Protein 7Y4R (pdb70)

Nearest PDB structures (foldseek):
  7y4r-assembly1_F  TM=9.845E-01  e=1.111E-12  Pseudomonas aeruginosa PAO1
  2cwq-assembly1_C-2  TM=9.074E-01  e=4.835E-03  Thermus thermophilus HB8
  1p8c-assembly1_A  TM=7.062E-01  e=5.555E-02  Thermotoga maritima
  7y4r-assembly1_F  TM=1.009E+00  e=3.640E-15  Pseudomonas aeruginosa PAO1
  5dik-assembly1_A  TM=7.634E-01  e=4.857E-05  Legionella pneumophila

B-factor: mean 31.86, std 11.27, range [5.89, 95.09]

Foldseek 3Di:
DCLVVVQVVVVVVLVVCCVVPVVVNVVVVVVVVVLPPDPDQQLNSLLVQCLVCVVVVPPNSNSNSVVSNVVSPADPVNNVVSNVVSVVVSVVVVVVVVVVVVVCVVVVD/DCLVPVQVVLVVVLVVCCVVPVVVSVVVVVVVVVLPPDDDAQLRSLLVQCLVCVVVVPPNSNSNSVVSNVVRVDDPVNSVVSNVVSVVVVVVVVVVVVVVVVVVVVVD/DPLVVLQVVLVVVLVVCCVVPVVVSVVVVVVVVVLPPDDDAQLVSLLVQCLVCVVVVPPNSNSNSVVSNVVSPQDPVNNVVSNVVSVVVVVVVVVVVVVVVVVVVPVVD/DVLVVLQVVLVVVLVVCCVVPVVVSVVVVVVVVVLPPDDQQQLNSLLVQCLVCVVVVPSNSNSNSVVSNVVSPADPVNNVVSNVVSVVVSVVVVVVVVVVVVVVVVVD/DDPPVLVVVVVVLVVCCVVPVVVSVVVVVVVVVLPPDDDAQLVSLLVQCLVCVVVVPPNSNVNSVVSNVVSPDDPVSNVVSNVVSVVVSVVVVVVVVVVVVVVVVVVD/DDDPPVLVVVVVVLVVCCVVPVVVSVVVVVVVVVLPPDDDQQLVSLLVQCLVCVVVVPVNSVVVSVVSNVVSPADPVSNVVSNVVSVVVVVVVVVVVVVVVVVVCVVPPD

Organism: Pseudomonas aeruginosa (strain ATCC 15692 / DSM 22644 / CIP 104116 / JCM 14847 / LMG 12228 / 1C / PRS 101 / PAO1) (NCBI:txid208964)

Structure (mmCIF, N/CA/C/O backbone):
data_7Y4R
#
_entry.id   7Y4R
#
_cell.length_a   78.170
_cell.length_b   92.710
_cell.length_c   96.800
_cell.angle_alpha   90.000
_cell.angle_beta   90.000
_cell.angle_gamma   90.000
#
_symmetry.space_group_name_H-M   'P 21 21 21'
#
loop_
_entity.id
_entity.type
_entity.pdbx_description
1 polymer 'CMD domain-containing protein'
2 non-polymer 'HYDROGEN PEROXIDE'
3 non-polymer LYSINE
4 water water
#
loop_
_atom_site.group_PDB
_atom_site.id
_atom_site.type_symbol
_atom_site.label_atom_id
_atom_site.label_alt_id
_atom_site.label_comp_id
_atom_site.label_asym_id
_atom_site.label_entity_id
_atom_site.label_seq_id
_atom_site.pdbx_PDB_ins_code
_atom_site.Cartn_x
_atom_site.Cartn_y
_atom_site.Cartn_z
_atom_site.occupancy
_atom_site.B_iso_or_equiv
_atom_site.auth_seq_id
_atom_site.auth_comp_id
_atom_site.auth_asym_id
_atom_site.auth_atom_id
_atom_site.pdbx_PDB_model_num
ATOM 1 N N . ASN A 1 3 ? 61.161 61.913 1.630 1.00 51.13 3 ASN A N 1
ATOM 2 C CA . ASN A 1 3 ? 61.568 61.946 0.229 1.00 60.92 3 ASN A CA 1
ATOM 3 C C . ASN A 1 3 ? 61.174 60.661 -0.489 1.00 65.50 3 ASN A C 1
ATOM 4 O O . ASN A 1 3 ? 60.305 60.668 -1.361 1.00 66.89 3 ASN A O 1
ATOM 9 N N . ASN A 1 4 ? 61.818 59.558 -0.119 1.00 51.72 4 ASN A N 1
ATOM 10 C CA . ASN A 1 4 ? 61.583 58.253 -0.732 1.00 37.60 4 ASN A CA 1
ATOM 11 C C . ASN A 1 4 ? 61.202 57.266 0.369 1.00 33.46 4 ASN A C 1
ATOM 12 O O . ASN A 1 4 ? 62.054 56.552 0.904 1.00 40.53 4 ASN A O 1
ATOM 17 N N . TRP A 1 5 ? 59.910 57.233 0.707 1.00 39.06 5 TRP A N 1
ATOM 18 C CA . TRP A 1 5 ? 59.428 56.251 1.672 1.00 27.09 5 TRP A CA 1
ATOM 19 C C . TRP A 1 5 ? 59.437 54.845 1.088 1.00 30.96 5 TRP A C 1
ATOM 20 O O . TRP A 1 5 ? 59.538 53.865 1.835 1.00 20.99 5 TRP A O 1
ATOM 31 N N . THR A 1 6 ? 59.336 54.726 -0.239 1.00 30.61 6 THR A N 1
ATOM 32 C CA . THR A 1 6 ? 59.350 53.418 -0.882 1.00 37.50 6 THR A CA 1
ATOM 33 C C . THR A 1 6 ? 60.710 52.739 -0.787 1.00 39.46 6 THR A C 1
ATOM 34 O O . THR A 1 6 ? 60.803 51.531 -1.023 1.00 38.99 6 THR A O 1
ATOM 38 N N . GLU A 1 7 ? 61.764 53.488 -0.464 1.00 35.40 7 GLU A N 1
ATOM 39 C CA . GLU A 1 7 ? 63.075 52.921 -0.184 1.00 36.78 7 GLU A CA 1
ATOM 40 C C . GLU A 1 7 ? 63.426 52.929 1.294 1.00 40.38 7 GLU A C 1
ATOM 41 O O . GLU A 1 7 ? 64.208 52.085 1.737 1.00 40.00 7 GLU A O 1
ATOM 47 N N . PHE A 1 8 ? 62.863 53.863 2.062 1.00 30.99 8 PHE A N 1
ATOM 48 C CA . PHE A 1 8 ? 63.145 53.930 3.492 1.00 36.60 8 PHE A CA 1
ATOM 49 C C . PHE A 1 8 ? 62.508 52.761 4.232 1.00 34.07 8 PHE A C 1
ATOM 50 O O . PHE A 1 8 ? 63.148 52.125 5.078 1.00 32.57 8 PHE A O 1
ATOM 58 N N . VAL A 1 9 ? 61.246 52.459 3.922 1.00 27.30 9 VAL A N 1
ATOM 59 C CA . VAL A 1 9 ? 60.536 51.395 4.635 1.00 23.58 9 VAL A CA 1
ATOM 60 C C . VAL A 1 9 ? 61.166 50.024 4.396 1.00 34.49 9 VAL A C 1
ATOM 61 O O . VAL A 1 9 ? 61.376 49.288 5.374 1.00 31.75 9 VAL A O 1
ATOM 65 N N . PRO A 1 10 ? 61.481 49.614 3.160 1.00 36.25 10 PRO A N 1
ATOM 66 C CA . PRO A 1 10 ? 62.170 48.323 2.993 1.00 29.53 10 PRO A CA 1
ATOM 67 C C . PRO A 1 10 ? 63.532 48.277 3.660 1.00 33.80 10 PRO A C 1
ATOM 68 O O . PRO A 1 10 ? 63.964 47.200 4.091 1.00 35.08 10 PRO A O 1
ATOM 72 N N . ALA A 1 11 ? 64.226 49.413 3.757 1.00 32.29 11 ALA A N 1
ATOM 73 C CA . ALA A 1 11 ? 65.504 49.436 4.460 1.00 31.19 11 ALA A CA 1
ATOM 74 C C . ALA A 1 11 ? 65.311 49.227 5.956 1.00 28.68 11 ALA A C 1
ATOM 75 O O . ALA A 1 11 ? 66.117 48.547 6.603 1.00 31.61 11 ALA A O 1
ATOM 77 N N . VAL A 1 12 ? 64.250 49.805 6.523 1.00 25.24 12 VAL A N 1
ATOM 78 C CA . VAL A 1 12 ? 63.958 49.600 7.938 1.00 26.06 12 VAL A CA 1
ATOM 79 C C . VAL A 1 12 ? 63.571 48.150 8.197 1.00 28.28 12 VAL A C 1
ATOM 80 O O . VAL A 1 12 ? 63.968 47.557 9.208 1.00 25.78 12 VAL A O 1
ATOM 84 N N . LYS A 1 13 ? 62.798 47.552 7.286 1.00 30.69 13 LYS A N 1
ATOM 85 C CA . LYS A 1 13 ? 62.405 46.155 7.449 1.00 21.53 13 LYS A CA 1
ATOM 86 C C . LYS A 1 13 ? 63.613 45.230 7.379 1.00 22.63 13 LYS A C 1
ATOM 87 O O . LYS A 1 13 ? 63.680 44.227 8.100 1.00 32.30 13 LYS A O 1
ATOM 93 N N . LYS A 1 14 ? 64.580 45.550 6.515 1.00 28.23 14 LYS A N 1
ATOM 94 C CA . LYS A 1 14 ? 65.784 44.731 6.418 1.00 30.71 14 LYS A CA 1
ATOM 95 C C . LYS A 1 14 ? 66.613 44.815 7.693 1.00 26.29 14 LYS A C 1
ATOM 96 O O . LYS A 1 14 ? 67.219 43.822 8.113 1.00 29.22 14 LYS A O 1
ATOM 102 N N . ALA A 1 15 ? 66.654 45.992 8.322 1.00 22.86 15 ALA A N 1
ATOM 103 C CA . ALA A 1 15 ? 67.396 46.139 9.569 1.00 25.01 15 ALA A CA 1
ATOM 104 C C . ALA A 1 15 ? 66.765 45.316 10.686 1.00 32.97 15 ALA A C 1
ATOM 105 O O . ALA A 1 15 ? 67.476 44.754 11.528 1.00 30.57 15 ALA A O 1
ATOM 107 N N . PHE A 1 16 ? 65.433 45.237 10.710 1.00 34.11 16 PHE A N 1
ATOM 108 C CA . PHE A 1 16 ? 64.761 44.407 11.705 1.00 35.99 16 PHE A CA 1
ATOM 109 C C . PHE A 1 16 ? 65.056 42.930 11.478 1.00 26.30 16 PHE A C 1
ATOM 110 O O . PHE A 1 16 ? 65.251 42.175 12.438 1.00 31.79 16 PHE A O 1
ATOM 118 N N . GLY A 1 17 ? 65.090 42.499 10.215 1.00 27.46 17 GLY A N 1
ATOM 119 C CA . GLY A 1 17 ? 65.409 41.111 9.927 1.00 26.70 17 GLY A CA 1
ATOM 120 C C . GLY A 1 17 ? 66.834 40.752 10.301 1.00 30.13 17 GLY A C 1
ATOM 121 O O . GLY A 1 17 ? 67.097 39.654 10.801 1.00 42.01 17 GLY A O 1
ATOM 122 N N . ALA A 1 18 ? 67.775 41.669 10.063 1.00 25.64 18 ALA A N 1
ATOM 123 C CA . ALA A 1 18 ? 69.152 41.437 10.482 1.00 31.77 18 ALA A CA 1
ATOM 124 C C . ALA A 1 18 ? 69.278 41.420 11.999 1.00 36.91 18 ALA A C 1
ATOM 125 O O . ALA A 1 18 ? 70.184 40.774 12.538 1.00 26.57 18 ALA A O 1
ATOM 127 N N . LEU A 1 19 ? 68.383 42.119 12.701 1.00 30.39 19 LEU A N 1
ATOM 128 C CA . LEU A 1 19 ? 68.414 42.114 14.159 1.00 28.51 19 LEU A CA 1
ATOM 129 C C . LEU A 1 19 ? 68.084 40.734 14.712 1.00 31.44 19 LEU A C 1
ATOM 130 O O . LEU A 1 19 ? 68.722 40.273 15.666 1.00 33.86 19 LEU A O 1
ATOM 135 N N . GLY A 1 20 ? 67.094 40.058 14.125 1.00 28.20 20 GLY A N 1
ATOM 136 C CA . GLY A 1 20 ? 66.733 38.726 14.575 1.00 29.34 20 GLY A CA 1
ATOM 137 C C . GLY A 1 20 ? 67.790 37.676 14.308 1.00 26.46 20 GLY A C 1
ATOM 138 O O . GLY A 1 20 ? 67.820 36.653 15.000 1.00 26.33 20 GLY A O 1
ATOM 139 N N . LYS A 1 21 ? 68.655 37.901 13.318 1.00 39.61 21 LYS A N 1
ATOM 140 C CA . LYS A 1 21 ? 69.736 36.961 13.050 1.00 38.83 21 LYS A CA 1
ATOM 141 C C . LYS A 1 21 ? 70.901 37.146 14.013 1.00 27.06 21 LYS A C 1
ATOM 142 O O . LYS A 1 21 ? 71.560 36.166 14.378 1.00 29.73 21 LYS A O 1
ATOM 148 N N . GLN A 1 22 ? 71.165 38.382 14.434 1.00 34.95 22 GLN A N 1
ATOM 149 C CA . GLN A 1 22 ? 72.235 38.656 15.383 1.00 33.24 22 GLN A CA 1
ATOM 150 C C . GLN A 1 22 ? 71.756 38.637 16.828 1.00 35.71 22 GLN A C 1
ATOM 151 O O . GLN A 1 22 ? 72.543 38.326 17.730 1.00 35.59 22 GLN A O 1
ATOM 157 N N . HIS A 1 23 ? 70.486 38.962 17.066 1.00 26.41 23 HIS A N 1
ATOM 158 C CA . HIS A 1 23 ? 69.925 38.976 18.417 1.00 33.05 23 HIS A CA 1
ATOM 159 C C . HIS A 1 23 ? 68.474 38.531 18.328 1.00 34.41 23 HIS A C 1
ATOM 160 O O . HIS A 1 23 ? 67.556 39.357 18.233 1.00 36.15 23 HIS A O 1
ATOM 167 N N . PRO A 1 24 ? 68.226 37.218 18.359 1.00 33.31 24 PRO A N 1
ATOM 168 C CA . PRO A 1 24 ? 66.861 36.732 18.098 1.00 22.28 24 PRO A CA 1
ATOM 169 C C . PRO A 1 24 ? 65.864 37.099 19.181 1.00 20.25 24 PRO A C 1
ATOM 170 O O . PRO A 1 24 ? 64.695 37.359 18.872 1.00 22.43 24 PRO A O 1
ATOM 174 N N . LYS A 1 25 ? 66.289 37.125 20.447 1.00 28.01 25 LYS A N 1
ATOM 175 C CA . LYS A 1 25 ? 65.353 37.402 21.531 1.00 26.70 25 LYS A CA 1
ATOM 176 C C . LYS A 1 25 ? 64.799 38.818 21.455 1.00 30.29 25 LYS A C 1
ATOM 177 O O . LYS A 1 25 ? 63.691 39.074 21.940 1.00 30.55 25 LYS A O 1
ATOM 183 N N . MET A 1 26 ? 65.545 39.747 20.854 1.00 26.37 26 MET A N 1
ATOM 184 C CA . MET A 1 26 ? 65.037 41.104 20.681 1.00 23.88 26 MET A CA 1
ATOM 185 C C . MET A 1 26 ? 63.912 41.138 19.652 1.00 26.08 26 MET A C 1
ATOM 186 O O . MET A 1 26 ? 62.865 41.755 19.882 1.00 20.70 26 MET A O 1
ATOM 191 N N . LEU A 1 27 ? 64.109 40.476 18.509 1.00 21.14 27 LEU A N 1
ATOM 192 C CA . LEU A 1 27 ? 63.049 40.405 17.509 1.00 19.33 27 LEU A CA 1
ATOM 193 C C . LEU A 1 27 ? 61.884 39.551 17.989 1.00 23.46 27 LEU A C 1
ATOM 194 O O . LEU A 1 27 ? 60.741 39.771 17.570 1.00 23.32 27 LEU A O 1
ATOM 199 N N . ALA A 1 28 ? 62.149 38.576 18.862 1.00 23.57 28 ALA A N 1
ATOM 200 C CA . ALA A 1 28 ? 61.069 37.763 19.411 1.00 21.78 28 ALA A CA 1
ATOM 201 C C . ALA A 1 28 ? 60.177 38.585 20.332 1.00 25.28 28 ALA A C 1
ATOM 202 O O . ALA A 1 28 ? 58.947 38.464 20.284 1.00 22.75 28 ALA A O 1
ATOM 204 N N . ALA A 1 29 ? 60.779 39.424 21.179 1.00 26.14 29 ALA A N 1
ATOM 205 C CA . ALA A 1 29 ? 59.990 40.296 22.043 1.00 29.42 29 ALA A CA 1
ATOM 206 C C . ALA A 1 29 ? 59.161 41.282 21.232 1.00 24.10 29 ALA A C 1
ATOM 207 O O . ALA A 1 29 ? 58.046 41.633 21.634 1.00 26.01 29 ALA A O 1
ATOM 209 N N . TYR A 1 30 ? 59.687 41.739 20.094 1.00 19.61 30 TYR A N 1
ATOM 210 C CA . TYR A 1 30 ? 58.896 42.588 19.210 1.00 23.50 30 TYR A CA 1
ATOM 211 C C . TYR A 1 30 ? 57.709 41.823 18.641 1.00 19.63 30 TYR A C 1
ATOM 212 O O . TYR A 1 30 ? 56.587 42.341 18.604 1.00 28.95 30 TYR A O 1
ATOM 221 N N . GLY A 1 31 ? 57.937 40.584 18.196 1.00 26.10 31 GLY A N 1
ATOM 222 C CA . GLY A 1 31 ? 56.839 39.769 17.705 1.00 24.66 31 GLY A CA 1
ATOM 223 C C . GLY A 1 31 ? 55.812 39.452 18.772 1.00 24.07 31 GLY A C 1
ATOM 224 O O . GLY A 1 31 ? 54.621 39.325 18.475 1.00 28.23 31 GLY A O 1
ATOM 225 N N . ALA A 1 32 ? 56.252 39.317 20.026 1.00 27.74 32 ALA A N 1
ATOM 226 C CA . ALA A 1 32 ? 55.309 39.119 21.120 1.00 17.46 32 ALA A CA 1
ATOM 227 C C . ALA A 1 32 ? 54.446 40.354 21.342 1.00 28.72 32 ALA A C 1
ATOM 228 O O . ALA A 1 32 ? 53.273 40.232 21.712 1.00 25.95 32 ALA A O 1
ATOM 230 N N . LEU A 1 33 ? 55.005 41.547 21.124 1.00 23.71 33 LEU A N 1
ATOM 231 C CA . LEU A 1 33 ? 54.206 42.764 21.218 1.00 21.66 33 LEU A CA 1
ATOM 232 C C . LEU A 1 33 ? 53.211 42.854 20.069 1.00 28.99 33 LEU A C 1
ATOM 233 O O . LEU A 1 33 ? 52.085 43.333 20.250 1.00 29.64 33 LEU A O 1
ATOM 238 N N . GLU A 1 34 ? 53.607 42.399 18.877 1.00 24.17 34 GLU A N 1
ATOM 239 C CA . GLU A 1 34 ? 52.676 42.366 17.755 1.00 34.35 34 GLU A CA 1
ATOM 240 C C . GLU A 1 34 ? 51.594 41.315 17.959 1.00 25.68 34 GLU A C 1
ATOM 241 O O . GLU A 1 34 ? 50.458 41.502 17.508 1.00 33.78 34 GLU A O 1
ATOM 247 N N . GLU A 1 35 ? 51.923 40.208 18.630 1.00 25.85 35 GLU A N 1
ATOM 248 C CA . GLU A 1 35 ? 50.934 39.163 18.875 1.00 26.37 35 GLU A CA 1
ATOM 249 C C . GLU A 1 35 ? 49.846 39.649 19.823 1.00 28.22 35 GLU A C 1
ATOM 250 O O . GLU A 1 35 ? 48.653 39.428 19.582 1.00 41.06 35 GLU A O 1
ATOM 256 N N . ALA A 1 36 ? 50.238 40.314 20.913 1.00 23.89 36 ALA A N 1
ATOM 257 C CA . ALA A 1 36 ? 49.251 40.863 21.835 1.00 23.67 36 ALA A CA 1
ATOM 258 C C . ALA A 1 36 ? 48.463 42.000 21.198 1.00 27.51 36 ALA A C 1
ATOM 259 O O . ALA A 1 36 ? 47.313 42.245 21.579 1.00 38.58 36 ALA A O 1
ATOM 261 N N . SER A 1 37 ? 49.060 42.700 20.231 1.00 30.69 37 SER A N 1
ATOM 262 C CA . SER A 1 37 ? 48.353 43.788 19.564 1.00 24.46 37 SER A CA 1
ATOM 263 C C . SER A 1 37 ? 47.279 43.255 18.625 1.00 26.08 37 SER A C 1
ATOM 264 O O . SER A 1 37 ? 46.195 43.839 18.520 1.00 32.05 37 SER A O 1
ATOM 267 N N . ALA A 1 38 ? 47.556 42.143 17.940 1.00 28.50 38 ALA A N 1
ATOM 268 C CA . ALA A 1 38 ? 46.631 41.566 16.971 1.00 40.95 38 ALA A CA 1
ATOM 269 C C . ALA A 1 38 ? 45.645 40.590 17.601 1.00 34.11 38 ALA A C 1
ATOM 270 O O . ALA A 1 38 ? 45.188 39.656 16.928 1.00 47.37 38 ALA A O 1
ATOM 272 N N . GLU A 1 39 ? 45.293 40.784 18.871 1.00 28.81 39 GLU A N 1
ATOM 273 C CA . GLU A 1 39 ? 44.411 39.872 19.594 1.00 36.65 39 GLU A CA 1
ATOM 274 C C . GLU A 1 39 ? 43.294 40.670 20.253 1.00 41.36 39 GLU A C 1
ATOM 275 O O . GLU A 1 39 ? 43.537 41.397 21.222 1.00 37.75 39 GLU A O 1
ATOM 281 N N . GLY A 1 40 ? 42.073 40.527 19.740 1.00 37.02 40 GLY A N 1
ATOM 282 C CA . GLY A 1 40 ? 40.923 41.152 20.367 1.00 46.53 40 GLY A CA 1
ATOM 283 C C . GLY A 1 40 ? 39.859 41.667 19.418 1.00 44.96 40 GLY A C 1
ATOM 284 O O . GLY A 1 40 ? 39.087 42.560 19.781 1.00 66.24 40 GLY A O 1
ATOM 285 N N . ALA A 1 41 ? 39.817 41.126 18.198 1.00 24.03 41 ALA A N 1
ATOM 286 C CA . ALA A 1 41 ? 38.779 41.402 17.205 1.00 47.82 41 ALA A CA 1
ATOM 287 C C . ALA A 1 41 ? 38.779 42.842 16.706 1.00 43.43 41 ALA A C 1
ATOM 288 O O . ALA A 1 41 ? 37.750 43.327 16.223 1.00 35.17 41 ALA A O 1
ATOM 290 N N . LEU A 1 42 ? 39.902 43.548 16.803 1.00 38.38 42 LEU A N 1
ATOM 291 C CA . LEU A 1 42 ? 40.059 44.842 16.151 1.00 24.43 42 LEU A CA 1
ATOM 292 C C . LEU A 1 42 ? 40.753 44.614 14.814 1.00 32.43 42 LEU A C 1
ATOM 293 O O . LEU A 1 42 ? 41.874 44.096 14.776 1.00 40.77 42 LEU A O 1
ATOM 298 N N . ASP A 1 43 ? 40.086 44.997 13.727 1.00 23.97 43 ASP A N 1
ATOM 299 C CA . ASP A 1 43 ? 40.609 44.732 12.397 1.00 38.29 43 ASP A CA 1
ATOM 300 C C . ASP A 1 43 ? 41.947 45.438 12.189 1.00 33.66 43 ASP A C 1
ATOM 301 O O . ASP A 1 43 ? 42.293 46.399 12.883 1.00 34.02 43 ASP A O 1
ATOM 306 N N . ALA A 1 44 ? 42.710 44.933 11.215 1.00 30.72 44 ALA A N 1
ATOM 307 C CA . ALA A 1 44 ? 44.044 45.467 10.961 1.00 37.09 44 ALA A CA 1
ATOM 308 C C . ALA A 1 44 ? 43.998 46.934 10.559 1.00 26.06 44 ALA A C 1
ATOM 309 O O . ALA A 1 44 ? 44.918 47.693 10.884 1.00 36.85 44 ALA A O 1
ATOM 311 N N . LYS A 1 45 ? 42.942 47.353 9.858 1.00 27.62 45 LYS A N 1
ATOM 312 C CA . LYS A 1 45 ? 42.818 48.754 9.468 1.00 24.31 45 LYS A CA 1
ATOM 313 C C . LYS A 1 45 ? 42.741 49.657 10.694 1.00 25.19 45 LYS A C 1
ATOM 314 O O . LYS A 1 45 ? 43.436 50.676 10.774 1.00 36.87 45 LYS A O 1
ATOM 320 N N . THR A 1 46 ? 41.899 49.293 11.664 1.00 28.38 46 THR A N 1
ATOM 321 C CA . THR A 1 46 ? 41.789 50.085 12.886 1.00 36.03 46 THR A CA 1
ATOM 322 C C . THR A 1 46 ? 43.095 50.077 13.672 1.00 35.16 46 THR A C 1
ATOM 323 O O . THR A 1 46 ? 43.484 51.095 14.256 1.00 25.82 46 THR A O 1
ATOM 327 N N . ARG A 1 47 ? 43.787 48.936 13.697 1.00 24.92 47 ARG A N 1
ATOM 328 C CA . ARG A 1 47 ? 45.031 48.846 14.454 1.00 28.52 47 ARG A CA 1
ATOM 329 C C . ARG A 1 47 ? 46.147 49.635 13.784 1.00 20.91 47 ARG A C 1
ATOM 330 O O . ARG A 1 47 ? 46.969 50.259 14.466 1.00 20.28 47 ARG A O 1
ATOM 338 N N . GLU A 1 48 ? 46.198 49.619 12.450 1.00 23.50 48 GLU A N 1
ATOM 339 C CA . GLU A 1 48 ? 47.223 50.388 11.753 1.00 26.07 48 GLU A CA 1
ATOM 340 C C . GLU A 1 48 ? 46.948 51.883 11.847 1.00 18.79 48 GLU A C 1
ATOM 341 O O . GLU A 1 48 ? 47.884 52.684 11.939 1.00 27.39 48 GLU A O 1
ATOM 347 N N . LEU A 1 49 ? 45.672 52.278 11.823 1.00 19.05 49 LEU A N 1
ATOM 348 C CA . LEU A 1 49 ? 45.336 53.681 12.043 1.00 24.88 49 LEU A CA 1
ATOM 349 C C . LEU A 1 49 ? 45.762 54.131 13.434 1.00 26.58 49 LEU A C 1
ATOM 350 O O . LEU A 1 49 ? 46.331 55.217 13.598 1.00 27.04 49 LEU A O 1
ATOM 355 N N . ILE A 1 50 ? 45.502 53.304 14.449 1.00 25.98 50 ILE A N 1
ATOM 356 C CA . ILE A 1 50 ? 46.001 53.590 15.791 1.00 25.88 50 ILE A CA 1
ATOM 357 C C . ILE A 1 50 ? 47.524 53.629 15.789 1.00 19.45 50 ILE A C 1
ATOM 358 O O . ILE A 1 50 ? 48.143 54.454 16.473 1.00 19.08 50 ILE A O 1
ATOM 363 N N . SER A 1 51 ? 48.151 52.752 15.000 1.00 14.34 51 SER A N 1
ATOM 364 C CA . SER A 1 51 ? 49.608 52.721 14.930 1.00 24.28 51 SER A CA 1
ATOM 365 C C . SER A 1 51 ? 50.167 54.024 14.370 1.00 23.37 51 SER A C 1
ATOM 366 O O . SER A 1 51 ? 51.199 54.517 14.840 1.00 20.25 51 SER A O 1
ATOM 369 N N . ILE A 1 52 ? 49.502 54.595 13.363 1.00 12.85 52 ILE A N 1
ATOM 370 C CA . ILE A 1 52 ? 49.962 55.861 12.798 1.00 21.80 52 ILE A CA 1
ATOM 371 C C . ILE A 1 52 ? 49.789 56.991 13.805 1.00 22.76 52 ILE A C 1
ATOM 372 O O . ILE A 1 52 ? 50.652 57.870 13.926 1.00 20.32 52 ILE A O 1
ATOM 377 N N . ALA A 1 53 ? 48.677 56.987 14.545 1.00 22.07 53 ALA A N 1
ATOM 378 C CA . ALA A 1 53 ? 48.432 58.040 15.526 1.00 22.97 53 ALA A CA 1
ATOM 379 C C . ALA A 1 53 ? 49.501 58.059 16.611 1.00 19.34 53 ALA A C 1
ATOM 380 O O . ALA A 1 53 ? 49.854 59.131 17.115 1.00 24.42 53 ALA A O 1
ATOM 382 N N . VAL A 1 54 ? 50.028 56.891 16.980 1.00 13.48 54 VAL A N 1
ATOM 383 C CA . VAL A 1 54 ? 51.107 56.845 17.959 1.00 16.95 54 VAL A CA 1
ATOM 384 C C . VAL A 1 54 ? 52.450 57.128 17.297 1.00 18.42 54 VAL A C 1
ATOM 385 O O . VAL A 1 54 ? 53.334 57.735 17.913 1.00 23.40 54 VAL A O 1
ATOM 389 N N . ALA A 1 55 ? 52.622 56.711 16.040 1.00 12.05 55 ALA A N 1
ATOM 390 C CA . ALA A 1 55 ? 53.898 56.909 15.360 1.00 14.44 55 ALA A CA 1
ATOM 391 C C . ALA A 1 55 ? 54.202 58.389 15.164 1.00 20.43 55 ALA A C 1
ATOM 392 O O . ALA A 1 55 ? 55.353 58.818 15.314 1.00 19.01 55 ALA A O 1
ATOM 394 N N . ILE A 1 56 ? 53.186 59.188 14.826 1.00 12.67 56 ILE A N 1
ATOM 395 C CA . ILE A 1 56 ? 53.409 60.623 14.676 1.00 23.70 56 ILE A CA 1
ATOM 396 C C . ILE A 1 56 ? 53.577 61.286 16.037 1.00 18.54 56 ILE A C 1
ATOM 397 O O . ILE A 1 56 ? 54.219 62.337 16.149 1.00 26.71 56 ILE A O 1
ATOM 402 N N . THR A 1 57 ? 53.013 60.690 17.091 1.00 18.95 57 THR A N 1
ATOM 403 C CA . THR A 1 57 ? 53.222 61.223 18.432 1.00 19.47 57 THR A CA 1
ATOM 404 C C . THR A 1 57 ? 54.649 60.973 18.901 1.00 26.16 57 THR A C 1
ATOM 405 O O . THR A 1 57 ? 55.268 61.847 19.521 1.00 20.66 57 THR A O 1
ATOM 409 N N . THR A 1 58 ? 55.187 59.788 18.614 1.00 21.75 58 THR A N 1
ATOM 410 C CA . THR A 1 58 ? 56.586 59.499 18.895 1.00 32.58 58 THR A CA 1
ATOM 411 C C . THR A 1 58 ? 57.527 60.100 17.861 1.00 26.75 58 THR A C 1
ATOM 412 O O . THR A 1 58 ? 58.742 60.113 18.089 1.00 34.78 58 THR A O 1
ATOM 416 N N . ARG A 1 59 ? 56.994 60.592 16.739 1.00 24.58 59 ARG A N 1
ATOM 417 C CA . ARG A 1 59 ? 57.790 61.216 15.682 1.00 33.70 59 ARG A CA 1
ATOM 418 C C . ARG A 1 59 ? 58.865 60.265 15.159 1.00 33.74 59 ARG A C 1
ATOM 419 O O . ARG A 1 59 ? 59.977 60.676 14.822 1.00 26.40 59 ARG A O 1
ATOM 427 N N . CYS A 1 60 ? 58.526 58.980 15.093 1.00 29.04 60 CYS A N 1
ATOM 428 C CA . CYS A 1 60 ? 59.419 57.958 14.556 1.00 33.59 60 CYS A CA 1
ATOM 429 C C . CYS A 1 60 ? 59.099 57.771 13.077 1.00 29.37 60 CYS A C 1
ATOM 430 O O . CYS A 1 60 ? 58.026 57.269 12.725 1.00 29.10 60 CYS A O 1
ATOM 433 N N . ASP A 1 61 ? 60.029 58.180 12.210 1.00 23.85 61 ASP A N 1
ATOM 434 C CA . ASP A 1 61 ? 59.793 58.090 10.773 1.00 29.00 61 ASP A CA 1
ATOM 435 C C . ASP A 1 61 ? 59.700 56.644 10.305 1.00 27.15 61 ASP A C 1
ATOM 436 O O . ASP A 1 61 ? 58.927 56.341 9.388 1.00 27.34 61 ASP A O 1
ATOM 441 N N . GLY A 1 62 ? 60.470 55.744 10.917 1.00 23.61 62 GLY A N 1
ATOM 442 C CA . GLY A 1 62 ? 60.359 54.339 10.567 1.00 23.20 62 GLY A CA 1
ATOM 443 C C . GLY A 1 62 ? 59.017 53.751 10.956 1.00 29.07 62 GLY A C 1
ATOM 444 O O . GLY A 1 62 ? 58.442 52.947 10.216 1.00 21.01 62 GLY A O 1
ATOM 445 N N . CYS A 1 63 ? 58.496 54.147 12.119 1.00 23.09 63 CYS A N 1
ATOM 446 C CA . CYS A 1 63 ? 57.191 53.657 12.550 1.00 30.00 63 CYS A CA 1
ATOM 447 C C . CYS A 1 63 ? 56.066 54.241 11.707 1.00 31.83 63 CYS A C 1
ATOM 448 O O . CYS A 1 63 ? 55.050 53.572 11.483 1.00 24.84 63 CYS A O 1
ATOM 451 N N . ILE A 1 64 ? 56.224 55.477 11.234 1.00 25.50 64 ILE A N 1
ATOM 452 C CA . ILE A 1 64 ? 55.192 56.099 10.408 1.00 22.98 64 ILE A CA 1
ATOM 453 C C . ILE A 1 64 ? 55.080 55.378 9.070 1.00 24.03 64 ILE A C 1
ATOM 454 O O . ILE A 1 64 ? 54.012 54.873 8.705 1.00 33.27 64 ILE A O 1
ATOM 459 N N . GLY A 1 65 ? 56.187 55.308 8.327 1.00 21.14 65 GLY A N 1
ATOM 460 C CA . GLY A 1 65 ? 56.145 54.729 6.995 1.00 18.41 65 GLY A CA 1
ATOM 461 C C . GLY A 1 65 ? 55.809 53.252 6.978 1.00 26.29 65 GLY A C 1
ATOM 462 O O . GLY A 1 65 ? 55.158 52.772 6.043 1.00 28.36 65 GLY A O 1
ATOM 463 N N . VAL A 1 66 ? 56.248 52.508 7.995 1.00 24.71 66 VAL A N 1
ATOM 464 C CA . VAL A 1 66 ? 55.960 51.077 8.044 1.00 23.66 66 VAL A CA 1
ATOM 465 C C . VAL A 1 66 ? 54.468 50.841 8.245 1.00 27.09 66 VAL A C 1
ATOM 466 O O . VAL A 1 66 ? 53.855 50.013 7.562 1.00 36.54 66 VAL A O 1
ATOM 470 N N . HIS A 1 67 ? 53.859 51.576 9.177 1.00 19.63 67 HIS A N 1
ATOM 471 C CA . HIS A 1 67 ? 52.449 51.376 9.479 1.00 29.14 67 HIS A CA 1
ATOM 472 C C . HIS A 1 67 ? 51.528 52.159 8.552 1.00 24.17 67 HIS A C 1
ATOM 473 O O . HIS A 1 67 ? 50.332 51.852 8.491 1.00 20.84 67 HIS A O 1
ATOM 480 N N . THR A 1 68 ? 52.047 53.157 7.831 1.00 24.20 68 THR A N 1
ATOM 481 C CA . THR A 1 68 ? 51.243 53.796 6.793 1.00 25.39 68 THR A CA 1
ATOM 482 C C . THR A 1 68 ? 51.070 52.871 5.596 1.00 29.84 68 THR A C 1
ATOM 483 O O . THR A 1 68 ? 49.982 52.797 5.012 1.00 37.52 68 THR A O 1
ATOM 487 N N . GLU A 1 69 ? 52.133 52.158 5.216 1.00 27.05 69 GLU A N 1
ATOM 488 C CA . GLU A 1 69 ? 52.008 51.149 4.171 1.00 29.63 69 GLU A CA 1
ATOM 489 C C . GLU A 1 69 ? 51.115 50.002 4.624 1.00 30.41 69 GLU A C 1
ATOM 490 O O . GLU A 1 69 ? 50.292 49.504 3.847 1.00 31.52 69 GLU A O 1
ATOM 496 N N . ALA A 1 70 ? 51.258 49.574 5.881 1.00 29.70 70 ALA A N 1
ATOM 497 C CA . ALA A 1 70 ? 50.411 48.507 6.402 1.00 33.38 70 ALA A CA 1
ATOM 498 C C . ALA A 1 70 ? 48.950 48.932 6.466 1.00 30.38 70 ALA A C 1
ATOM 499 O O . ALA A 1 70 ? 48.054 48.099 6.288 1.00 30.82 70 ALA A O 1
ATOM 501 N N . ALA A 1 71 ? 48.689 50.217 6.718 1.00 26.88 71 ALA A N 1
ATOM 502 C CA . ALA A 1 71 ? 47.313 50.702 6.715 1.00 25.44 71 ALA A CA 1
ATOM 503 C C . ALA A 1 71 ? 46.711 50.637 5.318 1.00 28.20 71 ALA A C 1
ATOM 504 O O . ALA A 1 71 ? 45.551 50.239 5.154 1.00 30.51 71 ALA A O 1
ATOM 506 N N . LEU A 1 72 ? 47.483 51.023 4.299 1.00 27.21 72 LEU A N 1
ATOM 507 C CA . LEU A 1 72 ? 47.001 50.931 2.925 1.00 30.09 72 LEU A CA 1
ATOM 508 C C . LEU A 1 72 ? 46.704 49.488 2.541 1.00 35.79 72 LEU A C 1
ATOM 509 O O . LEU A 1 72 ? 45.697 49.207 1.879 1.00 36.50 72 LEU A O 1
ATOM 514 N N . LYS A 1 73 ? 47.571 48.558 2.947 1.00 34.41 73 LYS A N 1
ATOM 515 C CA . LYS A 1 73 ? 47.338 47.148 2.654 1.00 27.24 73 LYS A CA 1
ATOM 516 C C . LYS A 1 73 ? 46.084 46.633 3.348 1.00 30.65 73 LYS A C 1
ATOM 517 O O . LYS A 1 73 ? 45.414 45.733 2.829 1.00 33.98 73 LYS A O 1
ATOM 523 N N . ALA A 1 74 ? 45.749 47.189 4.510 1.00 37.30 74 ALA A N 1
ATOM 524 C CA . ALA A 1 74 ? 44.543 46.803 5.231 1.00 18.19 74 ALA A CA 1
ATOM 525 C C . ALA A 1 74 ? 43.289 47.482 4.696 1.00 22.91 74 ALA A C 1
ATOM 526 O O . ALA A 1 74 ? 42.196 47.218 5.209 1.00 31.13 74 ALA A O 1
ATOM 528 N N . GLY A 1 75 ? 43.415 48.345 3.691 1.00 27.45 75 GLY A N 1
ATOM 529 C CA . GLY A 1 75 ? 42.261 48.990 3.102 1.00 22.15 75 GLY A CA 1
ATOM 530 C C . GLY A 1 75 ? 41.911 50.342 3.676 1.00 22.86 75 GLY A C 1
ATOM 531 O O . GLY A 1 75 ? 40.735 50.725 3.658 1.00 32.45 75 GLY A O 1
ATOM 532 N N . ALA A 1 76 ? 42.891 51.084 4.184 1.00 27.18 76 ALA A N 1
ATOM 533 C CA . ALA A 1 76 ? 42.628 52.396 4.757 1.00 25.03 76 ALA A CA 1
ATOM 534 C C . ALA A 1 76 ? 42.588 53.453 3.661 1.00 30.07 76 ALA A C 1
ATOM 535 O O . ALA A 1 76 ? 43.494 53.530 2.825 1.00 36.22 76 ALA A O 1
ATOM 537 N N . SER A 1 77 ? 41.535 54.265 3.668 1.00 28.24 77 SER A N 1
ATOM 538 C CA . SER A 1 77 ? 41.419 55.364 2.725 1.00 22.86 77 SER A CA 1
ATOM 539 C C . SER A 1 77 ? 42.266 56.549 3.186 1.00 34.52 77 SER A C 1
ATOM 540 O O . SER A 1 77 ? 42.724 56.616 4.330 1.00 31.93 77 SER A O 1
ATOM 543 N N . GLU A 1 78 ? 42.478 57.496 2.269 1.00 38.95 78 GLU A N 1
ATOM 544 C CA . GLU A 1 78 ? 43.249 58.687 2.609 1.00 37.39 78 GLU A CA 1
ATOM 545 C C . GLU A 1 78 ? 42.525 59.531 3.651 1.00 33.27 78 GLU A C 1
ATOM 546 O O . GLU A 1 78 ? 43.158 60.093 4.553 1.00 31.28 78 GLU A O 1
ATOM 552 N N . ALA A 1 79 ? 41.198 59.630 3.545 1.00 33.87 79 ALA A N 1
ATOM 553 C CA . ALA A 1 79 ? 40.432 60.363 4.546 1.00 31.47 79 ALA A CA 1
ATOM 554 C C . ALA A 1 79 ? 40.437 59.646 5.889 1.00 30.15 79 ALA A C 1
ATOM 555 O O . ALA A 1 79 ? 40.356 60.296 6.937 1.00 31.75 79 ALA A O 1
ATOM 557 N N . GLU A 1 80 ? 40.530 58.314 5.879 1.00 32.83 80 GLU A N 1
ATOM 558 C CA . GLU A 1 80 ? 40.612 57.568 7.130 1.00 34.21 80 GLU A CA 1
ATOM 559 C C . GLU A 1 80 ? 41.904 57.883 7.872 1.00 27.72 80 GLU A C 1
ATOM 560 O O . GLU A 1 80 ? 41.911 57.984 9.104 1.00 23.43 80 GLU A O 1
ATOM 566 N N . ILE A 1 81 ? 43.007 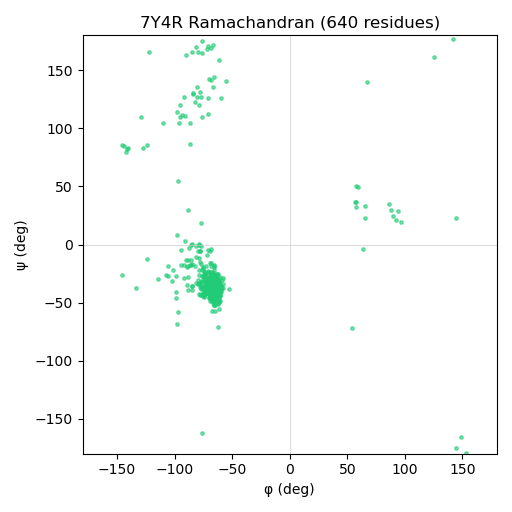58.044 7.139 1.00 30.31 81 ILE A N 1
ATOM 567 C CA . ILE A 1 81 ? 44.274 58.398 7.771 1.00 32.42 81 ILE A CA 1
ATOM 568 C C . ILE A 1 81 ? 44.276 59.865 8.177 1.00 25.40 81 ILE A C 1
ATOM 569 O O . ILE A 1 81 ? 44.735 60.220 9.269 1.00 25.71 81 ILE A O 1
ATOM 574 N N . ALA A 1 82 ? 43.759 60.741 7.309 1.00 24.14 82 ALA A N 1
ATOM 575 C CA . ALA A 1 82 ? 43.710 62.163 7.629 1.00 23.29 82 ALA A CA 1
ATOM 576 C C . ALA A 1 82 ? 42.855 62.423 8.862 1.00 20.53 82 ALA A C 1
ATOM 577 O O . ALA A 1 82 ? 43.231 63.219 9.731 1.00 27.66 82 ALA A O 1
ATOM 579 N N . GLN A 1 83 ? 41.700 61.762 8.957 1.00 21.82 83 GLN A N 1
ATOM 580 C CA . GLN A 1 83 ? 40.874 61.894 10.152 1.00 28.97 83 GLN A CA 1
ATOM 581 C C . GLN A 1 83 ? 41.558 61.290 11.371 1.00 25.20 83 GLN A C 1
ATOM 582 O O . GLN A 1 83 ? 41.398 61.798 12.486 1.00 29.66 83 GLN A O 1
ATOM 588 N N . THR A 1 84 ? 42.320 60.211 11.179 1.00 25.51 84 THR A N 1
ATOM 589 C CA . THR A 1 84 ? 43.098 59.651 12.279 1.00 21.88 84 THR A CA 1
ATOM 590 C C . THR A 1 84 ? 44.178 60.622 12.737 1.00 34.64 84 THR A C 1
ATOM 591 O O . THR A 1 84 ? 44.366 60.830 13.942 1.00 23.40 84 THR A O 1
ATOM 595 N N . LEU A 1 85 ? 44.894 61.232 11.788 1.00 19.31 85 LEU A N 1
ATOM 596 C CA . LEU A 1 85 ? 45.908 62.218 12.147 1.00 24.48 85 LEU A CA 1
ATOM 597 C C . LEU A 1 85 ? 45.278 63.444 12.795 1.00 25.90 85 LEU A C 1
ATOM 598 O O . LEU A 1 85 ? 45.848 64.025 13.726 1.00 32.27 85 LEU A O 1
ATOM 603 N N . ALA A 1 86 ? 44.101 63.855 12.315 1.00 21.68 86 ALA A N 1
ATOM 604 C CA . ALA A 1 86 ? 43.395 64.968 12.940 1.00 26.10 86 ALA A CA 1
ATOM 605 C C . ALA A 1 86 ? 43.010 64.647 14.377 1.00 30.04 86 ALA A C 1
ATOM 606 O O . ALA A 1 86 ? 42.987 65.542 15.229 1.00 34.89 86 ALA A O 1
ATOM 608 N N . THR A 1 87 ? 42.709 63.379 14.666 1.00 31.79 87 THR A N 1
ATOM 609 C CA . THR A 1 87 ? 42.434 62.979 16.041 1.00 30.37 87 THR A CA 1
ATOM 610 C C . THR A 1 87 ? 43.715 62.930 16.864 1.00 33.73 87 THR A C 1
ATOM 611 O O . THR A 1 87 ? 43.720 63.318 18.039 1.00 25.31 87 THR A O 1
ATOM 615 N N . ALA A 1 88 ? 44.812 62.464 16.263 1.00 30.73 88 ALA A N 1
ATOM 616 C CA . ALA A 1 88 ? 46.082 62.406 16.979 1.00 25.24 88 ALA A CA 1
ATOM 617 C C . ALA A 1 88 ? 46.625 63.802 17.256 1.00 32.47 88 ALA A C 1
ATOM 618 O O . ALA A 1 88 ? 47.202 64.049 18.322 1.00 25.60 88 ALA A O 1
ATOM 620 N N . ILE A 1 89 ? 46.455 64.727 16.309 1.00 26.99 89 ILE A N 1
ATOM 621 C CA . ILE A 1 89 ? 46.902 66.101 16.521 1.00 23.07 89 ILE A CA 1
ATOM 622 C C . ILE A 1 89 ? 46.111 66.748 17.650 1.00 29.23 89 ILE A C 1
ATOM 623 O O . ILE A 1 89 ? 46.668 67.470 18.487 1.00 24.92 89 ILE A O 1
ATOM 628 N N . SER A 1 90 ? 44.800 66.493 17.696 1.00 25.90 90 SER A N 1
ATOM 629 C CA . SER A 1 90 ? 43.965 67.069 18.745 1.00 26.75 90 SER A CA 1
ATOM 630 C C . SER A 1 90 ? 44.412 66.608 20.127 1.00 26.75 90 SER A C 1
ATOM 631 O O . SER A 1 90 ? 44.388 67.386 21.087 1.00 23.56 90 SER A O 1
ATOM 634 N N . LEU A 1 91 ? 44.829 65.346 20.246 1.00 25.84 91 LEU A N 1
ATOM 635 C CA . LEU A 1 91 ? 45.277 64.835 21.536 1.00 27.34 91 LEU A CA 1
ATOM 636 C C . LEU A 1 91 ? 46.672 65.328 21.893 1.00 25.91 91 LEU A C 1
ATOM 637 O O . LEU A 1 91 ? 46.978 65.498 23.079 1.00 22.34 91 LEU A O 1
ATOM 642 N N . ASN A 1 92 ? 47.527 65.555 20.892 1.00 23.57 92 ASN A N 1
ATOM 643 C CA . ASN A 1 92 ? 48.842 66.127 21.164 1.00 27.04 92 ASN A CA 1
ATOM 644 C C . ASN A 1 92 ? 48.716 67.529 21.743 1.00 28.21 92 ASN A C 1
ATOM 645 O O . ASN A 1 92 ? 49.430 67.887 22.688 1.00 28.31 92 ASN A O 1
ATOM 650 N N . ALA A 1 93 ? 47.809 68.338 21.191 1.00 21.64 93 ALA A N 1
ATOM 651 C CA . ALA A 1 93 ? 47.540 69.647 21.773 1.00 30.72 93 ALA A CA 1
ATOM 652 C C . ALA A 1 93 ? 46.790 69.526 23.093 1.00 27.66 93 ALA A C 1
ATOM 653 O O . ALA A 1 93 ? 46.949 70.377 23.974 1.00 21.88 93 ALA A O 1
ATOM 655 N N . GLY A 1 94 ? 45.977 68.477 23.247 1.00 27.70 94 GLY A N 1
ATOM 656 C CA . GLY A 1 94 ? 45.239 68.299 24.487 1.00 18.88 94 GLY A CA 1
ATOM 657 C C . GLY A 1 94 ? 46.146 68.128 25.689 1.00 21.56 94 GLY A C 1
ATOM 658 O O . GLY A 1 94 ? 45.852 68.627 26.778 1.00 21.89 94 GLY A O 1
ATOM 659 N N . ALA A 1 95 ? 47.262 67.418 25.510 1.00 21.51 95 ALA A N 1
ATOM 660 C CA . ALA A 1 95 ? 48.237 67.299 26.588 1.00 32.95 95 ALA A CA 1
ATOM 661 C C . ALA A 1 95 ? 48.873 68.647 26.902 1.00 30.92 95 ALA A C 1
ATOM 662 O O . ALA A 1 95 ? 49.154 68.953 28.067 1.00 30.01 95 ALA A O 1
ATOM 664 N N . ALA A 1 96 ? 49.102 69.468 25.875 1.00 24.52 96 ALA A N 1
ATOM 665 C CA . ALA A 1 96 ? 49.640 70.805 26.103 1.00 18.08 96 ALA A CA 1
ATOM 666 C C . ALA A 1 96 ? 48.620 71.696 26.799 1.00 25.88 96 ALA A C 1
ATOM 667 O O . ALA A 1 96 ? 48.987 72.542 27.623 1.00 26.84 96 ALA A O 1
ATOM 669 N N . TYR A 1 97 ? 47.334 71.522 26.481 1.00 23.71 97 TYR A N 1
ATOM 670 C CA . TYR A 1 97 ? 46.293 72.295 27.153 1.00 21.17 97 TYR A CA 1
ATOM 671 C C . TYR A 1 97 ? 46.201 71.931 28.629 1.00 23.63 97 TYR A C 1
ATOM 672 O O . TYR A 1 97 ? 46.058 72.814 29.483 1.00 19.09 97 TYR A O 1
ATOM 681 N N . VAL A 1 98 ? 46.278 70.636 28.945 1.00 23.90 98 VAL A N 1
ATOM 682 C CA . VAL A 1 98 ? 46.122 70.190 30.327 1.00 20.41 98 VAL A CA 1
ATOM 683 C C . VAL A 1 98 ? 47.244 70.740 31.198 1.00 24.54 98 VAL A C 1
ATOM 684 O O . VAL A 1 98 ? 47.005 71.233 32.308 1.00 32.21 98 VAL A O 1
ATOM 688 N N . TYR A 1 99 ? 48.483 70.678 30.708 1.00 23.49 99 TYR A N 1
ATOM 689 C CA . TYR A 1 99 ? 49.606 71.178 31.492 1.00 23.73 99 TYR A CA 1
ATOM 690 C C . TYR A 1 99 ? 49.664 72.700 31.500 1.00 18.53 99 TYR A C 1
ATOM 691 O O . TYR A 1 99 ? 50.185 73.288 32.454 1.00 18.03 99 TYR A O 1
ATOM 700 N N . SER A 1 100 ? 49.140 73.353 30.459 1.00 26.69 100 SER A N 1
ATOM 701 C CA . SER A 1 100 ? 48.999 74.804 30.505 1.00 25.46 100 SER A CA 1
ATOM 702 C C . SER A 1 100 ? 47.974 75.225 31.549 1.00 21.35 100 SER A C 1
ATOM 703 O O . SER A 1 100 ? 48.118 76.288 32.164 1.00 24.65 100 SER A O 1
ATOM 706 N N . LEU A 1 101 ? 46.938 74.408 31.760 1.00 16.55 101 LEU A N 1
ATOM 707 C CA . LEU A 1 101 ? 45.985 74.682 32.830 1.00 25.04 101 LEU A CA 1
ATOM 708 C C . LEU A 1 101 ? 46.651 74.602 34.196 1.00 21.44 101 LEU A C 1
ATOM 709 O O . LEU A 1 101 ? 46.289 75.352 35.110 1.00 27.35 101 LEU A O 1
ATOM 714 N N . ARG A 1 102 ? 47.621 73.698 34.356 1.00 21.22 102 ARG A N 1
ATOM 715 C CA . ARG A 1 102 ? 48.382 73.644 35.598 1.00 23.90 102 ARG A CA 1
ATOM 716 C C . ARG A 1 102 ? 49.225 74.896 35.785 1.00 23.91 102 ARG A C 1
ATOM 717 O O . ARG A 1 102 ? 49.419 75.347 36.921 1.00 22.83 102 ARG A O 1
ATOM 725 N N . ALA A 1 103 ? 49.732 75.469 34.690 1.00 25.59 103 ALA A N 1
ATOM 726 C CA . ALA A 1 103 ? 50.526 76.688 34.798 1.00 25.90 103 ALA A CA 1
ATOM 727 C C . ALA A 1 103 ? 49.659 77.880 35.184 1.00 31.71 103 ALA A C 1
ATOM 728 O O . ALA A 1 103 ? 50.111 78.769 35.914 1.00 38.09 103 ALA A O 1
ATOM 730 N N . LEU A 1 104 ? 48.413 77.922 34.698 1.00 21.73 104 LEU A N 1
ATOM 731 C CA . LEU A 1 104 ? 47.522 79.023 35.051 1.00 26.60 104 LEU A CA 1
ATOM 732 C C . LEU A 1 104 ? 47.015 78.884 36.481 1.00 29.86 104 LEU A C 1
ATOM 733 O O . LEU A 1 104 ? 46.916 79.879 37.207 1.00 38.61 104 LEU A O 1
ATOM 738 N N . GLU A 1 105 ? 46.680 77.660 36.902 1.00 35.23 105 GLU A N 1
ATOM 739 C CA . GLU A 1 105 ? 46.334 77.431 38.301 1.00 47.62 105 GLU A CA 1
ATOM 740 C C . GLU A 1 105 ? 47.507 77.758 39.216 1.00 48.39 105 GLU A C 1
ATOM 741 O O . GLU A 1 105 ? 47.307 78.193 40.356 1.00 49.25 105 GLU A O 1
ATOM 747 N N . ALA A 1 106 ? 48.735 77.566 38.731 1.00 44.41 106 ALA A N 1
ATOM 748 C CA . ALA A 1 106 ? 49.910 77.944 39.508 1.00 42.47 106 ALA A CA 1
ATOM 749 C C . ALA A 1 106 ? 50.004 79.457 39.655 1.00 42.29 106 ALA A C 1
ATOM 750 O O . ALA A 1 106 ? 50.218 79.972 40.758 1.00 30.41 106 ALA A O 1
ATOM 752 N N . TYR A 1 107 ? 49.839 80.186 38.547 1.00 46.27 107 TYR A N 1
ATOM 753 C CA . TYR A 1 107 ? 49.952 81.640 38.588 1.00 43.55 107 TYR A CA 1
ATOM 754 C C . TYR A 1 107 ? 48.898 82.264 39.492 1.00 45.32 107 TYR A C 1
ATOM 755 O O . TYR A 1 107 ? 49.157 83.294 40.127 1.00 47.94 107 TYR A O 1
ATOM 764 N N . ASP A 1 108 ? 47.709 81.662 39.565 1.00 36.90 108 ASP A N 1
ATOM 765 C CA . ASP A 1 108 ? 46.658 82.199 40.424 1.00 48.99 108 ASP A CA 1
ATOM 766 C C . ASP A 1 108 ? 47.051 82.107 41.894 1.00 39.10 108 ASP A C 1
ATOM 767 O O . ASP A 1 108 ? 46.899 83.073 42.650 1.00 47.00 108 ASP A O 1
ATOM 772 N N . GLN A 1 109 ? 47.569 80.952 42.315 1.00 35.73 109 GLN A N 1
ATOM 773 C CA . GLN A 1 109 ? 47.989 80.771 43.699 1.00 43.45 109 GLN A CA 1
ATOM 774 C C . GLN A 1 109 ? 49.224 81.589 44.055 1.00 44.87 109 GLN A C 1
ATOM 775 O O . GLN A 1 109 ? 49.634 81.577 45.221 1.00 37.33 109 GLN A O 1
ATOM 781 N N . PHE A 1 110 ? 49.839 82.266 43.080 1.00 41.78 110 PHE A N 1
ATOM 782 C CA . PHE A 1 110 ? 51.002 83.127 43.283 1.00 49.27 110 PHE A CA 1
ATOM 783 C C . PHE A 1 110 ? 52.225 82.353 43.765 1.00 56.93 110 PHE A C 1
ATOM 784 O O . PHE A 1 110 ? 53.306 82.930 43.926 1.00 73.80 110 PHE A O 1
ATOM 792 N N . LYS A 1 111 ? 52.061 81.054 44.000 1.00 52.41 111 LYS A N 1
ATOM 793 C CA . LYS A 1 111 ? 53.173 80.137 44.237 1.00 58.31 111 LYS A CA 1
ATOM 794 C C . LYS A 1 111 ? 54.027 80.517 45.444 1.00 78.92 111 LYS A C 1
ATOM 795 O O . LYS A 1 111 ? 55.031 79.864 45.738 1.00 62.22 111 LYS A O 1
ATOM 801 N N . ASN B 1 3 ? 81.645 57.301 5.944 1.00 59.23 3 ASN B N 1
ATOM 802 C CA . ASN B 1 3 ? 80.339 56.948 5.399 1.00 59.78 3 ASN B CA 1
ATOM 803 C C . ASN B 1 3 ? 79.278 57.941 5.864 1.00 43.45 3 ASN B C 1
ATOM 804 O O . ASN B 1 3 ? 79.340 59.126 5.538 1.00 51.92 3 ASN B O 1
ATOM 809 N N . ASN B 1 4 ? 78.300 57.448 6.621 1.00 46.15 4 ASN B N 1
ATOM 810 C CA . ASN B 1 4 ? 77.293 58.316 7.216 1.00 32.94 4 ASN B CA 1
ATOM 811 C C . ASN B 1 4 ? 77.660 58.618 8.661 1.00 43.16 4 ASN B C 1
ATOM 812 O O . ASN B 1 4 ? 78.008 59.755 8.994 1.00 49.84 4 ASN B O 1
ATOM 817 N N . TRP B 1 5 ? 77.602 57.598 9.522 1.00 34.62 5 TRP B N 1
ATOM 818 C CA . TRP B 1 5 ? 77.919 57.795 10.933 1.00 32.15 5 TRP B CA 1
ATOM 819 C C . TRP B 1 5 ? 79.368 58.226 11.122 1.00 36.89 5 TRP B C 1
ATOM 820 O O . TRP B 1 5 ? 79.666 59.074 11.972 1.00 33.67 5 TRP B O 1
ATOM 831 N N . THR B 1 6 ? 80.286 57.655 10.338 1.00 34.69 6 THR B N 1
ATOM 832 C CA . THR B 1 6 ? 81.691 58.033 10.440 1.00 31.44 6 THR B CA 1
ATOM 833 C C . THR B 1 6 ? 81.946 59.450 9.944 1.00 42.14 6 THR B C 1
ATOM 834 O O . THR B 1 6 ? 83.011 60.009 10.226 1.00 31.92 6 THR B O 1
ATOM 838 N N . GLU B 1 7 ? 81.001 60.035 9.210 1.00 32.52 7 GLU B N 1
ATOM 839 C CA . GLU B 1 7 ? 81.077 61.430 8.799 1.00 33.79 7 GLU B CA 1
ATOM 840 C C . GLU B 1 7 ? 80.105 62.331 9.544 1.00 36.74 7 GLU B C 1
ATOM 841 O O . GLU B 1 7 ? 80.371 63.526 9.679 1.00 39.83 7 GLU B O 1
ATOM 847 N N . PHE B 1 8 ? 78.991 61.782 10.033 1.00 45.82 8 PHE B N 1
ATOM 848 C CA . PHE B 1 8 ? 78.019 62.590 10.763 1.00 34.50 8 PHE B CA 1
ATOM 849 C C . PHE B 1 8 ? 78.546 62.980 12.138 1.00 25.93 8 PHE B C 1
ATOM 850 O O . PHE B 1 8 ? 78.294 64.093 12.612 1.00 44.10 8 PHE B O 1
ATOM 858 N N . VAL B 1 9 ? 79.283 62.084 12.788 1.00 27.18 9 VAL B N 1
ATOM 859 C CA . VAL B 1 9 ? 79.809 62.330 14.130 1.00 32.96 9 VAL B CA 1
ATOM 860 C C . VAL B 1 9 ? 80.856 63.442 14.110 1.00 37.07 9 VAL B C 1
ATOM 861 O O . VAL B 1 9 ? 80.790 64.340 14.963 1.00 34.22 9 VAL B O 1
ATOM 865 N N . PRO B 1 10 ? 81.833 63.446 13.189 1.00 38.53 10 PRO B N 1
ATOM 866 C CA . PRO B 1 10 ? 82.748 64.600 13.140 1.00 29.82 10 PRO B CA 1
ATOM 867 C C . PRO B 1 10 ? 82.038 65.914 12.874 1.00 25.03 10 PRO B C 1
ATOM 868 O O . PRO B 1 10 ? 82.432 66.950 13.425 1.00 23.62 10 PRO B O 1
ATOM 872 N N . ALA B 1 11 ? 80.992 65.902 12.043 1.00 34.94 11 ALA B N 1
ATOM 873 C CA . ALA B 1 11 ? 80.227 67.121 11.801 1.00 25.94 11 ALA B CA 1
ATOM 874 C C . ALA B 1 11 ? 79.502 67.585 13.057 1.00 30.24 11 ALA B C 1
ATOM 875 O O . ALA B 1 11 ? 79.355 68.794 13.275 1.00 28.08 11 ALA B O 1
ATOM 877 N N . VAL B 1 12 ? 79.042 66.648 13.889 1.00 29.46 12 VAL B N 1
ATOM 878 C CA . VAL B 1 12 ? 78.404 67.019 15.148 1.00 32.02 12 VAL B CA 1
ATOM 879 C C . VAL B 1 12 ? 79.421 67.647 16.092 1.00 22.97 12 VAL B C 1
ATOM 880 O O . VAL B 1 12 ? 79.183 68.715 16.668 1.00 21.22 12 VAL B O 1
ATOM 884 N N . LYS B 1 13 ? 80.573 66.991 16.263 1.00 20.79 13 LYS B N 1
ATOM 885 C CA . LYS B 1 13 ? 81.620 67.544 17.115 1.00 26.97 13 LYS B CA 1
ATOM 886 C C . LYS B 1 13 ? 82.149 68.861 16.564 1.00 26.38 13 LYS B C 1
ATOM 887 O O . LYS B 1 13 ? 82.515 69.755 17.337 1.00 14.43 13 LYS B O 1
ATOM 893 N N . LYS B 1 14 ? 82.195 69.002 15.237 1.00 20.38 14 LYS B N 1
ATOM 894 C CA . LYS B 1 14 ? 82.583 70.276 14.643 1.00 21.07 14 LYS B CA 1
ATOM 895 C C . LYS B 1 14 ? 81.552 71.361 14.927 1.00 26.55 14 LYS B C 1
ATOM 896 O O . LYS B 1 14 ? 81.911 72.537 15.056 1.00 26.21 14 LYS B O 1
ATOM 902 N N . ALA B 1 15 ? 80.274 70.988 15.028 1.00 28.97 15 ALA B N 1
ATOM 903 C CA . ALA B 1 15 ? 79.243 71.966 15.357 1.00 19.73 15 ALA B CA 1
ATOM 904 C C . ALA B 1 15 ? 79.348 72.409 16.811 1.00 23.43 15 ALA B C 1
ATOM 905 O O . ALA B 1 15 ? 79.175 73.595 17.118 1.00 27.01 15 ALA B O 1
ATOM 907 N N . PHE B 1 16 ? 79.628 71.471 17.720 1.00 24.99 16 PHE B N 1
ATOM 908 C CA . PHE B 1 16 ? 79.810 71.834 19.122 1.00 24.04 16 PHE B CA 1
ATOM 909 C C . PHE B 1 16 ? 81.042 72.707 19.317 1.00 28.88 16 PHE B C 1
ATOM 910 O O . PHE B 1 16 ? 81.047 73.583 20.189 1.00 26.73 16 PHE B O 1
ATOM 918 N N . GLY B 1 17 ? 82.090 72.484 18.523 1.00 23.52 17 GLY B N 1
ATOM 919 C CA . GLY B 1 17 ? 83.241 73.367 18.569 1.00 34.23 17 GLY B CA 1
ATOM 920 C C . GLY B 1 17 ? 82.933 74.758 18.054 1.00 28.81 17 GLY B C 1
ATOM 921 O O . GLY B 1 17 ? 83.551 75.734 18.487 1.00 37.67 17 GLY B O 1
ATOM 922 N N . ALA B 1 18 ? 81.978 74.869 17.128 1.00 29.57 18 ALA B N 1
ATOM 923 C CA . ALA B 1 18 ? 81.578 76.181 16.631 1.00 20.37 18 ALA B CA 1
ATOM 924 C C . ALA B 1 18 ? 80.869 76.986 17.712 1.00 23.08 18 ALA B C 1
ATOM 925 O O . ALA B 1 18 ? 81.092 78.196 17.838 1.00 24.56 18 ALA B O 1
ATOM 927 N N . LEU B 1 19 ? 80.012 76.333 18.501 1.00 24.79 19 LEU B N 1
ATOM 928 C CA . LEU B 1 19 ? 79.340 77.029 19.593 1.00 26.25 19 LEU B CA 1
ATOM 929 C C . LEU B 1 19 ? 80.334 77.512 20.640 1.00 31.05 19 LEU B C 1
ATOM 930 O O . LEU B 1 19 ? 80.140 78.579 21.233 1.00 37.24 19 LEU B O 1
ATOM 935 N N . GLY B 1 20 ? 81.403 76.750 20.875 1.00 22.76 20 GLY B N 1
ATOM 936 C CA . GLY B 1 20 ? 82.416 77.187 21.820 1.00 31.36 20 GLY B CA 1
ATOM 937 C C . GLY B 1 20 ? 83.121 78.456 21.391 1.00 34.05 20 GLY B C 1
ATOM 938 O O . GLY B 1 20 ? 83.636 79.200 22.230 1.00 41.47 20 GLY B O 1
ATOM 939 N N . LYS B 1 21 ? 83.154 78.726 20.084 1.00 40.56 21 LYS B N 1
ATOM 940 C CA . LYS B 1 21 ? 83.750 79.963 19.596 1.00 26.58 21 LYS B CA 1
ATOM 941 C C . LYS B 1 21 ? 82.750 81.112 19.624 1.00 27.01 21 LYS B C 1
ATOM 942 O O . LYS B 1 21 ? 83.123 82.257 19.903 1.00 38.82 21 LYS B O 1
ATOM 948 N N . GLN B 1 22 ? 81.477 80.827 19.343 1.00 23.08 22 GLN B N 1
ATOM 949 C CA . GLN B 1 22 ? 80.452 81.863 19.295 1.00 23.09 22 GLN B CA 1
ATOM 950 C C . GLN B 1 22 ? 79.814 82.120 20.655 1.00 25.99 22 GLN B C 1
ATOM 951 O O . GLN B 1 22 ? 79.527 83.273 20.994 1.00 30.66 22 GLN B O 1
ATOM 957 N N . HIS B 1 23 ? 79.583 81.071 21.442 1.00 26.89 23 HIS B N 1
ATOM 958 C CA . HIS B 1 23 ? 78.960 81.194 22.761 1.00 27.77 23 HIS B CA 1
ATOM 959 C C . HIS B 1 23 ? 79.656 80.238 23.717 1.00 29.02 23 HIS B C 1
ATOM 960 O O . HIS B 1 23 ? 79.186 79.120 23.962 1.00 24.62 23 HIS B O 1
ATOM 967 N N . PRO B 1 24 ? 80.793 80.651 24.285 1.00 39.19 24 PRO B N 1
ATOM 968 C CA . PRO B 1 24 ? 81.558 79.729 25.139 1.00 38.46 24 PRO B CA 1
ATOM 969 C C . PRO B 1 24 ? 80.847 79.364 26.429 1.00 24.72 24 PRO B C 1
ATOM 970 O O . PRO B 1 24 ? 81.128 78.299 26.993 1.00 23.65 24 PRO B O 1
ATOM 974 N N . LYS B 1 25 ? 79.939 80.212 26.916 1.00 24.34 25 LYS B N 1
ATOM 975 C CA . LYS B 1 25 ? 79.246 79.910 28.164 1.00 27.81 25 LYS B CA 1
ATOM 976 C C . LYS B 1 25 ? 78.339 78.695 28.027 1.00 26.18 25 LYS B C 1
ATOM 977 O O . LYS B 1 25 ? 78.152 77.950 28.996 1.00 31.26 25 LYS B O 1
ATOM 983 N N . MET B 1 26 ? 77.774 78.474 26.838 1.00 20.61 26 MET B N 1
ATOM 984 C CA . MET B 1 26 ? 76.888 77.332 26.643 1.00 28.06 26 MET B CA 1
ATOM 985 C C . MET B 1 26 ? 77.668 76.028 26.518 1.00 23.73 26 MET B C 1
ATOM 986 O O . MET B 1 26 ? 77.224 74.989 27.018 1.00 23.03 26 MET B O 1
ATOM 991 N N . LEU B 1 27 ? 78.827 76.059 25.855 1.00 24.89 27 LEU B N 1
ATOM 992 C CA . LEU B 1 27 ? 79.651 74.856 25.772 1.00 22.09 27 LEU B CA 1
ATOM 993 C C . LEU B 1 27 ? 80.240 74.498 27.130 1.00 27.16 27 LEU B C 1
ATOM 994 O O . LEU B 1 27 ? 80.376 73.315 27.462 1.00 36.01 27 LEU B O 1
ATOM 999 N N . ALA B 1 28 ? 80.596 75.507 27.928 1.00 27.97 28 ALA B N 1
ATOM 1000 C CA . ALA B 1 28 ? 81.117 75.242 29.264 1.00 23.81 28 ALA B CA 1
ATOM 1001 C C . ALA B 1 28 ? 80.054 74.615 30.156 1.00 26.83 28 ALA B C 1
ATOM 1002 O O . ALA B 1 28 ? 80.367 73.774 31.007 1.00 23.17 28 ALA B O 1
ATOM 1004 N N . ALA B 1 29 ? 78.791 75.012 29.975 1.00 28.96 29 ALA B N 1
ATOM 1005 C CA . ALA B 1 29 ? 77.710 74.421 30.757 1.00 21.65 29 ALA B CA 1
ATOM 1006 C C . ALA B 1 29 ? 77.584 72.929 30.480 1.00 31.76 29 ALA B C 1
ATOM 1007 O O . ALA B 1 29 ? 77.406 72.131 31.407 1.00 29.00 29 ALA B O 1
ATOM 1009 N N . TYR B 1 30 ? 77.672 72.533 29.208 1.00 29.86 30 TYR B N 1
ATOM 1010 C CA . TYR B 1 30 ? 77.684 71.112 28.881 1.00 26.68 30 TYR B CA 1
ATOM 1011 C C . TYR B 1 30 ? 78.914 70.434 29.470 1.00 28.02 30 TYR B C 1
ATOM 1012 O O . TYR B 1 30 ? 78.817 69.355 30.063 1.00 31.29 30 TYR B O 1
ATOM 1021 N N . GLY B 1 31 ? 80.082 71.066 29.325 1.00 22.04 31 GLY B N 1
ATOM 1022 C CA . GLY B 1 31 ? 81.288 70.526 29.930 1.00 24.27 31 GLY B CA 1
ATOM 1023 C C . GLY B 1 31 ? 81.177 70.366 31.433 1.00 30.43 31 GLY B C 1
ATOM 1024 O O . GLY B 1 31 ? 81.819 69.489 32.017 1.00 24.70 31 GLY B O 1
ATOM 1025 N N . ALA B 1 32 ? 80.365 71.206 32.079 1.00 22.60 32 ALA B N 1
ATOM 1026 C CA . ALA B 1 32 ? 80.092 71.018 33.499 1.00 27.91 32 ALA B CA 1
ATOM 1027 C C . ALA B 1 32 ? 79.173 69.827 33.735 1.00 24.77 32 ALA B C 1
ATOM 1028 O O . ALA B 1 32 ? 79.263 69.173 34.780 1.00 31.09 32 ALA B O 1
ATOM 1030 N N . LEU B 1 33 ? 78.288 69.530 32.780 1.00 22.25 33 LEU B N 1
ATOM 1031 C CA . LEU B 1 33 ? 77.410 68.374 32.919 1.00 33.74 33 LEU B CA 1
ATOM 1032 C C . LEU B 1 33 ? 78.187 67.071 32.775 1.00 39.80 33 LEU B C 1
ATOM 1033 O O . LEU B 1 33 ? 77.932 66.105 33.505 1.00 39.07 33 LEU B O 1
ATOM 1038 N N . GLU B 1 34 ? 79.137 67.022 31.837 1.00 23.09 34 GLU B N 1
ATOM 1039 C CA . GLU B 1 34 ? 79.944 65.818 31.676 1.00 28.70 34 GLU B CA 1
ATOM 1040 C C . GLU B 1 34 ? 80.974 65.679 32.791 1.00 30.63 34 GLU B C 1
ATOM 1041 O O . GLU B 1 34 ? 81.384 64.558 33.114 1.00 37.71 34 GLU B O 1
ATOM 1047 N N . GLU B 1 35 ? 81.407 66.796 33.385 1.00 25.45 35 GLU B N 1
ATOM 1048 C CA . GLU B 1 35 ? 82.293 66.717 34.542 1.00 31.17 35 GLU B CA 1
ATOM 1049 C C . GLU B 1 35 ? 81.594 66.051 35.719 1.00 28.16 35 GLU B C 1
ATOM 1050 O O . GLU B 1 35 ? 82.187 65.215 36.411 1.00 25.91 35 GLU B O 1
ATOM 1056 N N . ALA B 1 36 ? 80.332 66.411 35.963 1.00 20.74 36 ALA B N 1
ATOM 1057 C CA . ALA B 1 36 ? 79.566 65.752 37.015 1.00 26.64 36 ALA B CA 1
ATOM 1058 C C . ALA B 1 36 ? 79.253 64.306 36.656 1.00 27.67 36 ALA B C 1
ATOM 1059 O O . ALA B 1 36 ? 79.157 63.454 37.546 1.00 26.15 36 ALA B O 1
ATOM 1061 N N . SER B 1 37 ? 79.093 64.011 35.364 1.00 29.75 37 SER B N 1
ATOM 1062 C CA . SER B 1 37 ? 78.822 62.644 34.938 1.00 31.14 37 SER B CA 1
ATOM 1063 C C . SER B 1 37 ? 80.049 61.750 35.043 1.00 32.83 37 SER B C 1
ATOM 1064 O O . SER B 1 37 ? 79.901 60.528 35.153 1.00 32.70 37 SER B O 1
ATOM 1067 N N . ALA B 1 38 ? 81.251 62.323 35.013 1.00 32.48 38 ALA B N 1
ATOM 1068 C CA . ALA B 1 38 ? 82.480 61.545 35.084 1.00 29.93 38 ALA B CA 1
ATOM 1069 C C . ALA B 1 38 ? 83.026 61.412 36.499 1.00 30.62 38 ALA B C 1
ATOM 1070 O O . ALA B 1 38 ? 84.016 60.699 36.699 1.00 31.07 38 ALA B O 1
ATOM 1072 N N . GLU B 1 39 ? 82.410 62.066 37.480 1.00 30.98 39 GLU B N 1
ATOM 1073 C CA . GLU B 1 39 ? 82.887 62.030 38.861 1.00 30.18 39 GLU B CA 1
ATOM 1074 C C . GLU B 1 39 ? 82.279 60.817 39.555 1.00 37.19 39 GLU B C 1
ATOM 1075 O O . GLU B 1 39 ? 81.101 60.818 39.921 1.00 46.42 39 GLU B O 1
ATOM 1081 N N . GLY B 1 40 ? 83.082 59.785 39.741 1.00 29.34 40 GLY B N 1
ATOM 1082 C CA . GLY B 1 40 ? 82.628 58.583 40.411 1.00 28.36 40 GLY B CA 1
ATOM 1083 C C . GLY B 1 40 ? 83.423 57.378 39.952 1.00 40.56 40 GLY B C 1
ATOM 1084 O O . GLY B 1 40 ? 84.328 57.475 39.128 1.00 35.69 40 GLY B O 1
ATOM 1085 N N . ALA B 1 41 ? 83.053 56.228 40.509 1.00 36.77 41 ALA B N 1
ATOM 1086 C CA . ALA B 1 41 ? 83.741 54.972 40.245 1.00 42.92 41 ALA B CA 1
ATOM 1087 C C . ALA B 1 41 ? 83.203 54.235 39.026 1.00 40.56 41 ALA B C 1
ATOM 1088 O O . ALA B 1 41 ? 83.738 53.178 38.676 1.00 53.27 41 ALA B O 1
ATOM 1090 N N . LEU B 1 42 ? 82.165 54.756 38.375 1.00 38.04 42 LEU B N 1
ATOM 1091 C CA . LEU B 1 42 ? 81.625 54.103 37.191 1.00 31.97 42 LEU B CA 1
ATOM 1092 C C . LEU B 1 42 ? 82.595 54.248 36.025 1.00 30.28 42 LEU B C 1
ATOM 1093 O O . LEU B 1 42 ? 83.009 55.359 35.682 1.00 28.85 42 LEU B O 1
ATOM 1098 N N . ASP B 1 43 ? 82.958 53.121 35.417 1.00 28.02 43 ASP B N 1
ATOM 1099 C CA . ASP B 1 43 ? 83.919 53.128 34.327 1.00 30.73 43 ASP B CA 1
ATOM 1100 C C . ASP B 1 43 ? 83.330 53.814 33.093 1.00 34.87 43 ASP B C 1
ATOM 1101 O O . ASP B 1 43 ? 82.131 54.096 33.011 1.00 31.98 43 ASP B O 1
ATOM 1106 N N . ALA B 1 44 ? 84.204 54.081 32.120 1.00 36.83 44 ALA B N 1
ATOM 1107 C CA . ALA B 1 44 ? 83.781 54.791 30.917 1.00 34.01 44 ALA B CA 1
ATOM 1108 C C . ALA B 1 44 ? 82.781 53.973 30.110 1.00 30.74 44 ALA B C 1
ATOM 1109 O O . ALA B 1 44 ? 81.807 54.520 29.579 1.00 29.75 44 ALA B O 1
ATOM 1111 N N . LYS B 1 45 ? 83.002 52.659 30.008 1.00 33.84 45 LYS B N 1
ATOM 1112 C CA . LYS B 1 45 ? 82.076 51.812 29.263 1.00 34.82 45 LYS B CA 1
ATOM 1113 C C . LYS B 1 45 ? 80.689 51.824 29.892 1.00 28.94 45 LYS B C 1
ATOM 1114 O O . LYS B 1 45 ? 79.678 51.878 29.183 1.00 27.29 45 LYS B O 1
ATOM 1120 N N . THR B 1 46 ? 80.623 51.779 31.225 1.00 32.22 46 THR B N 1
ATOM 1121 C CA . THR B 1 46 ? 79.333 51.829 31.904 1.00 29.92 46 THR B CA 1
ATOM 1122 C C . THR B 1 46 ? 78.617 53.145 31.626 1.00 26.63 46 THR B C 1
ATOM 1123 O O . THR B 1 46 ? 77.407 53.162 31.372 1.00 27.35 46 THR B O 1
ATOM 1127 N N . ARG B 1 47 ? 79.352 54.259 31.654 1.00 26.28 47 ARG B N 1
ATOM 1128 C CA . ARG B 1 47 ? 78.735 55.557 31.405 1.00 28.66 47 ARG B CA 1
ATOM 1129 C C . ARG B 1 47 ? 78.318 55.703 29.947 1.00 26.33 47 ARG B C 1
ATOM 1130 O O . ARG B 1 47 ? 77.246 56.248 29.654 1.00 27.95 47 ARG B O 1
ATOM 1138 N N . GLU B 1 48 ? 79.148 55.224 29.016 1.00 20.95 48 GLU B N 1
ATOM 1139 C CA . GLU B 1 48 ? 78.808 55.346 27.603 1.00 25.52 48 GLU B CA 1
ATOM 1140 C C . GLU B 1 48 ? 77.647 54.437 27.222 1.00 25.27 48 GLU B C 1
ATOM 1141 O O . GLU B 1 48 ? 76.845 54.794 26.352 1.00 18.70 48 GLU B O 1
ATOM 1147 N N . LEU B 1 49 ? 77.543 53.263 27.851 1.00 13.08 49 LEU B N 1
ATOM 1148 C CA . LEU B 1 49 ? 76.372 52.419 27.634 1.00 17.09 49 LEU B CA 1
ATOM 1149 C C . LEU B 1 49 ? 75.111 53.101 28.146 1.00 26.63 49 LEU B C 1
ATOM 1150 O O . LEU B 1 49 ? 74.072 53.092 27.475 1.00 16.27 49 LEU B O 1
ATOM 1155 N N . ILE B 1 50 ? 75.186 53.706 29.334 1.00 24.29 50 ILE B N 1
ATOM 1156 C CA . ILE B 1 50 ? 74.073 54.501 29.843 1.00 15.00 50 ILE B CA 1
ATOM 1157 C C . ILE B 1 50 ? 73.764 55.649 28.890 1.00 22.21 50 ILE B C 1
ATOM 1158 O O . ILE B 1 50 ? 72.596 55.977 28.644 1.00 28.33 50 ILE B O 1
ATOM 1163 N N . SER B 1 51 ? 74.806 56.267 28.328 1.00 22.61 51 SER B N 1
ATOM 1164 C CA . SER B 1 51 ? 74.605 57.376 27.401 1.00 18.61 51 SER B CA 1
ATOM 1165 C C . SER B 1 51 ? 73.865 56.926 26.148 1.00 23.28 51 SER B C 1
ATOM 1166 O O . SER B 1 51 ? 73.035 57.667 25.608 1.00 29.00 51 SER B O 1
ATOM 1169 N N . ILE B 1 52 ? 74.153 55.714 25.669 1.00 24.17 52 ILE B N 1
ATOM 1170 C CA . ILE B 1 52 ? 73.481 55.209 24.476 1.00 20.28 52 ILE B CA 1
ATOM 1171 C C . ILE B 1 52 ? 72.011 54.935 24.766 1.00 22.59 52 ILE B C 1
ATOM 1172 O O . ILE B 1 52 ? 71.132 55.274 23.963 1.00 21.35 52 ILE B O 1
ATOM 1177 N N . ALA B 1 53 ? 71.719 54.327 25.919 1.00 25.64 53 ALA B N 1
ATOM 1178 C CA . ALA B 1 53 ? 70.338 54.003 26.262 1.00 19.24 53 ALA B CA 1
ATOM 1179 C C . ALA B 1 53 ? 69.484 55.259 26.372 1.00 24.55 53 ALA B C 1
ATOM 1180 O O . ALA B 1 53 ? 68.303 55.251 26.004 1.00 20.69 53 ALA B O 1
ATOM 1182 N N . VAL B 1 54 ? 70.062 56.350 26.874 1.00 22.46 54 VAL B N 1
ATOM 1183 C CA . VAL B 1 54 ? 69.323 57.605 26.948 1.00 22.78 54 VAL B CA 1
ATOM 1184 C C . VAL B 1 54 ? 69.237 58.265 25.575 1.00 20.78 54 VAL B C 1
ATOM 1185 O O . VAL B 1 54 ? 68.244 58.933 25.265 1.00 24.35 54 VAL B O 1
ATOM 1189 N N . ALA B 1 55 ? 70.255 58.078 24.731 1.00 23.45 55 ALA B N 1
ATOM 1190 C CA . ALA B 1 55 ? 70.257 58.713 23.417 1.00 24.20 55 ALA B CA 1
ATOM 1191 C C . ALA B 1 55 ? 69.149 58.161 22.527 1.00 22.46 55 ALA B C 1
ATOM 1192 O O . ALA B 1 55 ? 68.463 58.925 21.837 1.00 18.37 55 ALA B O 1
ATOM 1194 N N . ILE B 1 56 ? 68.958 56.839 22.526 1.00 18.00 56 ILE B N 1
ATOM 1195 C CA . ILE B 1 56 ? 67.890 56.253 21.725 1.00 28.02 56 ILE B CA 1
ATOM 1196 C C . ILE B 1 56 ? 66.520 56.566 22.310 1.00 27.01 56 ILE B C 1
ATOM 1197 O O . ILE B 1 56 ? 65.517 56.524 21.588 1.00 25.12 56 ILE B O 1
ATOM 1202 N N . THR B 1 57 ? 66.450 56.879 23.605 1.00 24.58 57 THR B N 1
ATOM 1203 C CA . THR B 1 57 ? 65.190 57.306 24.201 1.00 14.01 57 THR B CA 1
ATOM 1204 C C . THR B 1 57 ? 64.877 58.754 23.844 1.00 21.32 57 THR B C 1
ATOM 1205 O O . THR B 1 57 ? 63.718 59.098 23.586 1.00 25.27 57 THR B O 1
ATOM 1209 N N . THR B 1 58 ? 65.899 59.612 23.816 1.00 22.75 58 THR B N 1
ATOM 1210 C CA . THR B 1 58 ? 65.732 60.997 23.396 1.00 22.84 58 THR B CA 1
ATOM 1211 C C . THR B 1 58 ? 65.681 61.154 21.882 1.00 21.99 58 THR B C 1
ATOM 1212 O O . THR B 1 58 ? 65.441 62.268 21.403 1.00 21.55 58 THR B O 1
ATOM 1216 N N . ARG B 1 59 ? 65.896 60.072 21.128 1.00 21.31 59 ARG B N 1
ATOM 1217 C CA . ARG B 1 59 ? 65.880 60.098 19.663 1.00 27.38 59 ARG B CA 1
ATOM 1218 C C . ARG B 1 59 ? 66.887 61.106 19.114 1.00 23.55 59 ARG B C 1
ATOM 1219 O O . ARG B 1 59 ? 66.640 61.776 18.109 1.00 21.80 59 ARG B O 1
ATOM 1227 N N . CYS B 1 60 ? 68.037 61.213 19.778 1.00 21.81 60 CYS B N 1
ATOM 1228 C CA . CYS B 1 60 ? 69.100 62.133 19.381 1.00 25.17 60 CYS B CA 1
ATOM 1229 C C . CYS B 1 60 ? 70.108 61.357 18.539 1.00 24.74 60 CYS B C 1
ATOM 1230 O O . CYS B 1 60 ? 70.908 60.580 19.067 1.00 27.01 60 CYS B O 1
ATOM 1233 N N . ASP B 1 61 ? 70.066 61.573 17.222 1.00 26.90 61 ASP B N 1
ATOM 1234 C CA . ASP B 1 61 ? 70.971 60.862 16.325 1.00 27.24 61 ASP B CA 1
ATOM 1235 C C . ASP B 1 61 ? 72.421 61.261 16.569 1.00 29.75 61 ASP B C 1
ATOM 1236 O O . ASP B 1 61 ? 73.322 60.415 16.507 1.00 33.46 61 ASP B O 1
ATOM 1241 N N . GLY B 1 62 ? 72.668 62.543 16.844 1.00 28.59 62 GLY B N 1
ATOM 1242 C CA . GLY B 1 62 ? 74.021 62.971 17.155 1.00 26.74 62 GLY B CA 1
ATOM 1243 C C . GLY B 1 62 ? 74.534 62.373 18.450 1.00 17.56 62 GLY B C 1
ATOM 1244 O O . GLY B 1 62 ? 75.709 62.009 18.554 1.00 25.23 62 GLY B O 1
ATOM 1245 N N . CYS B 1 63 ? 73.662 62.262 19.454 1.00 28.11 63 CYS B N 1
ATOM 1246 C CA . CYS B 1 63 ? 74.058 61.638 20.712 1.00 25.82 63 CYS B CA 1
ATOM 1247 C C . CYS B 1 63 ? 74.309 60.147 20.530 1.00 20.45 63 CYS B C 1
ATOM 1248 O O . CYS B 1 63 ? 75.205 59.581 21.167 1.00 19.93 63 CYS B O 1
ATOM 1251 N N . ILE B 1 64 ? 73.525 59.497 19.667 1.00 25.49 64 ILE B N 1
ATOM 1252 C CA . ILE B 1 64 ? 73.708 58.070 19.418 1.00 25.46 64 ILE B CA 1
ATOM 1253 C C . ILE B 1 64 ? 75.085 57.810 18.820 1.00 21.15 64 ILE B C 1
ATOM 1254 O O . ILE B 1 64 ? 75.847 56.971 19.314 1.00 27.93 64 ILE B O 1
ATOM 1259 N N . GLY B 1 65 ? 75.430 58.537 17.756 1.00 23.97 65 GLY B N 1
ATOM 1260 C CA . GLY B 1 65 ? 76.700 58.298 17.092 1.00 34.14 65 GLY B CA 1
ATOM 1261 C C . GLY B 1 65 ? 77.898 58.703 17.931 1.00 31.68 65 GLY B C 1
ATOM 1262 O O . GLY B 1 65 ? 78.943 58.046 17.892 1.00 28.06 65 GLY B O 1
ATOM 1263 N N . VAL B 1 66 ? 77.769 59.788 18.697 1.00 27.61 66 VAL B N 1
ATOM 1264 C CA . VAL B 1 66 ? 78.893 60.274 19.492 1.00 35.62 66 VAL B CA 1
ATOM 1265 C C . VAL B 1 66 ? 79.238 59.279 20.595 1.00 36.39 66 VAL B C 1
ATOM 1266 O O . VAL B 1 66 ? 80.410 58.953 20.815 1.00 45.01 66 VAL B O 1
ATOM 1270 N N . HIS B 1 67 ? 78.223 58.774 21.294 1.00 26.48 67 HIS B N 1
ATOM 1271 C CA . HIS B 1 67 ? 78.446 57.893 22.430 1.00 24.84 67 HIS B CA 1
ATOM 1272 C C . HIS B 1 67 ? 78.540 56.422 22.045 1.00 31.65 67 HIS B C 1
ATOM 1273 O O . HIS B 1 67 ? 78.973 55.611 22.872 1.00 31.33 67 HIS B O 1
ATOM 1280 N N . THR B 1 68 ? 78.149 56.052 20.822 1.00 26.97 68 THR B N 1
ATOM 1281 C CA . THR B 1 68 ? 78.417 54.696 20.354 1.00 26.09 68 THR B CA 1
ATOM 1282 C C . THR B 1 68 ? 79.886 54.531 19.990 1.00 23.07 68 THR B C 1
ATOM 1283 O O . THR B 1 68 ? 80.511 53.524 20.342 1.00 24.74 68 THR B O 1
ATOM 1287 N N . GLU B 1 69 ? 80.455 55.515 19.288 1.00 28.15 69 GLU B N 1
ATOM 1288 C CA . GLU B 1 69 ? 81.886 55.495 19.009 1.00 35.63 69 GLU B CA 1
ATOM 1289 C C . GLU B 1 69 ? 82.692 55.578 20.298 1.00 30.51 69 GLU B C 1
ATOM 1290 O O . GLU B 1 69 ? 83.727 54.916 20.436 1.00 40.07 69 GLU B O 1
ATOM 1296 N N . ALA B 1 70 ? 82.227 56.381 21.258 1.00 23.90 70 ALA B N 1
ATOM 1297 C CA . ALA B 1 70 ? 82.923 56.486 22.536 1.00 28.18 70 ALA B CA 1
ATOM 1298 C C . ALA B 1 70 ? 82.824 55.188 23.328 1.00 30.57 70 ALA B C 1
ATOM 1299 O O . ALA B 1 70 ? 83.769 54.810 24.029 1.00 36.30 70 ALA B O 1
ATOM 1301 N N . ALA 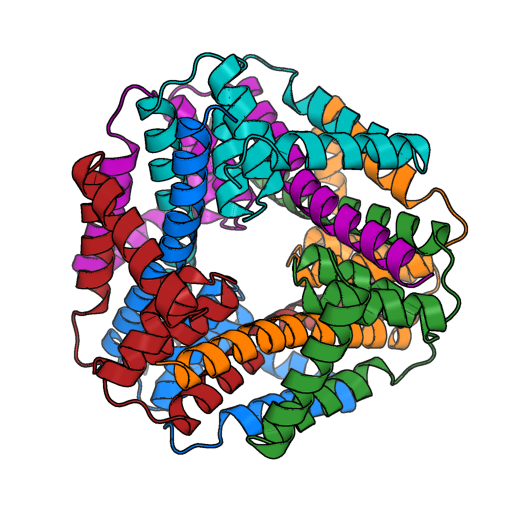B 1 71 ? 81.687 54.494 23.231 1.00 19.46 71 ALA B N 1
ATOM 1302 C CA . ALA B 1 71 ? 81.553 53.205 23.902 1.00 28.41 71 ALA B CA 1
ATOM 1303 C C . ALA B 1 71 ? 82.500 52.175 23.302 1.00 25.60 71 ALA B C 1
ATOM 1304 O O . ALA B 1 71 ? 83.094 51.371 24.031 1.00 23.68 71 ALA B O 1
ATOM 1306 N N . LEU B 1 72 ? 82.652 52.183 21.976 1.00 33.20 72 LEU B N 1
ATOM 1307 C CA . LEU B 1 72 ? 83.607 51.286 21.334 1.00 28.95 72 LEU B CA 1
ATOM 1308 C C . LEU B 1 72 ? 85.028 51.571 21.804 1.00 34.25 72 LEU B C 1
ATOM 1309 O O . LEU B 1 72 ? 85.808 50.643 22.050 1.00 27.08 72 LEU B O 1
ATOM 1314 N N . LYS B 1 73 ? 85.380 52.852 21.941 1.00 36.35 73 LYS B N 1
ATOM 1315 C CA . LYS B 1 73 ? 86.701 53.219 22.437 1.00 34.55 73 LYS B CA 1
ATOM 1316 C C . LYS B 1 73 ? 86.909 52.806 23.888 1.00 35.06 73 LYS B C 1
ATOM 1317 O O . LYS B 1 73 ? 88.057 52.721 24.336 1.00 32.86 73 LYS B O 1
ATOM 1323 N N . ALA B 1 74 ? 85.832 52.553 24.628 1.00 32.83 74 ALA B N 1
ATOM 1324 C CA . ALA B 1 74 ? 85.921 52.102 26.009 1.00 30.43 74 ALA B CA 1
ATOM 1325 C C . ALA B 1 74 ? 85.937 50.584 26.137 1.00 24.42 74 ALA B C 1
ATOM 1326 O O . ALA B 1 74 ? 85.943 50.072 27.261 1.00 34.56 74 ALA B O 1
ATOM 1328 N N . GLY B 1 75 ? 85.940 49.859 25.022 1.00 19.91 75 GLY B N 1
ATOM 1329 C CA . GLY B 1 75 ? 85.990 48.412 25.058 1.00 26.51 75 GLY B CA 1
ATOM 1330 C C . GLY B 1 75 ? 84.651 47.715 25.045 1.00 36.77 75 GLY B C 1
ATOM 1331 O O . GLY B 1 75 ? 84.573 46.551 25.455 1.00 38.35 75 GLY B O 1
ATOM 1332 N N . ALA B 1 76 ? 83.593 48.381 24.592 1.00 26.77 76 ALA B N 1
ATOM 1333 C CA . ALA B 1 76 ? 82.272 47.770 24.564 1.00 28.20 76 ALA B CA 1
ATOM 1334 C C . ALA B 1 76 ? 82.152 46.826 23.375 1.00 22.72 76 ALA B C 1
ATOM 1335 O O . ALA B 1 76 ? 82.490 47.189 22.244 1.00 21.35 76 ALA B O 1
ATOM 1337 N N . SER B 1 77 ? 81.677 45.612 23.636 1.00 29.51 77 SER B N 1
ATOM 1338 C CA . SER B 1 77 ? 81.407 44.666 22.568 1.00 31.02 77 SER B CA 1
ATOM 1339 C C . SER B 1 77 ? 80.015 44.911 21.990 1.00 37.95 77 SER B C 1
ATOM 1340 O O . SER B 1 77 ? 79.184 45.618 22.569 1.00 26.97 77 SER B O 1
ATOM 1343 N N . GLU B 1 78 ? 79.764 44.317 20.821 1.00 31.82 78 GLU B N 1
ATOM 1344 C CA . GLU B 1 78 ? 78.462 44.475 20.182 1.00 24.06 78 GLU B CA 1
ATOM 1345 C C . GLU B 1 78 ? 77.355 43.867 21.033 1.00 26.31 78 GLU B C 1
ATOM 1346 O O . GLU B 1 78 ? 76.240 44.399 21.088 1.00 28.64 78 GLU B O 1
ATOM 1352 N N . ALA B 1 79 ? 77.646 42.753 21.708 1.00 31.45 79 ALA B N 1
ATOM 1353 C CA . ALA B 1 79 ? 76.649 42.129 22.571 1.00 29.55 79 ALA B CA 1
ATOM 1354 C C . ALA B 1 79 ? 76.300 43.015 23.759 1.00 24.46 79 ALA B C 1
ATOM 1355 O O . ALA B 1 79 ? 75.158 42.992 24.233 1.00 24.47 79 ALA B O 1
ATOM 1357 N N . GLU B 1 80 ? 77.261 43.800 24.251 1.00 33.32 80 GLU B N 1
ATOM 1358 C CA . GLU B 1 80 ? 76.987 44.679 25.383 1.00 26.92 80 GLU B CA 1
ATOM 1359 C C . GLU B 1 80 ? 76.102 45.849 24.974 1.00 21.67 80 GLU B C 1
ATOM 1360 O O . GLU B 1 80 ? 75.245 46.287 25.751 1.00 23.00 80 GLU B O 1
ATOM 1366 N N . ILE B 1 81 ? 76.291 46.367 23.759 1.00 25.58 81 ILE B N 1
ATOM 1367 C CA . ILE B 1 81 ? 75.458 47.469 23.289 1.00 31.69 81 ILE B CA 1
ATOM 1368 C C . ILE B 1 81 ? 74.050 46.978 22.975 1.00 29.57 81 ILE B C 1
ATOM 1369 O O . ILE B 1 81 ? 73.058 47.636 23.311 1.00 25.33 81 ILE B O 1
ATOM 1374 N N . ALA B 1 82 ? 73.939 45.811 22.334 1.00 26.58 82 ALA B N 1
ATOM 1375 C CA . ALA B 1 82 ? 72.623 45.259 22.027 1.00 29.31 82 ALA B CA 1
ATOM 1376 C C . ALA B 1 82 ? 71.838 44.962 23.298 1.00 26.73 82 ALA B C 1
ATOM 1377 O O . ALA B 1 82 ? 70.631 45.223 23.366 1.00 18.06 82 ALA B O 1
ATOM 1379 N N . GLN B 1 83 ? 72.505 44.412 24.315 1.00 24.35 83 GLN B N 1
ATOM 1380 C CA . GLN B 1 83 ? 71.846 44.210 25.601 1.00 17.51 83 GLN B CA 1
ATOM 1381 C C . GLN B 1 83 ? 71.485 45.542 26.244 1.00 28.12 83 GLN B C 1
ATOM 1382 O O . GLN B 1 83 ? 70.418 45.674 26.857 1.00 27.46 83 GLN B O 1
ATOM 1388 N N . THR B 1 84 ? 72.364 46.539 26.117 1.00 19.69 84 THR B N 1
ATOM 1389 C CA . THR B 1 84 ? 72.037 47.878 26.595 1.00 24.72 84 THR B CA 1
ATOM 1390 C C . THR B 1 84 ? 70.827 48.438 25.859 1.00 25.48 84 THR B C 1
ATOM 1391 O O . THR B 1 84 ? 69.944 49.051 26.472 1.00 19.03 84 THR B O 1
ATOM 1395 N N . LEU B 1 85 ? 70.765 48.229 24.543 1.00 24.45 85 LEU B N 1
ATOM 1396 C CA . LEU B 1 85 ? 69.609 48.680 23.776 1.00 25.72 85 LEU B CA 1
ATOM 1397 C C . LEU B 1 85 ? 68.369 47.864 24.118 1.00 21.13 85 LEU B C 1
ATOM 1398 O O . LEU B 1 85 ? 67.256 48.401 24.144 1.00 24.74 85 LEU B O 1
ATOM 1403 N N . ALA B 1 86 ? 68.542 46.567 24.385 1.00 19.95 86 ALA B N 1
ATOM 1404 C CA . ALA B 1 86 ? 67.408 45.738 24.783 1.00 19.52 86 ALA B CA 1
ATOM 1405 C C . ALA B 1 86 ? 66.825 46.207 26.109 1.00 23.88 86 ALA B C 1
ATOM 1406 O O . ALA B 1 86 ? 65.602 46.207 26.294 1.00 18.97 86 ALA B O 1
ATOM 1408 N N . THR B 1 87 ? 67.686 46.613 27.044 1.00 20.81 87 THR B N 1
ATOM 1409 C CA . THR B 1 87 ? 67.202 47.154 28.310 1.00 24.21 87 THR B CA 1
ATOM 1410 C C . THR B 1 87 ? 66.500 48.490 28.102 1.00 23.66 87 THR B C 1
ATOM 1411 O O . THR B 1 87 ? 65.446 48.743 28.697 1.00 21.60 87 THR B O 1
ATOM 1415 N N . ALA B 1 88 ? 67.068 49.355 27.257 1.00 17.55 88 ALA B N 1
ATOM 1416 C CA . ALA B 1 88 ? 66.437 50.640 26.979 1.00 16.71 88 ALA B CA 1
ATOM 1417 C C . ALA B 1 88 ? 65.108 50.458 26.258 1.00 17.15 88 ALA B C 1
ATOM 1418 O O . ALA B 1 88 ? 64.141 51.179 26.530 1.00 19.95 88 ALA B O 1
ATOM 1420 N N . ILE B 1 89 ? 65.042 49.500 25.329 1.00 15.76 89 ILE B N 1
ATOM 1421 C CA . ILE B 1 89 ? 63.781 49.203 24.655 1.00 19.93 89 ILE B CA 1
ATOM 1422 C C . ILE B 1 89 ? 62.748 48.706 25.658 1.00 25.09 89 ILE B C 1
ATOM 1423 O O . ILE B 1 89 ? 61.568 49.073 25.593 1.00 22.06 89 ILE B O 1
ATOM 1428 N N . SER B 1 90 ? 63.178 47.872 26.609 1.00 22.98 90 SER B N 1
ATOM 1429 C CA . SER B 1 90 ? 62.254 47.343 27.606 1.00 21.63 90 SER B CA 1
ATOM 1430 C C . SER B 1 90 ? 61.696 48.451 28.490 1.00 30.56 90 SER B C 1
ATOM 1431 O O . SER B 1 90 ? 60.493 48.479 28.777 1.00 33.30 90 SER B O 1
ATOM 1434 N N . LEU B 1 91 ? 62.553 49.377 28.928 1.00 20.94 91 LEU B N 1
ATOM 1435 C CA . LEU B 1 91 ? 62.095 50.447 29.809 1.00 20.52 91 LEU B CA 1
ATOM 1436 C C . LEU B 1 91 ? 61.194 51.435 29.080 1.00 25.22 91 LEU B C 1
ATOM 1437 O O . LEU B 1 91 ? 60.306 52.033 29.698 1.00 28.03 91 LEU B O 1
ATOM 1442 N N . ASN B 1 92 ? 61.406 51.623 27.776 1.00 15.01 92 ASN B N 1
ATOM 1443 C CA . ASN B 1 92 ? 60.517 52.488 27.008 1.00 18.19 92 ASN B CA 1
ATOM 1444 C C . ASN B 1 92 ? 59.128 51.877 26.886 1.00 26.56 92 ASN B C 1
ATOM 1445 O O . ASN B 1 92 ? 58.122 52.596 26.906 1.00 23.69 92 ASN B O 1
ATOM 1450 N N . ALA B 1 93 ? 59.051 50.550 26.761 1.00 30.92 93 ALA B N 1
ATOM 1451 C CA . ALA B 1 93 ? 57.757 49.885 26.665 1.00 25.38 93 ALA B CA 1
ATOM 1452 C C . ALA B 1 93 ? 57.067 49.806 28.021 1.00 27.89 93 ALA B C 1
ATOM 1453 O O . ALA B 1 93 ? 55.842 49.945 28.104 1.00 24.59 93 ALA B O 1
ATOM 1455 N N . GLY B 1 94 ? 57.835 49.581 29.091 1.00 24.92 94 GLY B N 1
ATOM 1456 C CA . GLY B 1 94 ? 57.247 49.539 30.419 1.00 26.64 94 GLY B CA 1
ATOM 1457 C C . GLY B 1 94 ? 56.569 50.837 30.807 1.00 23.96 94 GLY B C 1
ATOM 1458 O O . GLY B 1 94 ? 55.629 50.838 31.607 1.00 23.88 94 GLY B O 1
ATOM 1459 N N . ALA B 1 95 ? 57.034 51.956 30.251 1.00 25.34 95 ALA B N 1
ATOM 1460 C CA . ALA B 1 95 ? 56.359 53.230 30.465 1.00 21.22 95 ALA B CA 1
ATOM 1461 C C . ALA B 1 95 ? 54.979 53.231 29.822 1.00 26.21 95 ALA B C 1
ATOM 1462 O O . ALA B 1 95 ? 53.995 53.655 30.439 1.00 27.30 95 ALA B O 1
ATOM 1464 N N . ALA B 1 96 ? 54.894 52.776 28.570 1.00 20.25 96 ALA B N 1
ATOM 1465 C CA . ALA B 1 96 ? 53.592 52.608 27.937 1.00 34.10 96 ALA B CA 1
ATOM 1466 C C . ALA B 1 96 ? 52.744 51.593 28.689 1.00 30.03 96 ALA B C 1
ATOM 1467 O O . ALA B 1 96 ? 51.517 51.722 28.732 1.00 22.92 96 ALA B O 1
ATOM 1469 N N . TYR B 1 97 ? 53.381 50.587 29.292 1.00 21.90 97 TYR B N 1
ATOM 1470 C CA . TYR B 1 97 ? 52.651 49.638 30.126 1.00 25.59 97 TYR B CA 1
ATOM 1471 C C . TYR B 1 97 ? 52.072 50.321 31.358 1.00 24.19 97 TYR B C 1
ATOM 1472 O O . TYR B 1 97 ? 50.910 50.093 31.716 1.00 29.40 97 TYR B O 1
ATOM 1481 N N . VAL B 1 98 ? 52.869 51.165 32.019 1.00 22.47 98 VAL B N 1
ATOM 1482 C CA . VAL B 1 98 ? 52.426 51.807 33.255 1.00 25.81 98 VAL B CA 1
ATOM 1483 C C . VAL B 1 98 ? 51.220 52.699 32.988 1.00 27.36 98 VAL B C 1
ATOM 1484 O O . VAL B 1 98 ? 50.214 52.646 33.706 1.00 30.83 98 VAL B O 1
ATOM 1488 N N . TYR B 1 99 ? 51.297 53.524 31.943 1.00 21.66 99 TYR B N 1
ATOM 1489 C CA . TYR B 1 99 ? 50.187 54.411 31.623 1.00 28.02 99 TYR B CA 1
ATOM 1490 C C . TYR B 1 99 ? 49.038 53.685 30.938 1.00 21.60 99 TYR B C 1
ATOM 1491 O O . TYR B 1 99 ? 47.924 54.220 30.896 1.00 20.74 99 TYR B O 1
ATOM 1500 N N . SER B 1 100 ? 49.277 52.484 30.405 1.00 27.09 100 SER B N 1
ATOM 1501 C CA . SER B 1 100 ? 48.169 51.664 29.924 1.00 27.55 100 SER B CA 1
ATOM 1502 C C . SER B 1 100 ? 47.348 51.128 31.088 1.00 28.73 100 SER B C 1
ATOM 1503 O O . SER B 1 100 ? 46.118 51.031 30.997 1.00 23.00 100 SER B O 1
ATOM 1506 N N . LEU B 1 101 ? 48.013 50.777 32.193 1.00 19.65 101 LEU B N 1
ATOM 1507 C CA . LEU B 1 101 ? 47.295 50.324 33.379 1.00 26.09 101 LEU B CA 1
ATOM 1508 C C . LEU B 1 101 ? 46.417 51.427 33.952 1.00 26.81 101 LEU B C 1
ATOM 1509 O O . LEU B 1 101 ? 45.334 51.148 34.481 1.00 29.90 101 LEU B O 1
ATOM 1514 N N . ARG B 1 102 ? 46.863 52.682 33.857 1.00 22.69 102 ARG B N 1
ATOM 1515 C CA . ARG B 1 102 ? 46.039 53.797 34.311 1.00 22.46 102 ARG B CA 1
ATOM 1516 C C . ARG B 1 102 ? 44.762 53.904 33.489 1.00 27.11 102 ARG B C 1
ATOM 1517 O O . ARG B 1 102 ? 43.688 54.194 34.030 1.00 31.44 102 ARG B O 1
ATOM 1525 N N . ALA B 1 103 ? 44.858 53.672 32.177 1.00 28.76 103 ALA B N 1
ATOM 1526 C CA . ALA B 1 103 ? 43.670 53.714 31.331 1.00 27.04 103 ALA B CA 1
ATOM 1527 C C . ALA B 1 103 ? 42.718 52.572 31.662 1.00 32.97 103 ALA B C 1
ATOM 1528 O O . ALA B 1 103 ? 41.494 52.745 31.618 1.00 29.38 103 ALA B O 1
ATOM 1530 N N . LEU B 1 104 ? 43.260 51.398 31.997 1.00 34.43 104 LEU B N 1
ATOM 1531 C CA . LEU B 1 104 ? 42.410 50.270 32.364 1.00 28.54 104 LEU B CA 1
ATOM 1532 C C . LEU B 1 104 ? 41.702 50.524 33.688 1.00 33.56 104 LEU B C 1
ATOM 1533 O O . LEU B 1 104 ? 40.512 50.222 33.830 1.00 27.92 104 LEU B O 1
ATOM 1538 N N . GLU B 1 105 ? 42.417 51.081 34.669 1.00 28.45 105 GLU B N 1
ATOM 1539 C CA . GLU B 1 105 ? 41.779 51.438 35.932 1.00 32.15 105 GLU B CA 1
ATOM 1540 C C . GLU B 1 105 ? 40.737 52.529 35.724 1.00 34.95 105 GLU B C 1
ATOM 1541 O O . GLU B 1 105 ? 39.682 52.521 36.369 1.00 40.49 105 GLU B O 1
ATOM 1547 N N . ALA B 1 106 ? 41.010 53.475 34.822 1.00 35.46 106 ALA B N 1
ATOM 1548 C CA . ALA B 1 106 ? 40.028 54.509 34.513 1.00 33.45 106 ALA B CA 1
ATOM 1549 C C . ALA B 1 106 ? 38.755 53.894 33.945 1.00 36.09 106 ALA B C 1
ATOM 1550 O O . ALA B 1 106 ? 37.646 54.220 34.381 1.00 31.95 106 ALA B O 1
ATOM 1552 N N . TYR B 1 107 ? 38.901 52.978 32.983 1.00 38.25 107 TYR B N 1
ATOM 1553 C CA . TYR B 1 107 ? 37.734 52.335 32.387 1.00 43.22 107 TYR B CA 1
ATOM 1554 C C . TYR B 1 107 ? 36.981 51.493 33.410 1.00 38.08 107 TYR B C 1
ATOM 1555 O O . TYR B 1 107 ? 35.746 51.426 33.381 1.00 39.62 107 TYR B O 1
ATOM 1564 N N . ASP B 1 108 ? 37.707 50.844 34.322 1.00 31.13 108 ASP B N 1
ATOM 1565 C CA . ASP B 1 108 ? 37.071 50.018 35.340 1.00 30.38 108 ASP B CA 1
ATOM 1566 C C . ASP B 1 108 ? 36.270 50.843 36.340 1.00 39.86 108 ASP B C 1
ATOM 1567 O O . ASP B 1 108 ? 35.335 50.316 36.952 1.00 46.37 108 ASP B O 1
ATOM 1572 N N . GLN B 1 109 ? 36.601 52.124 36.505 1.00 41.60 109 GLN B N 1
ATOM 1573 C CA . GLN B 1 109 ? 35.946 52.967 37.497 1.00 41.10 109 GLN B CA 1
ATOM 1574 C C . GLN B 1 109 ? 34.711 53.682 36.967 1.00 28.59 109 GLN B C 1
ATOM 1575 O O . GLN B 1 109 ? 33.877 54.118 37.768 1.00 44.33 109 GLN B O 1
ATOM 1581 N N . PHE B 1 110 ? 34.570 53.813 35.652 1.00 27.48 110 PHE B N 1
ATOM 1582 C CA . PHE B 1 110 ? 33.467 54.578 35.080 1.00 45.81 110 PHE B CA 1
ATOM 1583 C C . PHE B 1 110 ? 32.219 53.724 34.889 1.00 43.70 110 PHE B C 1
ATOM 1584 O O . PHE B 1 110 ? 31.359 54.039 34.067 1.00 46.16 110 PHE B O 1
ATOM 1592 N N . ASN C 1 3 ? 55.749 60.865 47.333 1.00 57.18 3 ASN C N 1
ATOM 1593 C CA . ASN C 1 3 ? 56.500 60.031 48.265 1.00 45.56 3 ASN C CA 1
ATOM 1594 C C . ASN C 1 3 ? 55.926 58.620 48.326 1.00 48.80 3 ASN C C 1
ATOM 1595 O O . ASN C 1 3 ? 55.211 58.192 47.419 1.00 56.10 3 ASN C O 1
ATOM 1600 N N . ASN C 1 4 ? 56.255 57.908 49.406 1.00 60.54 4 ASN C N 1
ATOM 1601 C CA . ASN C 1 4 ? 55.745 56.561 49.662 1.00 53.43 4 ASN C CA 1
ATOM 1602 C C . ASN C 1 4 ? 56.127 55.598 48.536 1.00 47.91 4 ASN C C 1
ATOM 1603 O O . ASN C 1 4 ? 55.291 54.870 47.996 1.00 35.27 4 ASN C O 1
ATOM 1608 N N . TRP C 1 5 ? 57.415 55.601 48.182 1.00 35.16 5 TRP C N 1
ATOM 1609 C CA . TRP C 1 5 ? 57.906 54.658 47.183 1.00 25.17 5 TRP C CA 1
ATOM 1610 C C . TRP C 1 5 ? 57.845 53.223 47.691 1.00 30.14 5 TRP C C 1
ATOM 1611 O O . TRP C 1 5 ? 57.746 52.287 46.889 1.00 32.78 5 TRP C O 1
ATOM 1622 N N . THR C 1 6 ? 57.901 53.033 49.012 1.00 38.53 6 THR C N 1
ATOM 1623 C CA . THR C 1 6 ? 57.871 51.686 49.575 1.00 40.38 6 THR C CA 1
ATOM 1624 C C . THR C 1 6 ? 56.525 51.010 49.351 1.00 34.73 6 THR C C 1
ATOM 1625 O O . THR C 1 6 ? 56.454 49.776 49.306 1.00 23.44 6 THR C O 1
ATOM 1629 N N . GLU C 1 7 ? 55.453 51.790 49.219 1.00 33.07 7 GLU C N 1
ATOM 1630 C CA . GLU C 1 7 ? 54.136 51.247 48.920 1.00 36.12 7 GLU C CA 1
ATOM 1631 C C . GLU C 1 7 ? 53.747 51.404 47.458 1.00 31.96 7 GLU C C 1
ATOM 1632 O O . GLU C 1 7 ? 52.881 50.663 46.980 1.00 32.81 7 GLU C O 1
ATOM 1638 N N . PHE C 1 8 ? 54.365 52.348 46.745 1.00 29.00 8 PHE C N 1
ATOM 1639 C CA . PHE C 1 8 ? 54.038 52.554 45.339 1.00 22.92 8 PHE C CA 1
ATOM 1640 C C . PHE C 1 8 ? 54.526 51.391 44.482 1.00 28.50 8 PHE C C 1
ATOM 1641 O O . PHE C 1 8 ? 53.822 50.951 43.566 1.00 33.80 8 PHE C O 1
ATOM 1649 N N . VAL C 1 9 ? 55.718 50.876 44.770 1.00 27.75 9 VAL C N 1
ATOM 1650 C CA . VAL C 1 9 ? 56.333 49.823 43.963 1.00 29.20 9 VAL C CA 1
ATOM 1651 C C . VAL C 1 9 ? 55.524 48.530 44.053 1.00 38.50 9 VAL C C 1
ATOM 1652 O O . VAL C 1 9 ? 55.227 47.936 43.005 1.00 37.91 9 VAL C O 1
ATOM 1656 N N . PRO C 1 10 ? 55.143 48.043 45.243 1.00 34.76 10 PRO C N 1
ATOM 1657 C CA . PRO C 1 10 ? 54.277 46.853 45.274 1.00 34.86 10 PRO C CA 1
ATOM 1658 C C . PRO C 1 10 ? 52.930 47.079 44.613 1.00 30.77 10 PRO C C 1
ATOM 1659 O O . PRO C 1 10 ? 52.343 46.129 44.080 1.00 37.33 10 PRO C O 1
ATOM 1663 N N . ALA C 1 11 ? 52.422 48.314 44.630 1.00 28.33 11 ALA C N 1
ATOM 1664 C CA . ALA C 1 11 ? 51.174 48.609 43.935 1.00 38.94 11 ALA C CA 1
ATOM 1665 C C . ALA C 1 11 ? 51.355 48.534 42.424 1.00 45.42 11 ALA C C 1
ATOM 1666 O O . ALA C 1 11 ? 50.448 48.096 41.706 1.00 37.54 11 ALA C O 1
ATOM 1668 N N . VAL C 1 12 ? 52.517 48.957 41.924 1.00 32.31 12 VAL C N 1
ATOM 1669 C CA . VAL C 1 12 ? 52.788 48.861 40.493 1.00 28.45 12 VAL C CA 1
ATOM 1670 C C . VAL C 1 12 ? 52.946 47.404 40.078 1.00 31.64 12 VAL C C 1
ATOM 1671 O O . VAL C 1 12 ? 52.454 46.988 39.021 1.00 30.20 12 VAL C O 1
ATOM 1675 N N . LYS C 1 13 ? 53.626 46.604 40.903 1.00 36.36 13 LYS C N 1
ATOM 1676 C CA . LYS C 1 13 ? 53.793 45.189 40.588 1.00 31.53 13 LYS C CA 1
ATOM 1677 C C . LYS C 1 13 ? 52.464 44.446 40.654 1.00 29.83 13 LYS C C 1
ATOM 1678 O O . LYS C 1 13 ? 52.223 43.524 39.865 1.00 30.61 13 LYS C O 1
ATOM 1684 N N . LYS C 1 14 ? 51.590 44.831 41.587 1.00 27.59 14 LYS C N 1
ATOM 1685 C CA . LYS C 1 14 ? 50.270 44.212 41.658 1.00 35.14 14 LYS C CA 1
ATOM 1686 C C . LYS C 1 14 ? 49.434 44.556 40.431 1.00 23.66 14 LYS C C 1
ATOM 1687 O O . LYS C 1 14 ? 48.668 43.718 39.940 1.00 29.90 14 LYS C O 1
ATOM 1693 N N . ALA C 1 15 ? 49.566 45.785 39.924 1.00 28.18 15 ALA C N 1
ATOM 1694 C CA . ALA C 1 15 ? 48.841 46.167 38.717 1.00 17.54 15 ALA C CA 1
ATOM 1695 C C . ALA C 1 15 ? 49.315 45.360 37.515 1.00 27.45 15 ALA C C 1
ATOM 1696 O O . ALA C 1 15 ? 48.514 44.995 36.647 1.00 30.82 15 ALA C O 1
ATOM 1698 N N . PHE C 1 16 ? 50.618 45.075 37.446 1.00 26.18 16 PHE C N 1
ATOM 1699 C CA . PHE C 1 16 ? 51.128 44.208 36.390 1.00 28.60 16 PHE C CA 1
ATOM 1700 C C . PHE C 1 16 ? 50.626 42.779 36.551 1.00 37.25 16 PHE C C 1
ATOM 1701 O O . PHE C 1 16 ? 50.414 42.081 35.553 1.00 39.52 16 PHE C O 1
ATOM 1709 N N . GLY C 1 17 ? 50.430 42.330 37.792 1.00 33.17 17 GLY C N 1
ATOM 1710 C CA . GLY C 1 17 ? 49.939 40.979 38.010 1.00 23.78 17 GLY C CA 1
ATOM 1711 C C . GLY C 1 17 ? 48.497 40.804 37.575 1.00 35.32 17 GLY C C 1
ATOM 1712 O O . GLY C 1 17 ? 48.136 39.779 36.989 1.00 39.30 17 GLY C O 1
ATOM 1713 N N . ALA C 1 18 ? 47.651 41.799 37.855 1.00 26.08 18 ALA C N 1
ATOM 1714 C CA . ALA C 1 18 ? 46.262 41.729 37.415 1.00 31.90 18 ALA C CA 1
ATOM 1715 C C . ALA C 1 18 ? 46.148 41.843 35.901 1.00 35.13 18 ALA C C 1
ATOM 1716 O O . ALA C 1 18 ? 45.204 41.307 35.309 1.00 35.22 18 ALA C O 1
ATOM 1718 N N . LEU C 1 19 ? 47.093 42.5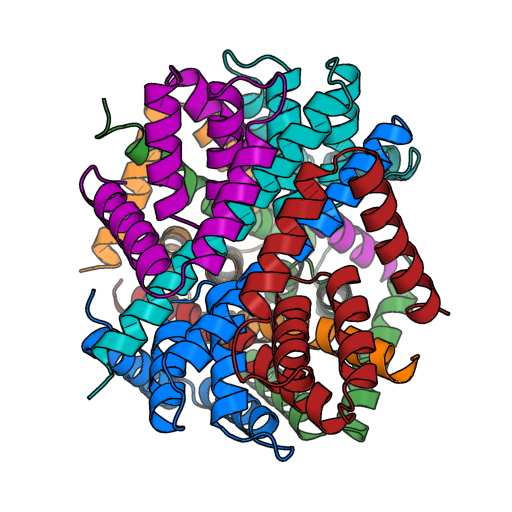36 35.260 1.00 31.76 19 LEU C N 1
ATOM 1719 C CA . LEU C 1 19 ? 47.089 42.623 33.804 1.00 33.38 19 LEU C CA 1
ATOM 1720 C C . LEU C 1 19 ? 47.365 41.265 33.172 1.00 36.47 19 LEU C C 1
ATOM 1721 O O . LEU C 1 19 ? 46.789 40.929 32.130 1.00 38.54 19 LEU C O 1
ATOM 1726 N N . GLY C 1 20 ? 48.234 40.467 33.793 1.00 36.94 20 GLY C N 1
ATOM 1727 C CA . GLY C 1 20 ? 48.533 39.152 33.251 1.00 35.25 20 GLY C CA 1
ATOM 1728 C C . GLY C 1 20 ? 47.385 38.174 33.409 1.00 36.85 20 GLY C C 1
ATOM 1729 O O . GLY C 1 20 ? 47.133 37.351 32.525 1.00 46.06 20 GLY C O 1
ATOM 1730 N N . LYS C 1 21 ? 46.673 38.245 34.534 1.00 32.53 21 LYS C N 1
ATOM 1731 C CA . LYS C 1 21 ? 45.535 37.363 34.755 1.00 43.97 21 LYS C CA 1
ATOM 1732 C C . LYS C 1 21 ? 44.287 37.812 34.008 1.00 34.03 21 LYS C C 1
ATOM 1733 O O . LYS C 1 21 ? 43.276 37.101 34.038 1.00 50.82 21 LYS C O 1
ATOM 1739 N N . GLN C 1 22 ? 44.327 38.969 33.348 1.00 34.19 22 GLN C N 1
ATOM 1740 C CA . GLN C 1 22 ? 43.235 39.429 32.500 1.00 34.15 22 GLN C CA 1
ATOM 1741 C C . GLN C 1 22 ? 43.611 39.509 31.030 1.00 42.73 22 GLN C C 1
ATOM 1742 O O . GLN C 1 22 ? 42.742 39.337 30.174 1.00 37.09 22 GLN C O 1
ATOM 1744 N N . HIS C 1 23 ? 44.881 39.765 30.723 1.00 34.61 23 HIS C N 1
ATOM 1745 C CA . HIS C 1 23 ? 45.380 39.800 29.347 1.00 39.08 23 HIS C CA 1
ATOM 1746 C C . HIS C 1 23 ? 46.792 39.237 29.356 1.00 35.56 23 HIS C C 1
ATOM 1747 O O . HIS C 1 23 ? 47.779 39.981 29.424 1.00 33.87 23 HIS C O 1
ATOM 1754 N N . PRO C 1 24 ? 46.929 37.910 29.287 1.00 46.29 24 PRO C N 1
ATOM 1755 C CA . PRO C 1 24 ? 48.252 37.301 29.495 1.00 37.05 24 PRO C CA 1
ATOM 1756 C C . PRO C 1 24 ? 49.255 37.607 28.397 1.00 29.54 24 PRO C C 1
ATOM 1757 O O . PRO C 1 24 ? 50.460 37.645 28.678 1.00 28.48 24 PRO C O 1
ATOM 1761 N N . LYS C 1 25 ? 48.809 37.823 27.158 1.00 31.09 25 LYS C N 1
ATOM 1762 C CA . LYS C 1 25 ? 49.756 38.076 26.078 1.00 27.16 25 LYS C CA 1
ATOM 1763 C C . LYS C 1 25 ? 50.433 39.434 26.203 1.00 35.93 25 LYS C C 1
ATOM 1764 O O . LYS C 1 25 ? 51.529 39.615 25.662 1.00 32.01 25 LYS C O 1
ATOM 1770 N N . MET C 1 26 ? 49.814 40.389 26.901 1.00 27.82 26 MET C N 1
ATOM 1771 C CA . MET C 1 26 ? 50.472 41.671 27.126 1.00 29.58 26 MET C CA 1
ATOM 1772 C C . MET C 1 26 ? 51.561 41.559 28.188 1.00 35.75 26 MET C C 1
ATOM 1773 O O . MET C 1 26 ? 52.648 42.124 28.025 1.00 40.09 26 MET C O 1
ATOM 1778 N N . LEU C 1 27 ? 51.294 40.835 29.279 1.00 28.93 27 LEU C N 1
ATOM 1779 C CA . LEU C 1 27 ? 52.324 40.635 30.294 1.00 30.23 27 LEU C CA 1
ATOM 1780 C C . LEU C 1 27 ? 53.433 39.725 29.781 1.00 31.16 27 LEU C C 1
ATOM 1781 O O . LEU C 1 27 ? 54.608 39.922 30.112 1.00 38.02 27 LEU C O 1
ATOM 1786 N N . ALA C 1 28 ? 53.079 38.721 28.975 1.00 35.56 28 ALA C N 1
ATOM 1787 C CA . ALA C 1 28 ? 54.096 37.857 28.385 1.00 29.60 28 ALA C CA 1
ATOM 1788 C C . ALA C 1 28 ? 54.996 38.629 27.431 1.00 31.91 28 ALA C C 1
ATOM 1789 O O . ALA C 1 28 ? 56.182 38.306 27.299 1.00 28.49 28 ALA C O 1
ATOM 1791 N N . ALA C 1 29 ? 54.453 39.648 26.759 1.00 33.88 29 ALA C N 1
ATOM 1792 C CA . ALA C 1 29 ? 55.276 40.484 25.893 1.00 28.04 29 ALA C CA 1
ATOM 1793 C C . ALA C 1 29 ? 56.321 41.244 26.698 1.00 35.80 29 ALA C C 1
ATOM 1794 O O . ALA C 1 29 ? 57.490 41.319 26.300 1.00 29.61 29 ALA C O 1
ATOM 1796 N N . TYR C 1 30 ? 55.920 41.814 27.838 1.00 27.25 30 TYR C N 1
ATOM 1797 C CA . TYR C 1 30 ? 56.891 42.465 28.711 1.00 31.28 30 TYR C CA 1
ATOM 1798 C C . TYR C 1 30 ? 57.877 41.460 29.289 1.00 32.25 30 TYR C C 1
ATOM 1799 O O . TYR C 1 30 ? 59.038 41.806 29.538 1.00 29.82 30 TYR C O 1
ATOM 1808 N N . GLY C 1 31 ? 57.439 40.219 29.509 1.00 28.97 31 GLY C N 1
ATOM 1809 C CA . GLY C 1 31 ? 58.369 39.184 29.927 1.00 26.47 31 GLY C CA 1
ATOM 1810 C C . GLY C 1 31 ? 59.373 38.845 28.843 1.00 18.90 31 GLY C C 1
ATOM 1811 O O . GLY C 1 31 ? 60.538 38.557 29.131 1.00 28.16 31 GLY C O 1
ATOM 1812 N N . ALA C 1 32 ? 58.937 38.874 27.581 1.00 19.59 32 ALA C N 1
ATOM 1813 C CA . ALA C 1 32 ? 59.868 38.679 26.475 1.00 20.49 32 ALA C CA 1
ATOM 1814 C C . ALA C 1 32 ? 60.828 39.852 26.344 1.00 27.00 32 ALA C C 1
ATOM 1815 O O . ALA C 1 32 ? 61.987 39.663 25.957 1.00 30.97 32 ALA C O 1
ATOM 1817 N N . LEU C 1 33 ? 60.368 41.066 26.657 1.00 29.41 33 LEU C N 1
ATOM 1818 C CA . LEU C 1 33 ? 61.261 42.220 26.651 1.00 27.57 33 LEU C CA 1
ATOM 1819 C C . LEU C 1 33 ? 62.274 42.132 27.784 1.00 22.68 33 LEU C C 1
ATOM 1820 O O . LEU C 1 33 ? 63.463 42.410 27.586 1.00 28.31 33 LEU C O 1
ATOM 1825 N N . GLU C 1 34 ? 61.822 41.745 28.979 1.00 27.26 34 GLU C N 1
ATOM 1826 C CA . GLU C 1 34 ? 62.730 41.585 30.107 1.00 32.25 34 GLU C CA 1
ATOM 1827 C C . GLU C 1 34 ? 63.700 40.430 29.903 1.00 26.23 34 GLU C C 1
ATOM 1828 O O . GLU C 1 34 ? 64.787 40.439 30.491 1.00 29.52 34 GLU C O 1
ATOM 1834 N N . GLU C 1 35 ? 63.335 39.441 29.084 1.00 23.16 35 GLU C N 1
ATOM 1835 C CA . GLU C 1 35 ? 64.244 38.333 28.813 1.00 32.90 35 GLU C CA 1
ATOM 1836 C C . GLU C 1 35 ? 65.377 38.762 27.890 1.00 35.47 35 GLU C C 1
ATOM 1837 O O . GLU C 1 35 ? 66.539 38.404 28.115 1.00 32.93 35 GLU C O 1
ATOM 1843 N N . ALA C 1 36 ? 65.059 39.532 26.845 1.00 29.23 36 ALA C N 1
ATOM 1844 C CA . ALA C 1 36 ? 66.098 40.014 25.940 1.00 27.71 36 ALA C CA 1
ATOM 1845 C C . ALA C 1 36 ? 67.035 40.994 26.633 1.00 30.50 36 ALA C C 1
ATOM 1846 O O . ALA C 1 36 ? 68.209 41.097 26.258 1.00 19.88 36 ALA C O 1
ATOM 1848 N N . SER C 1 37 ? 66.542 41.718 27.640 1.00 32.99 37 SER C N 1
ATOM 1849 C CA . SER C 1 37 ? 67.405 42.624 28.388 1.00 28.41 37 SER C CA 1
ATOM 1850 C C . SER C 1 37 ? 68.364 41.862 29.294 1.00 38.37 37 SER C C 1
ATOM 1851 O O . SER C 1 37 ? 69.461 42.352 29.584 1.00 31.93 37 SER C O 1
ATOM 1854 N N . ALA C 1 38 ? 67.971 40.671 29.750 1.00 29.29 38 ALA C N 1
ATOM 1855 C CA . ALA C 1 38 ? 68.844 39.856 30.583 1.00 32.17 38 ALA C CA 1
ATOM 1856 C C . ALA C 1 38 ? 69.847 39.051 29.768 1.00 31.88 38 ALA C C 1
ATOM 1857 O O . ALA C 1 38 ? 70.848 38.588 30.325 1.00 34.80 38 ALA C O 1
ATOM 1859 N N . GLU C 1 39 ? 69.601 38.874 28.473 1.00 24.10 39 GLU C N 1
ATOM 1860 C CA . GLU C 1 39 ? 70.515 38.134 27.609 1.00 23.43 39 GLU C CA 1
ATOM 1861 C C . GLU C 1 39 ? 71.785 38.950 27.397 1.00 24.20 39 GLU C C 1
ATOM 1862 O O . GLU C 1 39 ? 71.754 40.007 26.758 1.00 28.97 39 GLU C O 1
ATOM 1868 N N . GLY C 1 40 ? 72.901 38.463 27.931 1.00 19.27 40 GLY C N 1
ATOM 1869 C CA . GLY C 1 40 ? 74.165 39.163 27.813 1.00 19.25 40 GLY C CA 1
ATOM 1870 C C . GLY C 1 40 ? 75.010 39.070 29.067 1.00 19.87 40 GLY C C 1
ATOM 1871 O O . GLY C 1 40 ? 74.575 38.508 30.076 1.00 28.94 40 GLY C O 1
ATOM 1872 N N . ALA C 1 41 ? 76.219 39.627 29.019 1.00 23.05 41 ALA C N 1
ATOM 1873 C CA . ALA C 1 41 ? 77.176 39.519 30.110 1.00 25.00 41 ALA C CA 1
ATOM 1874 C C . ALA C 1 41 ? 77.189 40.741 31.020 1.00 34.99 41 ALA C C 1
ATOM 1875 O O . ALA C 1 41 ? 78.067 40.848 31.882 1.00 34.03 41 ALA C O 1
ATOM 1877 N N . LEU C 1 42 ? 76.247 41.665 30.850 1.00 41.02 42 LEU C N 1
ATOM 1878 C CA . LEU C 1 42 ? 76.154 42.816 31.737 1.00 35.51 42 LEU C CA 1
ATOM 1879 C C . LEU C 1 42 ? 75.442 42.415 33.022 1.00 29.65 42 LEU C C 1
ATOM 1880 O O . LEU C 1 42 ? 74.338 41.862 32.983 1.00 24.71 42 LEU C O 1
ATOM 1885 N N . ASP C 1 43 ? 76.077 42.691 34.160 1.00 28.19 43 ASP C N 1
ATOM 1886 C CA . ASP C 1 43 ? 75.538 42.267 35.443 1.00 26.97 43 ASP C CA 1
ATOM 1887 C C . ASP C 1 43 ? 74.231 42.998 35.749 1.00 30.34 43 ASP C C 1
ATOM 1888 O O . ASP C 1 43 ? 73.828 43.937 35.055 1.00 35.29 43 ASP C O 1
ATOM 1893 N N . ALA C 1 44 ? 73.565 42.548 36.815 1.00 25.28 44 ALA C N 1
ATOM 1894 C CA . ALA C 1 44 ? 72.266 43.109 37.171 1.00 30.21 44 ALA C CA 1
ATOM 1895 C C . ALA C 1 44 ? 72.367 44.582 37.544 1.00 32.97 44 ALA C C 1
ATOM 1896 O O . ALA C 1 44 ? 71.438 45.352 37.275 1.00 36.00 44 ALA C O 1
ATOM 1898 N N . LYS C 1 45 ? 73.480 44.994 38.155 1.00 33.27 45 LYS C N 1
ATOM 1899 C CA . LYS C 1 45 ? 73.627 46.387 38.562 1.00 25.95 45 LYS C CA 1
ATOM 1900 C C . LYS C 1 45 ? 73.657 47.315 37.353 1.00 23.37 45 LYS C C 1
ATOM 1901 O O . LYS C 1 45 ? 72.947 48.326 37.315 1.00 28.60 45 LYS C O 1
ATOM 1907 N N . THR C 1 46 ? 74.475 46.983 36.350 1.00 19.72 46 THR C N 1
ATOM 1908 C CA . THR C 1 46 ? 74.553 47.819 35.157 1.00 21.69 46 THR C CA 1
ATOM 1909 C C . THR C 1 46 ? 73.234 47.836 34.397 1.00 28.47 46 THR C C 1
ATOM 1910 O O . THR C 1 46 ? 72.892 48.846 33.770 1.00 32.83 46 THR C O 1
ATOM 1914 N N . ARG C 1 47 ? 72.481 46.736 34.440 1.00 24.87 47 ARG C N 1
ATOM 1915 C CA . ARG C 1 47 ? 71.189 46.704 33.762 1.00 25.36 47 ARG C CA 1
ATOM 1916 C C . ARG C 1 47 ? 70.181 47.614 34.451 1.00 27.94 47 ARG C C 1
ATOM 1917 O O . ARG C 1 47 ? 69.376 48.275 33.785 1.00 33.81 47 ARG C O 1
ATOM 1925 N N . GLU C 1 48 ? 70.209 47.664 35.784 1.00 23.62 48 GLU C N 1
ATOM 1926 C CA . GLU C 1 48 ? 69.275 48.518 36.509 1.00 28.58 48 GLU C CA 1
ATOM 1927 C C . GLU C 1 48 ? 69.710 49.978 36.502 1.00 24.69 48 GLU C C 1
ATOM 1928 O O . GLU C 1 48 ? 68.855 50.871 36.500 1.00 19.07 48 GLU C O 1
ATOM 1934 N N . LEU C 1 49 ? 71.019 50.243 36.508 1.00 22.18 49 LEU C N 1
ATOM 1935 C CA . LEU C 1 49 ? 71.491 51.614 36.348 1.00 17.89 49 LEU C CA 1
ATOM 1936 C C . LEU C 1 49 ? 71.073 52.170 34.993 1.00 24.47 49 LEU C C 1
ATOM 1937 O O . LEU C 1 49 ? 70.586 53.303 34.895 1.00 24.25 49 LEU C O 1
ATOM 1942 N N . ILE C 1 50 ? 71.249 51.376 33.935 1.00 18.80 50 ILE C N 1
ATOM 1943 C CA . ILE C 1 50 ? 70.741 51.757 32.620 1.00 20.89 50 ILE C CA 1
ATOM 1944 C C . ILE C 1 50 ? 69.229 51.938 32.672 1.00 21.14 50 ILE C C 1
ATOM 1945 O O . ILE C 1 50 ? 68.674 52.850 32.046 1.00 23.62 50 ILE C O 1
ATOM 1950 N N . SER C 1 51 ? 68.542 51.085 33.437 1.00 21.05 51 SER C N 1
ATOM 1951 C CA . SER C 1 51 ? 67.089 51.180 33.544 1.00 21.97 51 SER C CA 1
ATOM 1952 C C . SER C 1 51 ? 66.664 52.489 34.199 1.00 18.41 51 SER C C 1
ATOM 1953 O O . SER C 1 51 ? 65.706 53.132 33.753 1.00 22.11 51 SER C O 1
ATOM 1956 N N . ILE C 1 52 ? 67.364 52.900 35.259 1.00 13.89 52 ILE C N 1
ATOM 1957 C CA . ILE C 1 52 ? 67.014 54.141 35.944 1.00 18.52 52 ILE C CA 1
ATOM 1958 C C . ILE C 1 52 ? 67.245 55.338 35.031 1.00 18.63 52 ILE C C 1
ATOM 1959 O O . ILE C 1 52 ? 66.457 56.293 35.025 1.00 19.20 52 ILE C O 1
ATOM 1964 N N . ALA C 1 53 ? 68.318 55.303 34.237 1.00 18.00 53 ALA C N 1
ATOM 1965 C CA . ALA C 1 53 ? 68.611 56.410 33.333 1.00 15.65 53 ALA C CA 1
ATOM 1966 C C . ALA C 1 53 ? 67.508 56.587 32.297 1.00 16.65 53 ALA C C 1
ATOM 1967 O O . ALA C 1 53 ? 67.105 57.716 31.994 1.00 17.76 53 ALA C O 1
ATOM 1969 N N . VAL C 1 54 ? 67.009 55.481 31.740 1.00 13.56 54 VAL C N 1
ATOM 1970 C CA . VAL C 1 54 ? 65.900 55.571 30.797 1.00 19.24 54 VAL C CA 1
ATOM 1971 C C . VAL C 1 54 ? 64.622 55.988 31.513 1.00 25.02 54 VAL C C 1
ATOM 1972 O O . VAL C 1 54 ? 63.779 56.688 30.939 1.00 20.49 54 VAL C O 1
ATOM 1976 N N . ALA C 1 55 ? 64.463 55.586 32.776 1.00 23.19 55 ALA C N 1
ATOM 1977 C CA . ALA C 1 55 ? 63.237 55.893 33.505 1.00 23.66 55 ALA C CA 1
ATOM 1978 C C . ALA C 1 55 ? 63.115 57.385 33.794 1.00 27.52 55 ALA C C 1
ATOM 1979 O O . ALA C 1 55 ? 62.024 57.956 33.677 1.00 22.96 55 ALA C O 1
ATOM 1981 N N . ILE C 1 56 ? 64.218 58.036 34.173 1.00 21.69 56 ILE C N 1
ATOM 1982 C CA . ILE C 1 56 ? 64.158 59.473 34.427 1.00 26.36 56 ILE C CA 1
ATOM 1983 C C . ILE C 1 56 ? 64.067 60.247 33.118 1.00 30.08 56 ILE C C 1
ATOM 1984 O O . ILE C 1 56 ? 63.496 61.344 33.076 1.00 29.01 56 ILE C O 1
ATOM 1989 N N . THR C 1 57 ? 64.624 59.703 32.034 1.00 22.88 57 THR C N 1
ATOM 1990 C CA . THR C 1 57 ? 64.443 60.322 30.725 1.00 29.98 57 THR C CA 1
ATOM 1991 C C . THR C 1 57 ? 63.000 60.190 30.258 1.00 27.84 57 THR C C 1
ATOM 1992 O O . THR C 1 57 ? 62.438 61.120 29.667 1.00 31.88 57 THR C O 1
ATOM 1996 N N . THR C 1 58 ? 62.388 59.040 30.527 1.00 22.08 58 THR C N 1
ATOM 1997 C CA . THR C 1 58 ? 60.986 58.813 30.212 1.00 24.63 58 THR C CA 1
ATOM 1998 C C . THR C 1 58 ? 60.050 59.548 31.169 1.00 30.25 58 THR C C 1
ATOM 1999 O O . THR C 1 58 ? 58.931 59.899 30.772 1.00 21.76 58 THR C O 1
ATOM 2003 N N . ARG C 1 59 ? 60.505 59.833 32.393 1.00 30.38 59 ARG C N 1
ATOM 2004 C CA . ARG C 1 59 ? 59.685 60.447 33.440 1.00 30.91 59 ARG C CA 1
ATOM 2005 C C . ARG C 1 59 ? 58.551 59.521 33.873 1.00 25.84 59 ARG C C 1
ATOM 2006 O O . ARG C 1 59 ? 57.462 59.978 34.233 1.00 27.73 59 ARG C O 1
ATOM 2014 N N . CYS C 1 60 ? 58.807 58.214 33.844 1.00 27.36 60 CYS C N 1
ATOM 2015 C CA . CYS C 1 60 ? 57.863 57.210 34.324 1.00 24.00 60 CYS C CA 1
ATOM 2016 C C . CYS C 1 60 ? 58.153 56.946 35.797 1.00 20.45 60 CYS C C 1
ATOM 2017 O O . CYS C 1 60 ? 59.193 56.373 36.138 1.00 19.23 60 CYS C O 1
ATOM 2020 N N . ASP C 1 61 ? 57.235 57.367 36.668 1.00 19.58 61 ASP C N 1
ATOM 2021 C CA . ASP C 1 61 ? 57.455 57.235 38.105 1.00 22.24 61 ASP C CA 1
ATOM 2022 C C . ASP C 1 61 ? 57.491 55.772 38.529 1.00 31.85 61 ASP C C 1
ATOM 2023 O O . ASP C 1 61 ? 58.365 55.361 39.302 1.00 18.76 61 ASP C O 1
ATOM 2028 N N . GLY C 1 62 ? 56.545 54.969 38.036 1.00 20.94 62 GLY C N 1
ATOM 2029 C CA . GLY C 1 62 ? 56.545 53.555 38.367 1.00 17.73 62 GLY C CA 1
ATOM 2030 C C . GLY C 1 62 ? 57.785 52.833 37.879 1.00 19.29 62 GLY C C 1
ATOM 2031 O O . GLY C 1 62 ? 58.262 51.899 38.529 1.00 20.98 62 GLY C O 1
ATOM 2032 N N . CYS C 1 63 ? 58.326 53.255 36.734 1.00 19.39 63 CYS C N 1
ATOM 2033 C CA . CYS C 1 63 ? 59.559 52.656 36.235 1.00 29.66 63 CYS C CA 1
ATOM 2034 C C . CYS C 1 63 ? 60.755 53.065 37.085 1.00 26.97 63 CYS C C 1
ATOM 2035 O O . CYS C 1 63 ? 61.687 52.276 37.275 1.00 29.06 63 CYS C O 1
ATOM 2038 N N . ILE C 1 64 ? 60.747 54.297 37.602 1.00 33.84 64 ILE C N 1
ATOM 2039 C CA . ILE C 1 64 ? 61.858 54.771 38.423 1.00 20.82 64 ILE C CA 1
ATOM 2040 C C . ILE C 1 64 ? 61.950 53.963 39.711 1.00 34.70 64 ILE C C 1
ATOM 2041 O O . ILE C 1 64 ? 63.009 53.425 40.054 1.00 26.97 64 ILE C O 1
ATOM 2046 N N . GLY C 1 65 ? 60.838 53.861 40.441 1.00 31.90 65 GLY C N 1
ATOM 2047 C CA . GLY C 1 65 ? 60.871 53.196 41.733 1.00 18.27 65 GLY C CA 1
ATOM 2048 C C . GLY C 1 65 ? 61.145 51.708 41.631 1.00 26.21 65 GLY C C 1
ATOM 2049 O O . GLY C 1 65 ? 61.808 51.130 42.497 1.00 24.73 65 GLY C O 1
ATOM 2050 N N . VAL C 1 66 ? 60.636 51.065 40.577 1.00 27.56 66 VAL C N 1
ATOM 2051 C CA . VAL C 1 66 ? 60.809 49.622 40.435 1.00 23.84 66 VAL C CA 1
ATOM 2052 C C . VAL C 1 66 ? 62.278 49.274 40.229 1.00 25.71 66 VAL C C 1
ATOM 2053 O O . VAL C 1 66 ? 62.800 48.337 40.846 1.00 31.04 66 VAL C O 1
ATOM 2057 N N . HIS C 1 67 ? 62.971 50.026 39.377 1.00 17.93 67 HIS C N 1
ATOM 2058 C CA . HIS C 1 67 ? 64.359 49.733 39.051 1.00 23.62 67 HIS C CA 1
ATOM 2059 C C . HIS C 1 67 ? 65.354 50.421 39.976 1.00 29.48 67 HIS C C 1
ATOM 2060 O O . HIS C 1 67 ? 66.536 50.061 39.963 1.00 25.33 67 HIS C O 1
ATOM 2067 N N . THR C 1 68 ? 64.914 51.398 40.772 1.00 25.53 68 THR C N 1
ATOM 2068 C CA . THR C 1 68 ? 65.787 51.948 41.804 1.00 21.20 68 THR C CA 1
ATOM 2069 C C . THR C 1 68 ? 65.915 50.981 42.974 1.00 33.13 68 THR C C 1
ATOM 2070 O O . THR C 1 68 ? 67.009 50.794 43.518 1.00 42.50 68 THR C O 1
ATOM 2074 N N . GLU C 1 69 ? 64.805 50.352 43.367 1.00 23.51 69 GLU C N 1
ATOM 2075 C CA . GLU C 1 69 ? 64.863 49.312 44.388 1.00 32.16 69 GLU C CA 1
ATOM 2076 C C . GLU C 1 69 ? 65.656 48.108 43.897 1.00 31.92 69 GLU C C 1
ATOM 2077 O O . GLU C 1 69 ? 66.384 47.474 44.671 1.00 35.13 69 GLU C O 1
ATOM 2083 N N . ALA C 1 70 ? 65.536 47.783 42.607 1.00 25.25 70 ALA C N 1
ATOM 2084 C CA . ALA C 1 70 ? 66.262 46.643 42.059 1.00 26.86 70 ALA C CA 1
ATOM 2085 C C . ALA C 1 70 ? 67.760 46.917 41.990 1.00 35.28 70 ALA C C 1
ATOM 2086 O O . ALA C 1 70 ? 68.571 46.042 42.315 1.00 24.47 70 ALA C O 1
ATOM 2088 N N . ALA C 1 71 ? 68.147 48.123 41.563 1.00 27.18 71 ALA C N 1
ATOM 2089 C CA . ALA C 1 71 ? 69.562 48.483 41.550 1.00 29.61 71 ALA C CA 1
ATOM 2090 C C . ALA C 1 71 ? 70.147 48.442 42.953 1.00 31.81 71 ALA C C 1
ATOM 2091 O O . ALA C 1 71 ? 71.303 48.048 43.145 1.00 28.08 71 ALA C O 1
ATOM 2093 N N . LEU C 1 72 ? 69.355 48.842 43.947 1.00 26.63 72 LEU C N 1
ATOM 2094 C CA . LEU C 1 72 ? 69.795 48.757 45.334 1.00 27.66 72 LEU C CA 1
ATOM 2095 C C . LEU C 1 72 ? 70.083 47.312 45.723 1.00 30.14 72 LEU C C 1
ATOM 2096 O O . LEU C 1 72 ? 71.135 47.007 46.297 1.00 32.82 72 LEU C O 1
ATOM 2101 N N . LYS C 1 73 ? 69.156 46.404 45.408 1.00 30.40 73 LYS C N 1
ATOM 2102 C CA . LYS C 1 73 ? 69.351 44.993 45.719 1.00 33.66 73 LYS C CA 1
ATOM 2103 C C . LYS C 1 73 ? 70.462 44.366 44.887 1.00 32.25 73 LYS C C 1
ATOM 2104 O O . LYS C 1 73 ? 70.976 43.307 45.261 1.00 45.70 73 LYS C O 1
ATOM 2110 N N . ALA C 1 74 ? 70.842 44.990 43.774 1.00 39.65 74 ALA C N 1
ATOM 2111 C CA . ALA C 1 74 ? 71.947 44.517 42.955 1.00 28.98 74 ALA C CA 1
ATOM 2112 C C . ALA C 1 74 ? 73.297 45.038 43.432 1.00 25.63 74 ALA C C 1
ATOM 2113 O O . ALA C 1 74 ? 74.321 44.705 42.828 1.00 30.44 74 ALA C O 1
ATOM 2115 N N . GLY C 1 75 ? 73.325 45.845 44.490 1.00 30.69 75 GLY C N 1
ATOM 2116 C CA . GLY C 1 75 ? 74.575 46.318 45.049 1.00 32.64 75 GLY C CA 1
ATOM 2117 C C . GLY C 1 75 ? 75.019 47.686 44.590 1.00 37.00 75 GLY C C 1
ATOM 2118 O O . GLY C 1 75 ? 76.203 48.015 44.731 1.00 48.39 75 GLY C O 1
ATOM 2119 N N . ALA C 1 76 ? 74.111 48.498 44.053 1.00 37.48 76 ALA C N 1
ATOM 2120 C CA . ALA C 1 76 ? 74.463 49.825 43.566 1.00 31.67 76 ALA C CA 1
ATOM 2121 C C . ALA C 1 76 ? 74.490 50.808 44.731 1.00 33.11 76 ALA C C 1
ATOM 2122 O O . ALA C 1 76 ? 73.495 50.956 45.449 1.00 23.89 76 ALA C O 1
ATOM 2124 N N . SER C 1 77 ? 75.630 51.464 44.925 1.00 29.32 77 SER C N 1
ATOM 2125 C CA . SER C 1 77 ? 75.754 52.476 45.959 1.00 22.84 77 SER C CA 1
ATOM 2126 C C . SER C 1 77 ? 75.065 53.765 45.521 1.00 34.04 77 SER C C 1
ATOM 2127 O O . SER C 1 77 ? 74.744 53.960 44.346 1.00 33.82 77 SER C O 1
ATOM 2130 N N . GLU C 1 78 ? 74.840 54.653 46.494 1.00 36.02 78 GLU C N 1
ATOM 2131 C CA . GLU C 1 78 ? 74.207 55.932 46.191 1.00 21.16 78 GLU C CA 1
ATOM 2132 C C . GLU C 1 78 ? 75.045 56.755 45.221 1.00 20.05 78 GLU C C 1
ATOM 2133 O O . GLU C 1 78 ? 74.494 57.513 44.415 1.00 24.93 78 GLU C O 1
ATOM 2139 N N . ALA C 1 79 ? 76.372 56.620 45.282 1.00 32.55 79 ALA C N 1
ATOM 2140 C CA . ALA C 1 79 ? 77.229 57.324 44.335 1.00 23.67 79 ALA C CA 1
ATOM 2141 C C . ALA C 1 79 ? 77.044 56.787 42.922 1.00 20.89 79 ALA C C 1
ATOM 2142 O O . ALA C 1 79 ? 77.005 57.561 41.957 1.00 27.20 79 ALA C O 1
ATOM 2144 N N . GLU C 1 80 ? 76.926 55.464 42.779 1.00 16.78 80 GLU C N 1
ATOM 2145 C CA . GLU C 1 80 ? 76.669 54.884 41.466 1.00 25.80 80 GLU C CA 1
ATOM 2146 C C . GLU C 1 80 ? 75.302 55.292 40.934 1.00 29.17 80 GLU C C 1
ATOM 2147 O O . GLU C 1 80 ? 75.135 55.461 39.720 1.00 28.59 80 GLU C O 1
ATOM 2153 N N . ILE C 1 81 ? 74.317 55.453 41.820 1.00 23.66 81 ILE C N 1
ATOM 2154 C CA . ILE C 1 81 ? 73.007 55.933 41.395 1.00 21.14 81 ILE C CA 1
ATOM 2155 C C . ILE C 1 81 ? 73.087 57.394 40.972 1.00 28.69 81 ILE C C 1
ATOM 2156 O O . ILE C 1 81 ? 72.489 57.798 39.968 1.00 36.84 81 ILE C O 1
ATOM 2161 N N . ALA C 1 82 ? 73.835 58.207 41.723 1.00 21.42 82 ALA C N 1
ATOM 2162 C CA . ALA C 1 82 ? 73.927 59.629 41.411 1.00 25.53 82 ALA C CA 1
ATOM 2163 C C . ALA C 1 82 ? 74.688 59.868 40.114 1.00 24.28 82 ALA C C 1
ATOM 2164 O O . ALA C 1 82 ? 74.265 60.679 39.281 1.00 30.77 82 ALA C O 1
ATOM 2166 N N . GLN C 1 83 ? 75.817 59.180 39.926 1.00 18.54 83 GLN C N 1
ATOM 2167 C CA . GLN C 1 83 ? 76.580 59.348 38.694 1.00 20.15 83 GLN C CA 1
ATOM 2168 C C . GLN C 1 83 ? 75.800 58.858 37.482 1.00 32.98 83 GLN C C 1
ATOM 2169 O O . GLN C 1 83 ? 75.962 59.396 36.381 1.00 31.00 83 GLN C O 1
ATOM 2175 N N . THR C 1 84 ? 74.958 57.838 37.661 1.00 22.20 84 THR C N 1
ATOM 2176 C CA . THR C 1 84 ? 74.095 57.398 36.572 1.00 22.42 84 THR C CA 1
ATOM 2177 C C . THR C 1 84 ? 73.102 58.488 36.191 1.00 30.36 84 THR C C 1
ATOM 2178 O O . THR C 1 84 ? 72.855 58.728 35.003 1.00 31.70 84 THR C O 1
ATOM 2182 N N . LEU C 1 85 ? 72.524 59.162 37.187 1.00 30.61 85 LEU C N 1
ATOM 2183 C CA . LEU C 1 85 ? 71.609 60.262 36.902 1.00 28.66 85 LEU C CA 1
ATOM 2184 C C . LEU C 1 85 ? 72.341 61.435 36.264 1.00 31.15 85 LEU C C 1
ATOM 2185 O O . LEU C 1 85 ? 71.823 62.063 35.333 1.00 29.26 85 LEU C O 1
ATOM 2190 N N . ALA C 1 86 ? 73.548 61.743 36.747 1.00 24.90 86 ALA C N 1
ATOM 2191 C CA . ALA C 1 86 ? 74.332 62.817 36.146 1.00 21.43 86 ALA C CA 1
ATOM 2192 C C . ALA C 1 86 ? 74.668 62.515 34.692 1.00 29.15 86 ALA C C 1
ATOM 2193 O O . ALA C 1 86 ? 74.728 63.431 33.864 1.00 32.64 86 ALA C O 1
ATOM 2195 N N . THR C 1 87 ? 74.890 61.240 34.363 1.00 22.07 87 THR C N 1
ATOM 2196 C CA . THR C 1 87 ? 75.122 60.867 32.973 1.00 24.91 87 THR C CA 1
ATOM 2197 C C . THR C 1 87 ? 73.844 60.983 32.153 1.00 27.29 87 THR C C 1
ATOM 2198 O O . THR C 1 87 ? 73.870 61.471 31.017 1.00 32.13 87 THR C O 1
ATOM 2202 N N . ALA C 1 88 ? 72.715 60.543 32.713 1.00 26.10 88 ALA C N 1
ATOM 2203 C CA . ALA C 1 88 ? 71.445 60.652 32.003 1.00 23.73 88 ALA C CA 1
ATOM 2204 C C . ALA C 1 88 ? 71.004 62.103 31.859 1.00 29.42 88 ALA C C 1
ATOM 2205 O O . ALA C 1 88 ? 70.389 62.463 30.849 1.00 25.81 88 ALA C O 1
ATOM 2207 N N . ILE C 1 89 ? 71.300 62.944 32.853 1.00 28.52 89 ILE C N 1
ATOM 2208 C CA . ILE C 1 89 ? 70.967 64.361 32.750 1.00 26.14 89 ILE C CA 1
ATOM 2209 C C . ILE C 1 89 ? 71.799 65.026 31.659 1.00 21.74 89 ILE C C 1
ATOM 2210 O O . ILE C 1 89 ? 71.296 65.861 30.897 1.00 17.47 89 ILE C O 1
ATOM 2215 N N . SER C 1 90 ? 73.080 64.661 31.562 1.00 28.41 90 SER C N 1
ATOM 2216 C CA . SER C 1 90 ? 73.934 65.216 30.515 1.00 26.86 90 SER C CA 1
ATOM 2217 C C . SER C 1 90 ? 73.395 64.882 29.130 1.00 24.79 90 SER C C 1
ATOM 2218 O O . SER C 1 90 ? 73.360 65.745 28.244 1.00 20.25 90 SER C O 1
ATOM 2221 N N . LEU C 1 91 ? 72.968 63.634 28.923 1.00 23.41 91 LEU C N 1
ATOM 2222 C CA . LEU C 1 91 ? 72.383 63.258 27.641 1.00 23.84 91 LEU C CA 1
ATOM 2223 C C . LEU C 1 91 ? 71.017 63.901 27.443 1.00 16.96 91 LEU C C 1
ATOM 2224 O O . LEU C 1 91 ? 70.612 64.155 26.303 1.00 13.67 91 LEU C O 1
ATOM 2229 N N . ASN C 1 92 ? 70.301 64.179 28.532 1.00 17.47 92 ASN C N 1
ATOM 2230 C CA . ASN C 1 92 ? 69.045 64.915 28.480 1.00 21.76 92 ASN C CA 1
ATOM 2231 C C . ASN C 1 92 ? 69.251 66.414 28.289 1.00 33.60 92 ASN C C 1
ATOM 2232 O O . ASN C 1 92 ? 68.338 67.199 28.577 1.00 65.34 92 ASN C O 1
ATOM 2237 N N . ALA C 1 93 ? 70.433 66.821 27.826 1.00 30.25 93 ALA C N 1
ATOM 2238 C CA . ALA C 1 93 ? 70.721 68.210 27.501 1.00 25.40 93 ALA C CA 1
ATOM 2239 C C . ALA C 1 93 ? 71.409 68.278 26.145 1.00 29.17 93 ALA C C 1
ATOM 2240 O O . ALA C 1 93 ? 71.169 69.203 25.361 1.00 24.88 93 ALA C O 1
ATOM 2242 N N . GLY C 1 94 ? 72.270 67.296 25.865 1.00 12.13 94 GLY C N 1
ATOM 2243 C CA . GLY C 1 94 ? 72.892 67.216 24.555 1.00 21.04 94 GLY C CA 1
ATOM 2244 C C . GLY C 1 94 ? 71.885 67.041 23.437 1.00 21.89 94 GLY C C 1
ATOM 2245 O O . GLY C 1 94 ? 72.096 67.531 22.324 1.00 19.00 94 GLY C O 1
ATOM 2246 N N . ALA C 1 95 ? 70.783 66.338 23.712 1.00 12.73 95 ALA C N 1
ATOM 2247 C CA . ALA C 1 95 ? 69.696 66.267 22.743 1.00 11.33 95 ALA C CA 1
ATOM 2248 C C . ALA C 1 95 ? 69.133 67.653 22.459 1.00 19.32 95 ALA C C 1
ATOM 2249 O O . ALA C 1 95 ? 68.875 68.003 21.301 1.00 22.08 95 ALA C O 1
ATOM 2251 N N . ALA C 1 96 ? 68.942 68.459 23.505 1.00 21.58 96 ALA C N 1
ATOM 2252 C CA . ALA C 1 96 ? 68.531 69.843 23.302 1.00 22.30 96 ALA C CA 1
ATOM 2253 C C . ALA C 1 96 ? 69.650 70.657 22.665 1.00 25.04 96 ALA C C 1
ATOM 2254 O O . ALA C 1 96 ? 69.389 71.548 21.849 1.00 19.25 96 ALA C O 1
ATOM 2256 N N . TYR C 1 97 ? 70.902 70.361 23.025 1.00 27.85 97 TYR C N 1
ATOM 2257 C CA . TYR C 1 97 ? 72.037 71.042 22.408 1.00 23.01 97 TYR C CA 1
ATOM 2258 C C . TYR C 1 97 ? 72.099 70.765 20.912 1.00 24.18 97 TYR C C 1
ATOM 2259 O O . TYR C 1 97 ? 72.356 71.674 20.114 1.00 24.79 97 TYR C O 1
ATOM 2268 N N . VAL C 1 98 ? 71.869 69.511 20.515 1.00 17.31 98 VAL C N 1
ATOM 2269 C CA . VAL C 1 98 ? 71.977 69.135 19.107 1.00 24.68 98 VAL C CA 1
ATOM 2270 C C . VAL C 1 98 ? 70.945 69.887 18.276 1.00 27.77 98 VAL C C 1
ATOM 2271 O O . VAL C 1 98 ? 71.262 70.456 17.224 1.00 23.78 98 VAL C O 1
ATOM 2275 N N . TYR C 1 99 ? 69.694 69.909 18.739 1.00 26.86 99 TYR C N 1
ATOM 2276 C CA . TYR C 1 99 ? 68.653 70.634 18.024 1.00 21.99 99 TYR C CA 1
ATOM 2277 C C . TYR C 1 99 ? 68.758 72.141 18.215 1.00 23.23 99 TYR C C 1
ATOM 2278 O O . TYR C 1 99 ? 68.214 72.893 17.400 1.00 29.81 99 TYR C O 1
ATOM 2287 N N . SER C 1 100 ? 69.441 72.597 19.268 1.00 22.21 100 SER C N 1
ATOM 2288 C CA . SER C 1 100 ? 69.762 74.016 19.369 1.00 28.68 100 SER C CA 1
ATOM 2289 C C . SER C 1 100 ? 70.796 74.412 18.324 1.00 29.37 100 SER C C 1
ATOM 2290 O O . SER C 1 100 ? 70.737 75.515 17.767 1.00 24.16 100 SER C O 1
ATOM 2293 N N . LEU C 1 101 ? 71.751 73.520 18.044 1.00 22.07 101 LEU C N 1
ATOM 2294 C CA . LEU C 1 101 ? 72.718 73.777 16.984 1.00 20.66 101 LEU C CA 1
ATOM 2295 C C . LEU C 1 101 ? 72.038 73.873 15.625 1.00 33.78 101 LEU C C 1
ATOM 2296 O O . LEU C 1 101 ? 72.472 74.650 14.767 1.00 35.01 101 LEU C O 1
ATOM 2301 N N . ARG C 1 102 ? 70.975 73.095 15.412 1.00 25.29 102 ARG C N 1
ATOM 2302 C CA . ARG C 1 102 ? 70.213 73.211 14.174 1.00 24.23 102 ARG C CA 1
ATOM 2303 C C . ARG C 1 102 ? 69.491 74.549 14.099 1.00 21.33 102 ARG C C 1
ATOM 2304 O O . ARG C 1 102 ? 69.384 75.144 13.020 1.00 22.08 102 ARG C O 1
ATOM 2312 N N . ALA C 1 103 ? 68.990 75.039 15.237 1.00 22.39 103 ALA C N 1
ATOM 2313 C CA . ALA C 1 103 ? 68.300 76.324 15.250 1.00 23.21 103 ALA C CA 1
ATOM 2314 C C . ALA C 1 103 ? 69.265 77.473 14.996 1.00 26.87 103 ALA C C 1
ATOM 2315 O O . ALA C 1 103 ? 68.911 78.452 14.329 1.00 29.49 103 ALA C O 1
ATOM 2317 N N . LEU C 1 104 ? 70.488 77.377 15.525 1.00 30.00 104 LEU C N 1
ATOM 2318 C CA . LEU C 1 104 ? 71.490 78.399 15.245 1.00 39.45 104 LEU C CA 1
ATOM 2319 C C . LEU C 1 104 ? 71.919 78.360 13.784 1.00 30.41 104 LEU C C 1
ATOM 2320 O O . LEU C 1 104 ? 72.144 79.410 13.171 1.00 35.57 104 LEU C O 1
ATOM 2325 N N . GLU C 1 105 ? 72.047 77.158 13.211 1.00 27.24 105 GLU C N 1
ATOM 2326 C CA . GLU C 1 105 ? 72.212 77.052 11.764 1.00 36.38 105 GLU C CA 1
ATOM 2327 C C . GLU C 1 105 ? 70.992 77.610 11.042 1.00 36.36 105 GLU C C 1
ATOM 2328 O O . GLU C 1 105 ? 71.125 78.300 10.026 1.00 37.28 105 GLU C O 1
ATOM 2334 N N . ALA C 1 106 ? 69.792 77.327 11.560 1.00 35.36 106 ALA C N 1
ATOM 2335 C CA . ALA C 1 106 ? 68.586 77.894 10.967 1.00 36.90 106 ALA C CA 1
ATOM 2336 C C . ALA C 1 106 ? 68.605 79.413 11.025 1.00 40.69 106 ALA C C 1
ATOM 2337 O O . ALA C 1 106 ? 68.089 80.072 10.116 1.00 41.29 106 ALA C O 1
ATOM 2339 N N . TYR C 1 107 ? 69.202 79.991 12.073 1.00 40.45 107 TYR C N 1
ATOM 2340 C CA . TYR C 1 107 ? 69.325 81.444 12.114 1.00 46.69 107 TYR C CA 1
ATOM 2341 C C . TYR C 1 107 ? 70.379 81.944 11.135 1.00 43.12 107 TYR C C 1
ATOM 2342 O O . TYR C 1 107 ? 70.309 83.093 10.685 1.00 38.94 107 TYR C O 1
ATOM 2351 N N . ASP C 1 108 ? 71.359 81.105 10.797 1.00 53.87 108 ASP C N 1
ATOM 2352 C CA . ASP C 1 108 ? 72.222 81.384 9.657 1.00 45.78 108 ASP C CA 1
ATOM 2353 C C . ASP C 1 108 ? 71.445 81.078 8.382 1.00 43.40 108 ASP C C 1
ATOM 2354 O O . ASP C 1 108 ? 70.215 80.975 8.423 1.00 55.10 108 ASP C O 1
ATOM 2359 N N . GLN C 1 109 ? 72.141 80.913 7.255 1.00 47.34 109 GLN C N 1
ATOM 2360 C CA . GLN C 1 109 ? 71.487 80.728 5.961 1.00 54.47 109 GLN C CA 1
ATOM 2361 C C . GLN C 1 109 ? 70.507 81.869 5.710 1.00 52.41 109 GLN C C 1
ATOM 2362 O O . GLN C 1 109 ? 70.755 82.730 4.859 1.00 64.68 109 GLN C O 1
ATOM 2368 N N . PHE C 1 110 ? 69.388 81.877 6.436 1.00 51.11 110 PHE C N 1
ATOM 2369 C CA . PHE C 1 110 ? 68.604 83.096 6.567 1.00 49.28 110 PHE C CA 1
ATOM 2370 C C . PHE C 1 110 ? 69.501 84.205 7.102 1.00 54.09 110 PHE C C 1
ATOM 2371 O O . PHE C 1 110 ? 70.348 83.970 7.969 1.00 60.95 110 PHE C O 1
ATOM 2379 N N . LYS C 1 111 ? 69.319 85.412 6.571 1.00 52.39 111 LYS C N 1
ATOM 2380 C CA . LYS C 1 111 ? 70.247 86.524 6.796 1.00 60.16 111 LYS C CA 1
ATOM 2381 C C . LYS C 1 111 ? 71.641 86.170 6.282 1.00 38.30 111 LYS C C 1
ATOM 2382 O O . LYS C 1 111 ? 71.843 85.983 5.082 1.00 40.72 111 LYS C O 1
ATOM 2388 N N . ASN D 1 3 ? 35.580 58.889 42.526 1.00 63.80 3 ASN D N 1
ATOM 2389 C CA . ASN D 1 3 ? 36.657 58.185 43.212 1.00 64.58 3 ASN D CA 1
ATOM 2390 C C . ASN D 1 3 ? 37.997 58.836 42.895 1.00 53.06 3 ASN D C 1
ATOM 2391 O O . ASN D 1 3 ? 38.293 59.936 43.363 1.00 66.32 3 ASN D O 1
ATOM 2396 N N . ASN D 1 4 ? 38.809 58.143 42.098 1.00 60.24 4 ASN D N 1
ATOM 2397 C CA . ASN D 1 4 ? 40.069 58.684 41.601 1.00 42.15 4 ASN D CA 1
ATOM 2398 C C . ASN D 1 4 ? 39.908 59.262 40.199 1.00 41.80 4 ASN D C 1
ATOM 2399 O O . ASN D 1 4 ? 40.177 60.445 39.974 1.00 47.42 4 ASN D O 1
ATOM 2404 N N . TRP D 1 5 ? 39.460 58.440 39.247 1.00 47.56 5 TRP D N 1
ATOM 2405 C CA . TRP D 1 5 ? 39.242 58.918 37.887 1.00 42.68 5 TRP D CA 1
ATOM 2406 C C . TRP D 1 5 ? 37.863 59.549 37.731 1.00 37.04 5 TRP D C 1
ATOM 2407 O O . TRP D 1 5 ? 37.707 60.530 36.995 1.00 39.13 5 TRP D O 1
ATOM 2418 N N . THR D 1 6 ? 36.855 59.002 38.416 1.00 48.31 6 THR D N 1
ATOM 2419 C CA . THR D 1 6 ? 35.516 59.577 38.363 1.00 48.17 6 THR D CA 1
ATOM 2420 C C . THR D 1 6 ? 35.455 60.958 39.000 1.00 44.02 6 THR D C 1
ATOM 2421 O O . THR D 1 6 ? 34.500 61.701 38.751 1.00 36.90 6 THR D O 1
ATOM 2425 N N . GLU D 1 7 ? 36.445 61.312 39.818 1.00 46.04 7 GLU D N 1
ATOM 2426 C CA . GLU D 1 7 ? 36.559 62.653 40.378 1.00 45.42 7 GLU D CA 1
ATOM 2427 C C . GLU D 1 7 ? 37.541 63.530 39.617 1.00 44.31 7 GLU D C 1
ATOM 2428 O O . GLU D 1 7 ? 37.394 64.756 39.622 1.00 38.44 7 GLU D O 1
ATOM 2434 N N . PHE D 1 8 ? 38.535 62.926 38.961 1.00 41.09 8 PHE D N 1
ATOM 2435 C CA . PHE D 1 8 ? 39.534 63.704 38.237 1.00 34.59 8 PHE D CA 1
ATOM 2436 C C . PHE D 1 8 ? 38.969 64.266 36.939 1.00 36.91 8 PHE D C 1
ATOM 2437 O O . PHE D 1 8 ? 39.218 65.429 36.600 1.00 37.88 8 PHE D O 1
ATOM 2445 N N . VAL D 1 9 ? 38.205 63.456 36.202 1.00 35.51 9 VAL D N 1
ATOM 2446 C CA . VAL D 1 9 ? 37.713 63.887 34.891 1.00 38.35 9 VAL D CA 1
ATOM 2447 C C . VAL D 1 9 ? 36.790 65.097 34.986 1.00 33.39 9 VAL D C 1
ATOM 2448 O O . VAL D 1 9 ? 36.966 66.042 34.198 1.00 39.34 9 VAL D O 1
ATOM 2452 N N . PRO D 1 10 ? 35.802 65.146 35.889 1.00 41.02 10 PRO D N 1
ATOM 2453 C CA . PRO D 1 10 ? 34.992 66.373 35.993 1.00 29.28 10 PRO D CA 1
ATOM 2454 C C . PRO D 1 10 ? 35.802 67.600 36.371 1.00 28.99 10 PRO D C 1
ATOM 2455 O O . PRO D 1 10 ? 35.483 68.705 35.915 1.00 37.96 10 PRO D O 1
ATOM 2459 N N . ALA D 1 11 ? 36.844 67.441 37.190 1.00 36.85 11 ALA D N 1
ATOM 2460 C CA . ALA D 1 11 ? 37.687 68.580 37.539 1.00 39.22 11 ALA D CA 1
ATOM 2461 C C . ALA D 1 11 ? 38.486 69.062 36.335 1.00 40.45 11 ALA D C 1
ATOM 2462 O O . ALA D 1 11 ? 38.697 70.269 36.166 1.00 48.28 11 ALA D O 1
ATOM 2464 N N . VAL D 1 12 ? 38.940 68.135 35.489 1.00 29.67 12 VAL D N 1
ATOM 2465 C CA . VAL D 1 12 ? 39.668 68.523 34.284 1.00 35.45 12 VAL D CA 1
ATOM 2466 C C . VAL D 1 12 ? 38.740 69.235 33.308 1.00 34.26 12 VAL D C 1
ATOM 2467 O O . VAL D 1 12 ? 39.117 70.239 32.691 1.00 28.49 12 VAL D O 1
ATOM 2471 N N . LYS D 1 13 ? 37.512 68.733 33.155 1.00 31.16 13 LYS D N 1
ATOM 2472 C CA . LYS D 1 13 ? 36.546 69.403 32.291 1.00 32.73 13 LYS D CA 1
ATOM 2473 C C . LYS D 1 13 ? 36.181 70.778 32.831 1.00 37.63 13 LYS D C 1
ATOM 2474 O O . LYS D 1 13 ? 35.877 71.691 32.054 1.00 29.14 13 LYS D O 1
ATOM 2480 N N . LYS D 1 14 ? 36.191 70.940 34.156 1.00 32.91 14 LYS D N 1
ATOM 2481 C CA . LYS D 1 14 ? 35.905 72.243 34.743 1.00 27.08 14 LYS D CA 1
ATOM 2482 C C . LYS D 1 14 ? 37.030 73.231 34.464 1.00 35.29 14 LYS D C 1
ATOM 2483 O O . LYS D 1 14 ? 36.774 74.410 34.193 1.00 34.95 14 LYS D O 1
ATOM 2489 N N . ALA D 1 15 ? 38.283 72.769 34.530 1.00 35.65 15 ALA D N 1
ATOM 2490 C CA . ALA D 1 15 ? 39.410 73.641 34.217 1.00 26.43 15 ALA D CA 1
ATOM 2491 C C . ALA D 1 15 ? 39.356 74.125 32.775 1.00 24.01 15 ALA D C 1
ATOM 2492 O O . ALA D 1 15 ? 39.749 75.261 32.486 1.00 25.99 15 ALA D O 1
ATOM 2494 N N . PHE D 1 16 ? 38.871 73.283 31.860 1.00 25.75 16 PHE D N 1
ATOM 2495 C CA . PHE D 1 16 ? 38.679 73.722 30.482 1.00 25.45 16 PHE D CA 1
ATOM 2496 C C . PHE D 1 16 ? 37.568 74.760 30.388 1.00 25.76 16 PHE D C 1
ATOM 2497 O O . PHE D 1 16 ? 37.661 75.708 29.600 1.00 28.27 16 PHE D O 1
ATOM 2505 N N . GLY D 1 17 ? 36.510 74.595 31.185 1.00 31.67 17 GLY D N 1
ATOM 2506 C CA . GLY D 1 17 ? 35.432 75.571 31.177 1.00 26.66 17 GLY D CA 1
ATOM 2507 C C . GLY D 1 17 ? 35.868 76.924 31.703 1.00 25.59 17 GLY D C 1
ATOM 2508 O O . GLY D 1 17 ? 35.482 77.964 31.162 1.00 36.42 17 GLY D O 1
ATOM 2509 N N . ALA D 1 18 ? 36.677 76.932 32.765 1.00 29.40 18 ALA D N 1
ATOM 2510 C CA . ALA D 1 18 ? 37.216 78.189 33.270 1.00 20.45 18 ALA D CA 1
ATOM 2511 C C . ALA D 1 18 ? 38.174 78.824 32.272 1.00 18.69 18 ALA D C 1
ATOM 2512 O O . ALA D 1 18 ? 38.303 80.053 32.233 1.00 26.96 18 ALA D O 1
ATOM 2514 N N . LEU D 1 19 ? 38.851 78.007 31.462 1.00 19.93 19 LEU D N 1
ATOM 2515 C CA . LEU D 1 19 ? 39.737 78.545 30.436 1.00 24.84 19 LEU D CA 1
ATOM 2516 C C . LEU D 1 19 ? 38.948 79.263 29.349 1.00 32.41 19 LEU D C 1
ATOM 2517 O O . LEU D 1 19 ? 39.388 80.299 28.835 1.00 25.27 19 LEU D O 1
ATOM 2522 N N . GLY D 1 20 ? 37.779 78.732 28.987 1.00 27.84 20 GLY D N 1
ATOM 2523 C CA . GLY D 1 20 ? 36.971 79.377 27.966 1.00 29.13 20 GLY D CA 1
ATOM 2524 C C . GLY D 1 20 ? 36.332 80.664 28.450 1.00 28.24 20 GLY D C 1
ATOM 2525 O O . GLY D 1 20 ? 36.185 81.621 27.685 1.00 27.83 20 GLY D O 1
ATOM 2526 N N . LYS D 1 21 ? 35.941 80.708 29.727 1.00 27.41 21 LYS D N 1
ATOM 2527 C CA . LYS D 1 21 ? 35.346 81.923 30.274 1.00 26.72 21 LYS D CA 1
ATOM 2528 C C . LYS D 1 21 ? 36.362 83.054 30.368 1.00 27.96 21 LYS D C 1
ATOM 2529 O O . LYS D 1 21 ? 35.982 84.230 30.349 1.00 40.56 21 LYS D O 1
ATOM 2535 N N . GLN D 1 22 ? 37.649 82.723 30.469 1.00 33.93 22 GLN D N 1
ATOM 2536 C CA . GLN D 1 22 ? 38.710 83.716 30.572 1.00 35.07 22 GLN D CA 1
ATOM 2537 C C . GLN D 1 22 ? 39.395 83.979 29.237 1.00 28.00 22 GLN D C 1
ATOM 2538 O O . GLN D 1 22 ? 39.609 85.136 28.866 1.00 30.75 22 GLN D O 1
ATOM 2544 N N . HIS D 1 23 ? 39.742 82.927 28.502 1.00 27.24 23 HIS D N 1
ATOM 2545 C CA . HIS D 1 23 ? 40.394 83.047 27.198 1.00 27.77 23 HIS D CA 1
ATOM 2546 C C . HIS D 1 23 ? 39.594 82.223 26.200 1.00 23.56 23 HIS D C 1
ATOM 2547 O O . HIS D 1 23 ? 39.936 81.069 25.908 1.00 34.02 23 HIS D O 1
ATOM 2554 N N . PRO D 1 24 ? 38.519 82.793 25.647 1.00 37.54 24 PRO D N 1
ATOM 2555 C CA . PRO D 1 24 ? 37.636 81.995 24.780 1.00 34.42 24 PRO D CA 1
ATOM 2556 C C . PRO D 1 24 ? 38.281 81.588 23.469 1.00 29.80 24 PRO D C 1
ATOM 2557 O O . PRO D 1 24 ? 37.911 80.548 22.911 1.00 37.17 24 PRO D O 1
ATOM 2561 N N . LYS D 1 25 ? 39.232 82.371 22.958 1.00 21.70 25 LYS D N 1
ATOM 2562 C CA . LYS D 1 25 ? 39.902 82.003 21.719 1.00 28.70 25 LYS D CA 1
ATOM 2563 C C . LYS D 1 25 ? 40.806 80.790 21.890 1.00 33.96 25 LYS D C 1
ATOM 2564 O O . LYS D 1 25 ? 41.079 80.092 20.906 1.00 36.78 25 LYS D O 1
ATOM 2570 N N . MET D 1 26 ? 41.273 80.519 23.111 1.00 24.66 26 MET D N 1
ATOM 2571 C CA . MET D 1 26 ? 42.088 79.330 23.338 1.00 22.54 26 MET D CA 1
ATOM 2572 C C . MET D 1 26 ? 41.229 78.073 23.361 1.00 24.90 26 MET D C 1
ATOM 2573 O O . MET D 1 26 ? 41.601 77.050 22.774 1.00 23.47 26 MET D O 1
ATOM 2578 N N . LEU D 1 27 ? 40.078 78.127 24.037 1.00 26.54 27 LEU D N 1
ATOM 2579 C CA . LEU D 1 27 ? 39.168 76.986 24.031 1.00 25.88 27 LEU D CA 1
ATOM 2580 C C . L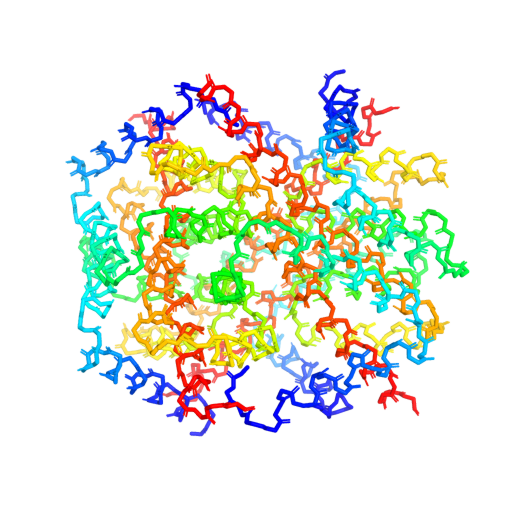EU D 1 27 ? 38.561 76.778 22.650 1.00 24.67 27 LEU D C 1
ATOM 2581 O O . LEU D 1 27 ? 38.329 75.637 22.234 1.00 38.90 27 LEU D O 1
ATOM 2586 N N . ALA D 1 28 ? 38.295 77.869 21.926 1.00 27.17 28 ALA D N 1
ATOM 2587 C CA . ALA D 1 28 ? 37.801 77.744 20.560 1.00 30.65 28 ALA D CA 1
ATOM 2588 C C . ALA D 1 28 ? 38.843 77.111 19.649 1.00 23.53 28 ALA D C 1
ATOM 2589 O O . ALA D 1 28 ? 38.490 76.465 18.656 1.00 28.73 28 ALA D O 1
ATOM 2591 N N . ALA D 1 29 ? 40.128 77.285 19.968 1.00 18.94 29 ALA D N 1
ATOM 2592 C CA . ALA D 1 29 ? 41.177 76.634 19.191 1.00 22.17 29 ALA D CA 1
ATOM 2593 C C . ALA D 1 29 ? 41.135 75.123 19.370 1.00 34.48 29 ALA D C 1
ATOM 2594 O O . ALA D 1 29 ? 41.304 74.372 18.402 1.00 31.84 29 ALA D O 1
ATOM 2596 N N . TYR D 1 30 ? 40.912 74.655 20.602 1.00 26.93 30 TYR D N 1
ATOM 2597 C CA . TYR D 1 30 ? 40.760 73.221 20.819 1.00 25.31 30 TYR D CA 1
ATOM 2598 C C . TYR D 1 30 ? 39.491 72.701 20.158 1.00 24.53 30 TYR D C 1
ATOM 2599 O O . TYR D 1 30 ? 39.508 71.644 19.518 1.00 17.88 30 TYR D O 1
ATOM 2608 N N . GLY D 1 31 ? 38.382 73.433 20.298 1.00 27.90 31 GLY D N 1
ATOM 2609 C CA . GLY D 1 31 ? 37.151 73.036 19.637 1.00 27.21 31 GLY D CA 1
ATOM 2610 C C . GLY D 1 31 ? 37.300 72.919 18.135 1.00 21.13 31 GLY D C 1
ATOM 2611 O O . GLY D 1 31 ? 36.665 72.067 17.508 1.00 31.88 31 GLY D O 1
ATOM 2612 N N . ALA D 1 32 ? 38.140 73.767 17.537 1.00 24.29 32 ALA D N 1
ATOM 2613 C CA . ALA D 1 32 ? 38.442 73.627 16.117 1.00 24.42 32 ALA D CA 1
ATOM 2614 C C . ALA D 1 32 ? 39.207 72.338 15.845 1.00 29.06 32 ALA D C 1
ATOM 2615 O O . ALA D 1 32 ? 39.010 71.700 14.804 1.00 34.96 32 ALA D O 1
ATOM 2617 N N . LEU D 1 33 ? 40.084 71.940 16.770 1.00 22.65 33 LEU D N 1
ATOM 2618 C CA . LEU D 1 33 ? 40.814 70.686 16.607 1.00 30.24 33 LEU D CA 1
ATOM 2619 C C . LEU D 1 33 ? 39.883 69.485 16.719 1.00 25.44 33 LEU D C 1
ATOM 2620 O O . LEU D 1 33 ? 40.048 68.495 15.997 1.00 34.94 33 LEU D O 1
ATOM 2625 N N . GLU D 1 34 ? 38.900 69.552 17.619 1.00 29.67 34 GLU D N 1
ATOM 2626 C CA . GLU D 1 34 ? 37.964 68.444 17.775 1.00 28.73 34 GLU D CA 1
ATOM 2627 C C . GLU D 1 34 ? 36.996 68.354 16.603 1.00 31.93 34 GLU D C 1
ATOM 2628 O O . GLU D 1 34 ? 36.527 67.258 16.271 1.00 38.17 34 GLU D O 1
ATOM 2634 N N . GLU D 1 35 ? 36.681 69.485 15.967 1.00 30.07 35 GLU D N 1
ATOM 2635 C CA . GLU D 1 35 ? 35.819 69.448 14.790 1.00 30.91 35 GLU D CA 1
ATOM 2636 C C . GLU D 1 35 ? 36.538 68.821 13.602 1.00 28.44 35 GLU D C 1
ATOM 2637 O O . GLU D 1 35 ? 35.944 68.035 12.855 1.00 36.70 35 GLU D O 1
ATOM 2643 N N . ALA D 1 36 ? 37.816 69.160 13.410 1.00 30.36 36 ALA D N 1
ATOM 2644 C CA . ALA D 1 36 ? 38.591 68.547 12.336 1.00 30.64 36 ALA D CA 1
ATOM 2645 C C . ALA D 1 36 ? 38.747 67.048 12.548 1.00 33.45 36 ALA D C 1
ATOM 2646 O O . ALA D 1 36 ? 38.802 66.285 11.576 1.00 29.12 36 ALA D O 1
ATOM 2648 N N . SER D 1 37 ? 38.819 66.607 13.805 1.00 29.60 37 SER D N 1
ATOM 2649 C CA . SER D 1 37 ? 38.904 65.179 14.082 1.00 29.27 37 SER D CA 1
ATOM 2650 C C . SER D 1 37 ? 37.574 64.479 13.837 1.00 35.24 37 SER D C 1
ATOM 2651 O O . SER D 1 37 ? 37.555 63.328 13.389 1.00 33.29 37 SER D O 1
ATOM 2654 N N . ALA D 1 38 ? 36.457 65.155 14.111 1.00 38.29 38 ALA D N 1
ATOM 2655 C CA . ALA D 1 38 ? 35.147 64.525 14.009 1.00 42.39 38 ALA D CA 1
ATOM 2656 C C . ALA D 1 38 ? 34.642 64.414 12.576 1.00 32.08 38 ALA D C 1
ATOM 2657 O O . ALA D 1 38 ? 33.696 63.659 12.327 1.00 39.37 38 ALA D O 1
ATOM 2659 N N . GLU D 1 39 ? 35.242 65.137 11.634 1.00 26.16 39 GLU D N 1
ATOM 2660 C CA . GLU D 1 39 ? 34.771 65.126 10.253 1.00 43.73 39 GLU D CA 1
ATOM 2661 C C . GLU D 1 39 ? 35.262 63.869 9.545 1.00 42.69 39 GLU D C 1
ATOM 2662 O O . GLU D 1 39 ? 36.471 63.643 9.433 1.00 37.56 39 GLU D O 1
ATOM 2668 N N . GLY D 1 40 ? 34.323 63.059 9.063 1.00 37.41 40 GLY D N 1
ATOM 2669 C CA . GLY D 1 40 ? 34.660 61.837 8.360 1.00 32.68 40 GLY D CA 1
ATOM 2670 C C . GLY D 1 40 ? 34.006 60.609 8.958 1.00 30.51 40 GLY D C 1
ATOM 2671 O O . GLY D 1 40 ? 33.565 60.632 10.111 1.00 42.13 40 GLY D O 1
ATOM 2672 N N . ALA D 1 41 ? 33.939 59.527 8.184 1.00 26.46 41 ALA D N 1
ATOM 2673 C CA . ALA D 1 41 ? 33.314 58.282 8.629 1.00 41.72 41 ALA D CA 1
ATOM 2674 C C . ALA D 1 41 ? 34.357 57.459 9.374 1.00 47.83 41 ALA D C 1
ATOM 2675 O O . ALA D 1 41 ? 35.034 56.605 8.801 1.00 56.74 41 ALA D O 1
ATOM 2677 N N . LEU D 1 42 ? 34.485 57.720 10.676 1.00 44.85 42 LEU D N 1
ATOM 2678 C CA . LEU D 1 42 ? 35.432 57.008 11.520 1.00 36.13 42 LEU D CA 1
ATOM 2679 C C . LEU D 1 42 ? 34.797 56.346 12.732 1.00 50.50 42 LEU D C 1
ATOM 2680 O O . LEU D 1 42 ? 35.464 55.531 13.378 1.00 70.31 42 LEU D O 1
ATOM 2685 N N . ASP D 1 43 ? 33.542 56.673 13.057 1.00 34.64 43 ASP D N 1
ATOM 2686 C CA . ASP D 1 43 ? 32.838 56.174 14.236 1.00 42.53 43 ASP D CA 1
ATOM 2687 C C . ASP D 1 43 ? 33.467 56.713 15.519 1.00 38.23 43 ASP D C 1
ATOM 2688 O O . ASP D 1 43 ? 34.694 56.810 15.630 1.00 35.60 43 ASP D O 1
ATOM 2693 N N . ALA D 1 44 ? 32.627 57.072 16.494 1.00 32.51 44 ALA D N 1
ATOM 2694 C CA . ALA D 1 44 ? 33.125 57.743 17.691 1.00 34.96 44 ALA D CA 1
ATOM 2695 C C . ALA D 1 44 ? 34.036 56.835 18.508 1.00 33.03 44 ALA D C 1
ATOM 2696 O O . ALA D 1 44 ? 35.036 57.295 19.070 1.00 37.05 44 ALA D O 1
ATOM 2698 N N . LYS D 1 45 ? 33.707 55.543 18.589 1.00 38.22 45 LYS D N 1
ATOM 2699 C CA . LYS D 1 45 ? 34.507 54.624 19.394 1.00 35.83 45 LYS D CA 1
ATOM 2700 C C . LYS D 1 45 ? 35.922 54.497 18.841 1.00 35.77 45 LYS D C 1
ATOM 2701 O O . LYS D 1 45 ? 36.902 54.551 19.592 1.00 30.47 45 LYS D O 1
ATOM 2707 N N . THR D 1 46 ? 36.047 54.323 17.522 1.00 30.45 46 THR D N 1
ATOM 2708 C CA . THR D 1 46 ? 37.369 54.219 16.912 1.00 35.51 46 THR D CA 1
ATOM 2709 C C . THR D 1 46 ? 38.171 55.499 17.117 1.00 38.08 46 THR D C 1
ATOM 2710 O O . THR D 1 46 ? 39.380 55.450 17.375 1.00 35.42 46 THR D O 1
ATOM 2714 N N . ARG D 1 47 ? 37.512 56.655 17.012 1.00 32.76 47 ARG D N 1
ATOM 2715 C CA . ARG D 1 47 ? 38.196 57.919 17.264 1.00 34.12 47 ARG D CA 1
ATOM 2716 C C . ARG D 1 47 ? 38.657 58.017 18.712 1.00 31.12 47 ARG D C 1
ATOM 2717 O O . ARG D 1 47 ? 39.753 58.519 18.990 1.00 33.06 47 ARG D O 1
ATOM 2725 N N . GLU D 1 48 ? 37.833 57.545 19.650 1.00 32.25 48 GLU D N 1
ATOM 2726 C CA . GLU D 1 48 ? 38.237 57.558 21.051 1.00 29.94 48 GLU D CA 1
ATOM 2727 C C . GLU D 1 48 ? 39.374 56.576 21.304 1.00 24.26 48 GLU D C 1
ATOM 2728 O O . GLU D 1 48 ? 40.313 56.888 22.044 1.00 22.92 48 GLU D O 1
ATOM 2734 N N . LEU D 1 49 ? 39.311 55.389 20.694 1.00 24.83 49 LEU D N 1
ATOM 2735 C CA . LEU D 1 49 ? 40.407 54.434 20.828 1.00 24.20 49 LEU D CA 1
ATOM 2736 C C . LEU D 1 49 ? 41.706 55.015 20.285 1.00 21.74 49 LEU D C 1
ATOM 2737 O O . LEU D 1 49 ? 42.773 54.838 20.884 1.00 16.83 49 LEU D O 1
ATOM 2742 N N . ILE D 1 50 ? 41.635 55.718 19.152 1.00 25.49 50 ILE D N 1
ATOM 2743 C CA . ILE D 1 50 ? 42.804 56.428 18.641 1.00 25.01 50 ILE D CA 1
ATOM 2744 C C . ILE D 1 50 ? 43.282 57.455 19.660 1.00 23.74 50 ILE D C 1
ATOM 2745 O O . ILE D 1 50 ? 44.488 57.672 19.831 1.00 23.32 50 ILE D O 1
ATOM 2750 N N . SER D 1 51 ? 42.343 58.082 20.373 1.00 23.88 51 SER D N 1
ATOM 2751 C CA . SER D 1 51 ? 42.707 59.100 21.354 1.00 18.89 51 SER D CA 1
ATOM 2752 C C . SER D 1 51 ? 43.412 58.489 22.560 1.00 19.98 51 SER D C 1
ATOM 2753 O O . SER D 1 51 ? 44.383 59.061 23.069 1.00 22.75 51 SER D O 1
ATOM 2756 N N . ILE D 1 52 ? 42.937 57.335 23.037 1.00 18.62 52 ILE D N 1
ATOM 2757 C CA . ILE D 1 52 ? 43.551 56.709 24.206 1.00 19.15 52 ILE D CA 1
ATOM 2758 C C . ILE D 1 52 ? 44.977 56.270 23.895 1.00 19.68 52 ILE D C 1
ATOM 2759 O O . ILE D 1 52 ? 45.873 56.389 24.739 1.00 15.48 52 ILE D O 1
ATOM 2764 N N . ALA D 1 53 ? 45.211 55.755 22.686 1.00 21.30 53 ALA D N 1
ATOM 2765 C CA . ALA D 1 53 ? 46.558 55.335 22.312 1.00 20.35 53 ALA D CA 1
ATOM 2766 C C . ALA D 1 53 ? 47.521 56.515 22.303 1.00 26.78 53 ALA D C 1
ATOM 2767 O O . ALA D 1 53 ? 48.691 56.376 22.680 1.00 20.76 53 ALA D O 1
ATOM 2769 N N . VAL D 1 54 ? 47.046 57.687 21.880 1.00 18.36 54 VAL D N 1
ATOM 2770 C CA . VAL D 1 54 ? 47.883 58.880 21.923 1.00 25.06 54 VAL D CA 1
ATOM 2771 C C . VAL D 1 54 ? 47.967 59.432 23.342 1.00 22.37 54 VAL D C 1
ATOM 2772 O O . VAL D 1 54 ? 49.001 59.984 23.737 1.00 20.14 54 VAL D O 1
ATOM 2776 N N . ALA D 1 55 ? 46.900 59.281 24.132 1.00 17.18 55 ALA D N 1
ATOM 2777 C CA . ALA D 1 55 ? 46.898 59.824 25.487 1.00 16.56 55 ALA D CA 1
ATOM 2778 C C . ALA D 1 55 ? 47.943 59.142 26.362 1.00 30.43 55 ALA D C 1
ATOM 2779 O O . ALA D 1 55 ? 48.640 59.806 27.139 1.00 26.02 55 ALA D O 1
ATOM 2781 N N . ILE D 1 56 ? 48.070 57.817 26.252 1.00 22.56 56 ILE D N 1
ATOM 2782 C CA . ILE D 1 56 ? 49.069 57.110 27.042 1.00 29.22 56 ILE D CA 1
ATOM 2783 C C . ILE D 1 56 ? 50.474 57.345 26.506 1.00 26.68 56 ILE D C 1
ATOM 2784 O O . ILE D 1 56 ? 51.450 57.205 27.253 1.00 32.76 56 ILE D O 1
ATOM 2789 N N . THR D 1 57 ? 50.607 57.703 25.227 1.00 22.23 57 THR D N 1
ATOM 2790 C CA . THR D 1 57 ? 51.925 58.004 24.678 1.00 20.19 57 THR D CA 1
ATOM 2791 C C . THR D 1 57 ? 52.417 59.363 25.159 1.00 26.29 57 THR D C 1
ATOM 2792 O O . THR D 1 57 ? 53.575 59.508 25.567 1.00 27.76 57 THR D O 1
ATOM 2796 N N . THR D 1 58 ? 51.545 60.374 25.124 1.00 31.60 58 THR D N 1
ATOM 2797 C CA . THR D 1 58 ? 51.894 61.689 25.648 1.00 23.70 58 THR D CA 1
ATOM 2798 C C . THR D 1 58 ? 51.966 61.715 27.168 1.00 25.23 58 THR D C 1
ATOM 2799 O O . THR D 1 58 ? 52.406 62.724 27.729 1.00 39.06 58 THR D O 1
ATOM 2803 N N . ARG D 1 59 ? 51.545 60.639 27.838 1.00 33.04 59 ARG D N 1
ATOM 2804 C CA . ARG D 1 59 ? 51.537 60.559 29.300 1.00 33.48 59 ARG D CA 1
ATOM 2805 C C . ARG D 1 59 ? 50.704 61.690 29.904 1.00 28.10 59 ARG D C 1
ATOM 2806 O O . ARG D 1 59 ? 51.145 62.412 30.800 1.00 30.14 59 ARG D O 1
ATOM 2814 N N . CYS D 1 60 ? 49.483 61.837 29.397 1.00 22.01 60 CYS D N 1
ATOM 2815 C CA . CYS D 1 60 ? 48.546 62.862 29.849 1.00 24.39 60 CYS D CA 1
ATOM 2816 C C . CYS D 1 60 ? 47.416 62.163 30.598 1.00 28.30 60 CYS D C 1
ATOM 2817 O O . CYS D 1 60 ? 46.540 61.546 29.984 1.00 31.88 60 CYS D O 1
ATOM 2820 N N . ASP D 1 61 ? 47.442 62.261 31.930 1.00 25.73 61 ASP D N 1
ATOM 2821 C CA . ASP D 1 61 ? 46.415 61.614 32.740 1.00 26.23 61 ASP D CA 1
ATOM 2822 C C . ASP D 1 61 ? 45.039 62.205 32.462 1.00 23.36 61 ASP D C 1
ATOM 2823 O O . ASP D 1 61 ? 44.051 61.469 32.348 1.00 29.09 61 ASP D O 1
ATOM 2828 N N . GLY D 1 62 ? 44.953 63.532 32.348 1.00 17.59 62 GLY D N 1
ATOM 2829 C CA . GLY D 1 62 ? 43.679 64.153 32.025 1.00 27.17 62 GLY D CA 1
ATOM 2830 C C . GLY D 1 62 ? 43.149 63.723 30.671 1.00 24.47 62 GLY D C 1
ATOM 2831 O O . GLY D 1 62 ? 41.941 63.548 30.492 1.00 29.32 62 GLY D O 1
ATOM 2832 N N . CYS D 1 63 ? 44.047 63.541 29.700 1.00 19.16 63 CYS D N 1
ATOM 2833 C CA . CYS D 1 63 ? 43.631 63.051 28.391 1.00 24.19 63 CYS D CA 1
ATOM 2834 C C . CYS D 1 63 ? 43.215 61.587 28.450 1.00 32.39 63 CYS D C 1
ATOM 2835 O O . CYS D 1 63 ? 42.333 61.163 27.694 1.00 24.51 63 CYS D O 1
ATOM 2838 N N . ILE D 1 64 ? 43.836 60.805 29.335 1.00 33.38 64 ILE D N 1
ATOM 2839 C CA . ILE D 1 64 ? 43.486 59.393 29.456 1.00 24.17 64 ILE D CA 1
ATOM 2840 C C . ILE D 1 64 ? 42.062 59.241 29.976 1.00 29.16 64 ILE D C 1
ATOM 2841 O O . ILE D 1 64 ? 41.235 58.547 29.373 1.00 25.75 64 ILE D O 1
ATOM 2846 N N . GLY D 1 65 ? 41.750 59.897 31.095 1.00 29.70 65 GLY D N 1
ATOM 2847 C CA . GLY D 1 65 ? 40.439 59.735 31.700 1.00 27.04 65 GLY D CA 1
ATOM 2848 C C . GLY D 1 65 ? 39.308 60.302 30.867 1.00 23.24 65 GLY D C 1
ATOM 2849 O O . GLY D 1 65 ? 38.200 59.758 30.870 1.00 28.62 65 GLY D O 1
ATOM 2850 N N . VAL D 1 66 ? 39.562 61.396 30.147 1.00 29.00 66 VAL D N 1
ATOM 2851 C CA . VAL D 1 66 ? 38.509 62.023 29.353 1.00 26.06 66 VAL D CA 1
ATOM 2852 C C . VAL D 1 66 ? 38.105 61.119 28.194 1.00 27.51 66 VAL D C 1
ATOM 2853 O O . VAL D 1 66 ? 36.915 60.880 27.956 1.00 30.88 66 VAL D O 1
ATOM 2857 N N . HIS D 1 67 ? 39.087 60.595 27.464 1.00 24.11 67 HIS D N 1
ATOM 2858 C CA . HIS D 1 67 ? 38.814 59.785 26.286 1.00 27.36 67 HIS D CA 1
ATOM 2859 C C . HIS D 1 67 ? 38.582 58.314 26.607 1.00 28.45 67 HIS D C 1
ATOM 2860 O O . HIS D 1 67 ? 38.103 57.577 25.739 1.00 26.49 67 HIS D O 1
ATOM 2867 N N . THR D 1 68 ? 38.907 57.868 27.823 1.00 25.95 68 THR D N 1
ATOM 2868 C CA . THR D 1 68 ? 38.494 56.534 28.245 1.00 27.03 68 THR D CA 1
ATOM 2869 C C . THR D 1 68 ? 37.026 56.523 28.651 1.00 32.74 68 THR D C 1
ATOM 2870 O O . THR D 1 68 ? 36.286 55.599 28.293 1.00 30.00 68 THR D O 1
ATOM 2874 N N . GLU D 1 69 ? 36.591 57.541 29.398 1.00 28.49 69 GLU D N 1
ATOM 2875 C CA . GLU D 1 69 ? 35.172 57.683 29.705 1.00 34.49 69 GLU D CA 1
ATOM 2876 C C . GLU D 1 69 ? 34.354 57.921 28.443 1.00 31.27 69 GLU D C 1
ATOM 2877 O O . GLU D 1 69 ? 33.210 57.463 28.347 1.00 34.33 69 GLU D O 1
ATOM 2883 N N . ALA D 1 70 ? 34.921 58.634 27.467 1.00 28.12 70 ALA D N 1
ATOM 2884 C CA . ALA D 1 70 ? 34.224 58.838 26.204 1.00 41.56 70 ALA D CA 1
ATOM 2885 C C . ALA D 1 70 ? 34.193 57.564 25.370 1.00 40.48 70 ALA D C 1
ATOM 2886 O O . ALA D 1 70 ? 33.253 57.358 24.593 1.00 40.10 70 ALA D O 1
ATOM 2888 N N . ALA D 1 71 ? 35.203 56.703 25.515 1.00 42.86 71 ALA D N 1
ATOM 2889 C CA . ALA D 1 71 ? 35.196 55.431 24.799 1.00 37.70 71 ALA D CA 1
ATOM 2890 C C . ALA D 1 71 ? 34.116 54.504 25.340 1.00 39.54 71 ALA D C 1
ATOM 2891 O O . ALA D 1 71 ? 33.435 53.818 24.569 1.00 41.98 71 ALA D O 1
ATOM 2893 N N . LEU D 1 72 ? 33.944 54.469 26.664 1.00 40.45 72 LEU D N 1
ATOM 2894 C CA . LEU D 1 72 ? 32.863 53.684 27.253 1.00 44.17 72 LEU D CA 1
ATOM 2895 C C . LEU D 1 72 ? 31.507 54.210 26.801 1.00 38.24 72 LEU D C 1
ATOM 2896 O O . LEU D 1 72 ? 30.617 53.434 26.433 1.00 40.90 72 LEU D O 1
ATOM 2901 N N . LYS D 1 73 ? 31.335 55.535 26.814 1.00 37.61 73 LYS D N 1
ATOM 2902 C CA . LYS D 1 73 ? 30.079 56.122 26.357 1.00 38.22 73 LYS D CA 1
ATOM 2903 C C . LYS D 1 73 ? 29.820 55.807 24.889 1.00 40.82 73 LYS D C 1
ATOM 2904 O O . LYS D 1 73 ? 28.662 55.781 24.455 1.00 39.42 73 LYS D O 1
ATOM 2910 N N . ALA D 1 74 ? 30.876 55.557 24.118 1.00 35.76 74 ALA D N 1
ATOM 2911 C CA . ALA D 1 74 ? 30.756 55.153 22.726 1.00 37.37 74 ALA D CA 1
ATOM 2912 C C . ALA D 1 74 ? 30.561 53.650 22.560 1.00 41.75 74 ALA D C 1
ATOM 2913 O O . ALA D 1 74 ? 30.453 53.176 21.424 1.00 33.41 74 ALA D O 1
ATOM 2915 N N . GLY D 1 75 ? 30.519 52.893 23.654 1.00 38.87 75 GLY D N 1
ATOM 2916 C CA . GLY D 1 75 ? 30.261 51.471 23.564 1.00 45.65 75 GLY D CA 1
ATOM 2917 C C . GLY D 1 75 ? 31.482 50.614 23.330 1.00 46.17 75 GLY D C 1
ATOM 2918 O O . GLY D 1 75 ? 31.394 49.597 22.631 1.00 47.33 75 GLY D O 1
ATOM 2919 N N . ALA D 1 76 ? 32.624 50.991 23.897 1.00 41.57 76 ALA D N 1
ATOM 2920 C CA . ALA D 1 76 ? 33.857 50.232 23.740 1.00 39.22 76 ALA D CA 1
ATOM 2921 C C . ALA D 1 76 ? 33.989 49.224 24.872 1.00 30.79 76 ALA D C 1
ATOM 2922 O O . ALA D 1 76 ? 33.899 49.588 26.049 1.00 33.29 76 ALA D O 1
ATOM 2924 N N . SER D 1 77 ? 34.196 47.960 24.513 1.00 29.31 77 SER D N 1
ATOM 2925 C CA . SER D 1 77 ? 34.368 46.910 25.502 1.00 27.68 77 SER D CA 1
ATOM 2926 C C . SER D 1 77 ? 35.768 46.976 26.110 1.00 37.61 77 SER D C 1
ATOM 2927 O O . SER D 1 77 ? 36.618 47.772 25.703 1.00 41.90 77 SER D O 1
ATOM 2930 N N . GLU D 1 78 ? 36.005 46.114 27.101 1.00 42.71 78 GLU D N 1
ATOM 2931 C CA . GLU D 1 78 ? 37.286 46.132 27.798 1.00 29.46 78 GLU D CA 1
ATOM 2932 C C . GLU D 1 78 ? 38.405 45.575 26.925 1.00 40.76 78 GLU D C 1
ATOM 2933 O O . GLU D 1 78 ? 39.542 46.058 26.985 1.00 36.51 78 GLU D O 1
ATOM 2939 N N . ALA D 1 79 ? 38.108 44.560 26.109 1.00 33.69 79 ALA D N 1
ATOM 2940 C CA . ALA D 1 79 ? 39.134 44.009 25.231 1.00 33.67 79 ALA D CA 1
ATOM 2941 C C . ALA D 1 79 ? 39.488 44.973 24.107 1.00 27.19 79 ALA D C 1
ATOM 2942 O O . ALA D 1 79 ? 40.624 44.964 23.621 1.00 35.68 79 ALA D O 1
ATOM 2944 N N . GLU D 1 80 ? 38.534 45.803 23.678 1.00 32.45 80 GLU D N 1
ATOM 2945 C CA . GLU D 1 80 ? 38.833 46.796 22.651 1.00 37.77 80 GLU D CA 1
ATOM 2946 C C . GLU D 1 80 ? 39.831 47.828 23.160 1.00 28.18 80 GLU D C 1
ATOM 2947 O O . GLU D 1 80 ? 40.711 48.270 22.413 1.00 31.50 80 GLU D O 1
ATOM 2953 N N . ILE D 1 81 ? 39.712 48.218 24.430 1.00 23.97 81 ILE D N 1
ATOM 2954 C CA . ILE D 1 81 ? 40.645 49.186 24.996 1.00 25.50 81 ILE D CA 1
ATOM 2955 C C . ILE D 1 81 ? 41.993 48.532 25.270 1.00 24.02 81 ILE D C 1
ATOM 2956 O O . ILE D 1 81 ? 43.047 49.099 24.962 1.00 24.54 81 ILE D O 1
ATOM 2961 N N . ALA D 1 82 ? 41.981 47.327 25.847 1.00 20.13 82 ALA D N 1
ATOM 2962 C CA . ALA D 1 82 ? 43.232 46.633 26.140 1.00 18.88 82 ALA D CA 1
ATOM 2963 C C . ALA D 1 82 ? 44.000 46.317 24.864 1.00 23.97 82 ALA D C 1
ATOM 2964 O O . ALA D 1 82 ? 45.236 46.373 24.843 1.00 24.33 82 ALA D O 1
ATOM 2966 N N . GLN D 1 83 ? 43.287 45.981 23.788 1.00 20.31 83 GLN D N 1
A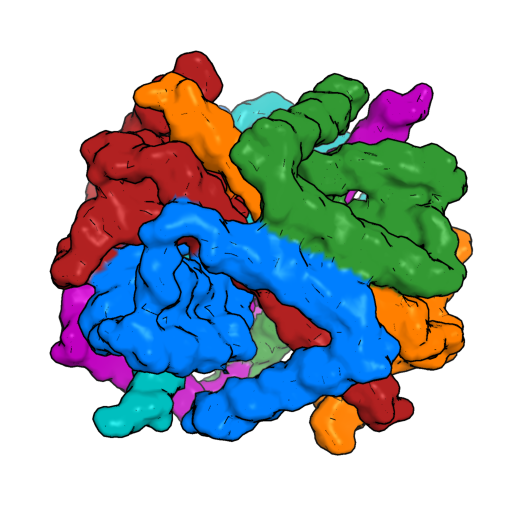TOM 2967 C CA . GLN D 1 83 ? 43.950 45.760 22.508 1.00 20.69 83 GLN D CA 1
ATOM 2968 C C . GLN D 1 83 ? 44.482 47.066 21.933 1.00 30.94 83 GLN D C 1
ATOM 2969 O O . GLN D 1 83 ? 45.536 47.084 21.287 1.00 28.57 83 GLN D O 1
ATOM 2975 N N . THR D 1 84 ? 43.759 48.167 22.149 1.00 20.77 84 THR D N 1
ATOM 2976 C CA . THR D 1 84 ? 44.259 49.470 21.727 1.00 24.43 84 THR D CA 1
ATOM 2977 C C . THR D 1 84 ? 45.516 49.848 22.500 1.00 14.50 84 THR D C 1
ATOM 2978 O O . THR D 1 84 ? 46.482 50.356 21.917 1.00 19.29 84 THR D O 1
ATOM 2982 N N . LEU D 1 85 ? 45.522 49.603 23.812 1.00 23.00 85 LEU D N 1
ATOM 2983 C CA . LEU D 1 85 ? 46.708 49.888 24.613 1.00 19.81 85 LEU D CA 1
ATOM 2984 C C . LEU D 1 85 ? 47.864 48.975 24.228 1.00 19.12 85 LEU D C 1
ATOM 2985 O O . LEU D 1 85 ? 49.020 49.412 24.193 1.00 16.61 85 LEU D O 1
ATOM 2990 N N . ALA D 1 86 ? 47.573 47.705 23.934 1.00 17.82 86 ALA D N 1
ATOM 2991 C CA . ALA D 1 86 ? 48.620 46.789 23.494 1.00 24.77 86 ALA D CA 1
ATOM 2992 C C . ALA D 1 86 ? 49.223 47.227 22.167 1.00 21.11 86 ALA D C 1
ATOM 2993 O O . ALA D 1 86 ? 50.423 47.036 21.937 1.00 21.01 86 ALA D O 1
ATOM 2995 N N . THR D 1 87 ? 48.413 47.814 21.283 1.00 21.25 87 THR D N 1
ATOM 2996 C CA . THR D 1 87 ? 48.946 48.346 20.034 1.00 24.52 87 THR D CA 1
ATOM 2997 C C . THR D 1 87 ? 49.824 49.565 20.288 1.00 20.22 87 THR D C 1
ATOM 2998 O O . THR D 1 87 ? 50.896 49.702 19.687 1.00 16.20 87 THR D O 1
ATOM 3002 N N . ALA D 1 88 ? 49.386 50.460 21.178 1.00 14.22 88 ALA D N 1
ATOM 3003 C CA . ALA D 1 88 ? 50.187 51.634 21.503 1.00 22.15 88 ALA D CA 1
ATOM 3004 C C . ALA D 1 88 ? 51.485 51.254 22.203 1.00 18.55 88 ALA D C 1
ATOM 3005 O O . ALA D 1 88 ? 52.500 51.940 22.037 1.00 22.78 88 ALA D O 1
ATOM 3007 N N . ILE D 1 89 ? 51.474 50.172 22.985 1.00 15.18 89 ILE D N 1
ATOM 3008 C CA . ILE D 1 89 ? 52.707 49.694 23.603 1.00 17.11 89 ILE D CA 1
ATOM 3009 C C . ILE D 1 89 ? 53.664 49.169 22.540 1.00 24.11 89 ILE D C 1
ATOM 3010 O O . ILE D 1 89 ? 54.876 49.410 22.602 1.00 20.47 89 ILE D O 1
ATOM 3015 N N . SER D 1 90 ? 53.136 48.454 21.544 1.00 18.87 90 SER D N 1
ATOM 3016 C CA . SER D 1 90 ? 53.983 47.933 20.475 1.00 25.06 90 SER D CA 1
ATOM 3017 C C . SER D 1 90 ? 54.605 49.062 19.662 1.00 28.44 90 SER D C 1
ATOM 3018 O O . SER D 1 90 ? 55.755 48.957 19.218 1.00 22.10 90 SER D O 1
ATOM 3021 N N . LEU D 1 91 ? 53.862 50.151 19.457 1.00 27.72 91 LEU D N 1
ATOM 3022 C CA . LEU D 1 91 ? 54.391 51.273 18.689 1.00 27.94 91 LEU D CA 1
ATOM 3023 C C . LEU D 1 91 ? 55.355 52.114 19.517 1.00 26.86 91 LEU D C 1
ATOM 3024 O O . LEU D 1 91 ? 56.345 52.629 18.986 1.00 26.78 91 LEU D O 1
ATOM 3029 N N . ASN D 1 92 ? 55.079 52.271 20.814 1.00 22.71 92 ASN D N 1
ATOM 3030 C CA . ASN D 1 92 ? 56.028 52.953 21.688 1.00 26.40 92 ASN D CA 1
ATOM 3031 C C . ASN D 1 92 ? 57.331 52.171 21.788 1.00 31.90 92 ASN D C 1
ATOM 3032 O O . ASN D 1 92 ? 58.418 52.760 21.833 1.00 24.44 92 ASN D O 1
ATOM 3037 N N . ALA D 1 93 ? 57.242 50.839 21.824 1.00 28.62 93 ALA D N 1
ATOM 3038 C CA . ALA D 1 93 ? 58.446 50.018 21.793 1.00 23.11 93 ALA D CA 1
ATOM 3039 C C . ALA D 1 93 ? 59.080 50.013 20.410 1.00 26.09 93 ALA D C 1
ATOM 3040 O O . ALA D 1 93 ? 60.305 49.891 20.292 1.00 32.18 93 ALA D O 1
ATOM 3042 N N . GLY D 1 94 ? 58.270 50.145 19.356 1.00 29.85 94 GLY D N 1
ATOM 3043 C CA . GLY D 1 94 ? 58.814 50.167 18.010 1.00 24.01 94 GLY D CA 1
ATOM 3044 C C . GLY D 1 94 ? 59.686 51.375 17.737 1.00 32.76 94 GLY D C 1
ATOM 3045 O O . GLY D 1 94 ? 60.643 51.289 16.961 1.00 30.19 94 GLY D O 1
ATOM 3046 N N . ALA D 1 95 ? 59.373 52.512 18.362 1.00 19.88 95 ALA D N 1
ATOM 3047 C CA . ALA D 1 95 ? 60.206 53.698 18.196 1.00 29.43 95 ALA D CA 1
ATOM 3048 C C . ALA D 1 95 ? 61.585 53.491 18.808 1.00 32.29 95 ALA D C 1
ATOM 3049 O O . ALA D 1 95 ? 62.594 53.932 18.244 1.00 24.41 95 ALA D O 1
ATOM 3051 N N . ALA D 1 96 ? 61.650 52.821 19.961 1.00 23.18 96 ALA D N 1
ATOM 3052 C CA . ALA D 1 96 ? 62.941 52.514 20.564 1.00 18.99 96 ALA D CA 1
ATOM 3053 C C . ALA D 1 96 ? 63.699 51.468 19.759 1.00 23.39 96 ALA D C 1
ATOM 3054 O O . ALA D 1 96 ? 64.935 51.479 19.738 1.00 20.00 96 ALA D O 1
ATOM 3056 N N . TYR D 1 97 ? 62.981 50.559 19.093 1.00 21.96 97 TYR D N 1
ATOM 3057 C CA . TYR D 1 97 ? 63.638 49.573 18.240 1.00 18.84 97 TYR D CA 1
ATOM 3058 C C . TYR D 1 97 ? 64.311 50.239 17.046 1.00 25.99 97 TYR D C 1
ATOM 3059 O O . TYR D 1 97 ? 65.409 49.838 16.641 1.00 27.27 97 TYR D O 1
ATOM 3068 N N . VAL D 1 98 ? 63.666 51.255 16.470 1.00 21.80 98 VAL D N 1
ATOM 3069 C CA . VAL D 1 98 ? 64.203 51.903 15.277 1.00 22.90 98 VAL D CA 1
ATOM 3070 C C . VAL D 1 98 ? 65.485 52.658 15.606 1.00 23.71 98 VAL D C 1
ATOM 3071 O O . VAL D 1 98 ? 66.477 52.573 14.872 1.00 20.52 98 VAL D O 1
ATOM 3075 N N . TYR D 1 99 ? 65.491 53.405 16.711 1.00 17.87 99 TYR D N 1
ATOM 3076 C CA . TYR D 1 99 ? 66.685 54.158 17.077 1.00 24.55 99 TYR D CA 1
ATOM 3077 C C . TYR D 1 99 ? 67.768 53.262 17.664 1.00 25.13 99 TYR D C 1
ATOM 3078 O O . TYR D 1 99 ? 68.955 53.592 17.569 1.00 26.95 99 TYR D O 1
ATOM 3087 N N . SER D 1 100 ? 67.386 52.135 18.270 1.00 18.76 100 SER D N 1
ATOM 3088 C CA . SER D 1 100 ? 68.383 51.137 18.643 1.00 23.43 100 SER D CA 1
ATOM 3089 C C . SER D 1 100 ? 69.004 50.496 17.411 1.00 26.72 100 SER D C 1
ATOM 3090 O O . SER D 1 100 ? 70.192 50.152 17.422 1.00 18.64 100 SER D O 1
ATOM 3093 N N . LEU D 1 101 ? 68.220 50.329 16.343 1.00 25.30 101 LEU D N 1
ATOM 3094 C CA . LEU D 1 101 ? 68.775 49.847 15.083 1.00 19.89 101 LEU D CA 1
ATOM 3095 C C . LEU D 1 101 ? 69.798 50.829 14.528 1.00 22.89 101 LEU D C 1
ATOM 3096 O O . LEU D 1 101 ? 70.807 50.422 13.940 1.00 21.82 101 LEU D O 1
ATOM 3101 N N . ARG D 1 102 ? 69.553 52.129 14.708 1.00 26.88 102 ARG D N 1
ATOM 3102 C CA . ARG D 1 102 ? 70.517 53.133 14.271 1.00 31.79 102 ARG D CA 1
ATOM 3103 C C . ARG D 1 102 ? 71.799 53.071 15.089 1.00 23.69 102 ARG D C 1
ATOM 3104 O O . ARG D 1 102 ? 72.885 53.328 14.557 1.00 31.54 102 ARG D O 1
ATOM 3112 N N . ALA D 1 103 ? 71.696 52.737 16.378 1.00 21.87 103 ALA D N 1
ATOM 3113 C CA . ALA D 1 103 ? 72.889 52.619 17.208 1.00 33.06 103 ALA D CA 1
ATOM 3114 C C . ALA D 1 103 ? 73.729 51.417 16.798 1.00 35.05 103 ALA D C 1
ATOM 3115 O O . ALA D 1 103 ? 74.963 51.493 16.776 1.00 31.42 103 ALA D O 1
ATOM 3117 N N . LEU D 1 104 ? 73.078 50.298 16.470 1.00 30.83 104 LEU D N 1
ATOM 3118 C CA . LEU D 1 104 ? 73.814 49.122 16.017 1.00 28.18 104 LEU D CA 1
ATOM 3119 C C . LEU D 1 104 ? 74.483 49.375 14.672 1.00 27.41 104 LEU D C 1
ATOM 3120 O O . LEU D 1 104 ? 75.613 48.930 14.441 1.00 26.80 104 LEU D O 1
ATOM 3125 N N . GLU D 1 105 ? 73.800 50.089 13.773 1.00 19.68 105 GLU D N 1
ATOM 3126 C CA . GLU D 1 105 ? 74.396 50.413 12.481 1.00 23.55 105 GLU D CA 1
ATOM 3127 C C . GLU D 1 105 ? 75.601 51.329 12.648 1.00 34.49 105 GLU D C 1
ATOM 3128 O O . GLU D 1 105 ? 76.584 51.216 11.906 1.00 38.12 105 GLU D O 1
ATOM 3134 N N . ALA D 1 106 ? 75.542 52.244 13.618 1.00 33.95 106 ALA D N 1
ATOM 3135 C CA . ALA D 1 106 ? 76.682 53.115 13.880 1.00 40.52 106 ALA D CA 1
ATOM 3136 C C . ALA D 1 106 ? 77.863 52.326 14.429 1.00 38.30 106 ALA D C 1
ATOM 3137 O O . ALA D 1 106 ? 79.012 52.571 14.044 1.00 28.78 106 ALA D O 1
ATOM 3139 N N . TYR D 1 107 ? 77.598 51.369 15.323 1.00 36.56 107 TYR D N 1
ATOM 3140 C CA . TYR D 1 107 ? 78.675 50.576 15.908 1.00 32.24 107 TYR D CA 1
ATOM 3141 C C . TYR D 1 107 ? 79.427 49.790 14.841 1.00 34.95 107 TYR D C 1
ATOM 3142 O O . TYR D 1 107 ? 80.663 49.745 14.848 1.00 36.54 107 TYR D O 1
ATOM 3151 N N . ASP D 1 108 ? 78.697 49.166 13.915 1.00 40.81 108 ASP D N 1
ATOM 3152 C CA . ASP D 1 108 ? 79.342 48.395 12.858 1.00 42.92 108 ASP D CA 1
ATOM 3153 C C . ASP D 1 108 ? 80.111 49.292 11.895 1.00 37.34 108 ASP D C 1
ATOM 3154 O O . ASP D 1 108 ? 81.075 48.841 11.266 1.00 52.26 108 ASP D O 1
ATOM 3159 N N . GLN D 1 109 ? 79.718 50.562 11.783 1.00 34.91 109 GLN D N 1
ATOM 3160 C CA . GLN D 1 109 ? 80.336 51.456 10.811 1.00 40.02 109 GLN D CA 1
ATOM 3161 C C . GLN D 1 109 ? 81.674 52.008 11.288 1.00 42.78 109 GLN D C 1
ATOM 3162 O O . GLN D 1 109 ? 82.554 52.280 10.463 1.00 54.52 109 GLN D O 1
ATOM 3168 N N . PHE D 1 110 ? 81.850 52.181 12.594 1.00 36.38 110 PHE D N 1
ATOM 3169 C CA . PHE D 1 110 ? 83.049 52.822 13.126 1.00 42.64 110 PHE D CA 1
ATOM 3170 C C . PHE D 1 110 ? 84.262 51.899 13.091 1.00 46.31 110 PHE D C 1
ATOM 3171 O O . PHE D 1 110 ? 85.315 52.220 13.643 1.00 49.33 110 PHE D O 1
ATOM 3179 N N . ASN E 1 4 ? 68.834 74.770 9.627 1.00 23.39 4 ASN E N 1
ATOM 3180 C CA . ASN E 1 4 ? 67.904 74.414 8.561 1.00 30.85 4 ASN E CA 1
ATOM 3181 C C . ASN E 1 4 ? 68.261 75.143 7.271 1.00 57.53 4 ASN E C 1
ATOM 3182 O O . ASN E 1 4 ? 69.326 75.751 7.174 1.00 55.91 4 ASN E O 1
ATOM 3187 N N . TRP E 1 5 ? 67.372 75.088 6.284 1.00 48.96 5 TRP E N 1
ATOM 3188 C CA . TRP E 1 5 ? 67.680 75.552 4.940 1.00 33.11 5 TRP E CA 1
ATOM 3189 C C . TRP E 1 5 ? 66.706 76.632 4.489 1.00 45.62 5 TRP E C 1
ATOM 3190 O O . TRP E 1 5 ? 65.644 76.843 5.079 1.00 40.66 5 TRP E O 1
ATOM 3201 N N . THR E 1 6 ? 67.099 77.317 3.414 1.00 49.24 6 THR E N 1
ATOM 3202 C CA . THR E 1 6 ? 66.228 78.253 2.717 1.00 39.40 6 THR E CA 1
ATOM 3203 C C . THR E 1 6 ? 65.283 77.556 1.749 1.00 42.22 6 THR E C 1
ATOM 3204 O O . THR E 1 6 ? 64.369 78.202 1.225 1.00 46.50 6 THR E O 1
ATOM 3208 N N . GLU E 1 7 ? 65.491 76.262 1.492 1.00 44.21 7 GLU E N 1
ATOM 3209 C CA . GLU E 1 7 ? 64.597 75.468 0.662 1.00 43.74 7 GLU E CA 1
ATOM 3210 C C . GLU E 1 7 ? 63.734 74.505 1.461 1.00 39.92 7 GLU E C 1
ATOM 3211 O O . GLU E 1 7 ? 62.713 74.042 0.942 1.00 40.50 7 GLU E O 1
ATOM 3217 N N . PHE E 1 8 ? 64.117 74.196 2.701 1.00 48.81 8 PHE E N 1
ATOM 3218 C CA . PHE E 1 8 ? 63.339 73.271 3.516 1.00 40.70 8 PHE E CA 1
ATOM 3219 C C . PHE E 1 8 ? 62.064 73.928 4.031 1.00 41.39 8 PHE E C 1
ATOM 3220 O O . PHE E 1 8 ? 60.996 73.305 4.036 1.00 43.75 8 PHE E O 1
ATOM 3228 N N . VAL E 1 9 ? 62.157 75.187 4.465 1.00 32.81 9 VAL E N 1
ATOM 3229 C CA . VAL E 1 9 ? 60.975 75.887 4.972 1.00 36.92 9 VAL E CA 1
ATOM 3230 C C . VAL E 1 9 ? 59.915 76.081 3.893 1.00 32.26 9 VAL E C 1
ATOM 3231 O O . VAL E 1 9 ? 58.732 75.824 4.170 1.00 41.64 9 VAL E O 1
ATOM 3235 N N . PRO E 1 10 ? 60.243 76.529 2.673 1.00 42.95 10 PRO E N 1
ATOM 3236 C CA . PRO E 1 10 ? 59.197 76.624 1.641 1.00 39.08 10 PRO E CA 1
ATOM 3237 C C . PRO E 1 10 ? 58.527 75.298 1.334 1.00 44.02 10 PRO E C 1
ATOM 3238 O O . PRO E 1 10 ? 57.342 75.282 0.979 1.00 53.44 10 PRO E O 1
ATOM 3242 N N . ALA E 1 11 ? 59.248 74.182 1.460 1.00 47.67 11 ALA E N 1
ATOM 3243 C CA . ALA E 1 11 ? 58.629 72.880 1.239 1.00 45.11 11 ALA E CA 1
ATOM 3244 C C . ALA E 1 11 ? 57.659 72.526 2.359 1.00 42.12 11 ALA E C 1
ATOM 3245 O O . ALA E 1 11 ? 56.634 71.881 2.110 1.00 40.70 11 ALA E O 1
ATOM 3247 N N . VAL E 1 12 ? 57.964 72.935 3.592 1.00 38.38 12 VAL E N 1
ATOM 3248 C CA . VAL E 1 12 ? 57.064 72.666 4.710 1.00 37.13 12 VAL E CA 1
ATOM 3249 C C . VAL E 1 12 ? 55.789 73.489 4.574 1.00 34.02 12 VAL E C 1
ATOM 3250 O O . VAL E 1 12 ? 54.677 72.977 4.748 1.00 41.62 12 VAL E O 1
ATOM 3254 N N . LYS E 1 13 ? 55.931 74.778 4.254 1.00 38.49 13 LYS E N 1
ATOM 3255 C CA . LYS E 1 13 ? 54.760 75.634 4.099 1.00 41.90 13 LYS E CA 1
ATOM 3256 C C . LYS E 1 13 ? 53.937 75.245 2.878 1.00 42.07 13 LYS E C 1
ATOM 3257 O O . LYS E 1 13 ? 52.724 75.484 2.850 1.00 34.32 13 LYS E O 1
ATOM 3263 N N . LYS E 1 14 ? 54.571 74.650 1.865 1.00 37.76 14 LYS E N 1
ATOM 3264 C CA . LYS E 1 14 ? 53.820 74.161 0.714 1.00 35.39 14 LYS E CA 1
ATOM 3265 C C . LYS E 1 14 ? 52.958 72.963 1.091 1.00 41.97 14 LYS E C 1
ATOM 3266 O O . LYS E 1 14 ? 51.832 72.821 0.599 1.00 33.04 14 LYS E O 1
ATOM 3272 N N . ALA E 1 15 ? 53.469 72.092 1.964 1.00 39.40 15 ALA E N 1
ATOM 3273 C CA . ALA E 1 15 ? 52.685 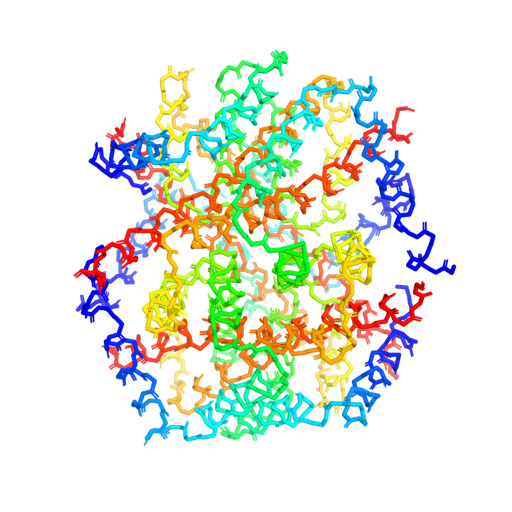70.946 2.410 1.00 24.36 15 ALA E CA 1
ATOM 3274 C C . ALA E 1 15 ? 51.526 71.382 3.297 1.00 28.49 15 ALA E C 1
ATOM 3275 O O . ALA E 1 15 ? 50.434 70.806 3.228 1.00 32.60 15 ALA E O 1
ATOM 3277 N N . PHE E 1 16 ? 51.746 72.394 4.140 1.00 28.73 16 PHE E N 1
ATOM 3278 C CA . PHE E 1 16 ? 50.659 72.920 4.959 1.00 34.31 16 PHE E CA 1
ATOM 3279 C C . PHE E 1 16 ? 49.555 73.507 4.090 1.00 36.64 16 PHE E C 1
ATOM 3280 O O . PHE E 1 16 ? 48.366 73.315 4.369 1.00 42.30 16 PHE E O 1
ATOM 3288 N N . GLY E 1 17 ? 49.930 74.225 3.030 1.00 36.87 17 GLY E N 1
ATOM 3289 C CA . GLY E 1 17 ? 48.930 74.762 2.124 1.00 33.00 17 GLY E CA 1
ATOM 3290 C C . GLY E 1 17 ? 48.171 73.676 1.387 1.00 35.01 17 GLY E C 1
ATOM 3291 O O . GLY E 1 17 ? 46.953 73.767 1.215 1.00 49.70 17 GLY E O 1
ATOM 3292 N N . ALA E 1 18 ? 48.878 72.632 0.947 1.00 27.99 18 ALA E N 1
ATOM 3293 C CA . ALA E 1 18 ? 48.213 71.520 0.276 1.00 35.85 18 ALA E CA 1
ATOM 3294 C C . ALA E 1 18 ? 47.238 70.818 1.211 1.00 39.33 18 ALA E C 1
ATOM 3295 O O . ALA E 1 18 ? 46.149 70.412 0.791 1.00 39.20 18 ALA E O 1
ATOM 3297 N N . LEU E 1 19 ? 47.611 70.671 2.485 1.00 33.79 19 LEU E N 1
ATOM 3298 C CA . LEU E 1 19 ? 46.717 70.042 3.452 1.00 30.68 19 LEU E CA 1
ATOM 3299 C C . LEU E 1 19 ? 45.406 70.807 3.569 1.00 34.94 19 LEU E C 1
ATOM 3300 O O . LEU E 1 19 ? 44.329 70.203 3.643 1.00 35.57 19 LEU E O 1
ATOM 3305 N N . GLY E 1 20 ? 45.475 72.141 3.577 1.00 30.23 20 GLY E N 1
ATOM 3306 C CA . GLY E 1 20 ? 44.266 72.945 3.613 1.00 31.76 20 GLY E CA 1
ATOM 3307 C C . GLY E 1 20 ? 43.410 72.825 2.371 1.00 35.12 20 GLY E C 1
ATOM 3308 O O . GLY E 1 20 ? 42.227 73.177 2.411 1.00 42.57 20 GLY E O 1
ATOM 3309 N N . LYS E 1 21 ? 43.979 72.338 1.269 1.00 38.27 21 LYS E N 1
ATOM 3310 C CA . LYS E 1 21 ? 43.193 72.132 0.059 1.00 41.61 21 LYS E CA 1
ATOM 3311 C C . LYS E 1 21 ? 42.477 70.786 0.080 1.00 39.07 21 LYS E C 1
ATOM 3312 O O . LYS E 1 21 ? 41.325 70.688 -0.358 1.00 40.25 21 LYS E O 1
ATOM 3318 N N . GLN E 1 22 ? 43.137 69.743 0.585 1.00 34.88 22 GLN E N 1
ATOM 3319 C CA . GLN E 1 22 ? 42.514 68.428 0.688 1.00 36.71 22 GLN E CA 1
ATOM 3320 C C . GLN E 1 22 ? 41.765 68.231 1.998 1.00 35.79 22 GLN E C 1
ATOM 3321 O O . GLN E 1 22 ? 40.807 67.451 2.043 1.00 42.08 22 GLN E O 1
ATOM 3327 N N . HIS E 1 23 ? 42.182 68.910 3.065 1.00 35.02 23 HIS E N 1
ATOM 3328 C CA . HIS E 1 23 ? 41.553 68.786 4.381 1.00 34.59 23 HIS E CA 1
ATOM 3329 C C . HIS E 1 23 ? 41.535 70.160 5.030 1.00 44.11 23 HIS E C 1
ATOM 3330 O O . HIS E 1 23 ? 42.369 70.476 5.889 1.00 38.51 23 HIS E O 1
ATOM 3337 N N . PRO E 1 24 ? 40.583 71.013 4.642 1.00 46.80 24 PRO E N 1
ATOM 3338 C CA . PRO E 1 24 ? 40.624 72.411 5.101 1.00 31.39 24 PRO E CA 1
ATOM 3339 C C . PRO E 1 24 ? 40.372 72.581 6.588 1.00 35.46 24 PRO E C 1
ATOM 3340 O O . PRO E 1 24 ? 40.908 73.524 7.184 1.00 38.05 24 PRO E O 1
ATOM 3344 N N . LYS E 1 25 ? 39.571 71.711 7.208 1.00 37.15 25 LYS E N 1
ATOM 3345 C CA . LYS E 1 25 ? 39.273 71.877 8.627 1.00 28.36 25 LYS E CA 1
ATOM 3346 C C . LYS E 1 25 ? 40.506 71.658 9.494 1.00 30.67 25 LYS E C 1
ATOM 3347 O O . LYS E 1 25 ? 40.576 72.187 10.610 1.00 43.11 25 LYS E O 1
ATOM 3353 N N . MET E 1 26 ? 41.483 70.891 9.007 1.00 38.82 26 MET E N 1
ATOM 3354 C CA . MET E 1 26 ? 42.707 70.689 9.776 1.00 36.74 26 MET E CA 1
ATOM 3355 C C . MET E 1 26 ? 43.587 71.933 9.752 1.00 24.92 26 MET E C 1
ATOM 3356 O O . MET E 1 26 ? 44.159 72.314 10.779 1.00 39.03 26 MET E O 1
ATOM 3361 N N . LEU E 1 27 ? 43.709 72.581 8.590 1.00 27.31 27 LEU E N 1
ATOM 3362 C CA . LEU E 1 27 ? 44.505 73.802 8.514 1.00 37.24 27 LEU E CA 1
ATOM 3363 C C . LEU E 1 27 ? 43.822 74.961 9.228 1.00 28.19 27 LEU E C 1
ATOM 3364 O O . LEU E 1 27 ? 44.502 75.824 9.796 1.00 32.70 27 LEU E O 1
ATOM 3369 N N . ALA E 1 28 ? 42.488 75.004 9.207 1.00 21.20 28 ALA E N 1
ATOM 3370 C CA . ALA E 1 28 ? 41.775 76.041 9.943 1.00 25.73 28 ALA E CA 1
ATOM 3371 C C . ALA E 1 28 ? 41.970 75.892 11.445 1.00 31.18 28 ALA E C 1
ATOM 3372 O O . ALA E 1 28 ? 41.959 76.891 12.173 1.00 33.88 28 ALA E O 1
ATOM 3374 N N . ALA E 1 29 ? 42.152 74.659 11.925 1.00 30.90 29 ALA E N 1
ATOM 3375 C CA . ALA E 1 29 ? 42.390 74.446 13.348 1.00 21.91 29 ALA E CA 1
ATOM 3376 C C . ALA E 1 29 ? 43.743 75.006 13.770 1.00 33.16 29 ALA E C 1
ATOM 3377 O O . ALA E 1 29 ? 43.869 75.583 14.857 1.00 35.90 29 ALA E O 1
ATOM 3379 N N . TYR E 1 30 ? 44.767 74.844 12.928 1.00 22.17 30 TYR E N 1
ATOM 3380 C CA . TYR E 1 30 ? 46.071 75.415 13.247 1.00 29.92 30 TYR E CA 1
ATOM 3381 C C . TYR E 1 30 ? 46.027 76.937 13.210 1.00 26.03 30 TYR E C 1
ATOM 3382 O O . TYR E 1 30 ? 46.674 77.601 14.028 1.00 33.06 30 TYR E O 1
ATOM 3391 N N . GLY E 1 31 ? 45.273 77.505 12.267 1.00 25.10 31 GLY E N 1
ATOM 3392 C CA . GLY E 1 31 ? 45.106 78.949 12.242 1.00 26.17 31 GLY E CA 1
ATOM 3393 C C . GLY E 1 31 ? 44.464 79.478 13.510 1.00 28.81 31 GLY E C 1
ATOM 3394 O O . GLY E 1 31 ? 44.840 80.539 14.012 1.00 32.99 31 GLY E O 1
ATOM 3395 N N . ALA E 1 32 ? 43.489 78.740 14.049 1.00 26.20 32 ALA E N 1
ATOM 3396 C CA . ALA E 1 32 ? 42.885 79.126 15.319 1.00 36.03 32 ALA E CA 1
ATOM 3397 C C . ALA E 1 32 ? 43.909 79.091 16.446 1.00 32.03 32 ALA E C 1
ATOM 3398 O O . ALA E 1 32 ? 43.872 79.927 17.356 1.00 38.07 32 ALA E O 1
ATOM 3400 N N . LEU E 1 33 ? 44.832 78.126 16.404 1.00 32.58 33 LEU E N 1
ATOM 3401 C CA . LEU E 1 33 ? 45.905 78.090 17.391 1.00 29.46 33 LEU E CA 1
ATOM 3402 C C . LEU E 1 33 ? 46.870 79.253 17.208 1.00 34.27 33 LEU E C 1
ATOM 3403 O O . LEU E 1 33 ? 47.439 79.746 18.189 1.00 34.00 33 LEU E O 1
ATOM 3408 N N . GLU E 1 34 ? 47.068 79.704 15.967 1.00 27.83 34 GLU E N 1
ATOM 3409 C CA . GLU E 1 34 ? 47.935 80.850 15.722 1.00 29.75 34 GLU E CA 1
ATOM 3410 C C . GLU E 1 34 ? 47.246 82.166 16.059 1.00 27.80 34 GLU E C 1
ATOM 3411 O O . GLU E 1 34 ? 47.907 83.104 16.520 1.00 34.25 34 GLU E O 1
ATOM 3417 N N . GLU E 1 35 ? 45.932 82.258 15.839 1.00 27.77 35 GLU E N 1
ATOM 3418 C CA . GLU E 1 35 ? 45.205 83.466 16.216 1.00 26.74 35 GLU E CA 1
ATOM 3419 C C . GLU E 1 35 ? 45.189 83.648 17.729 1.00 27.86 35 GLU E C 1
ATOM 3420 O O . GLU E 1 35 ? 45.384 84.762 18.229 1.00 34.24 35 GLU E O 1
ATOM 3426 N N . ALA E 1 36 ? 44.956 82.564 18.474 1.00 25.31 36 ALA E N 1
ATOM 3427 C CA . ALA E 1 36 ? 44.965 82.654 19.929 1.00 23.76 36 ALA E CA 1
ATOM 3428 C C . ALA E 1 36 ? 46.354 82.981 20.462 1.00 32.89 36 ALA E C 1
ATOM 3429 O O . ALA E 1 36 ? 46.479 83.660 21.487 1.00 41.41 36 ALA E O 1
ATOM 3431 N N . SER E 1 37 ? 47.404 82.514 19.783 1.00 26.92 37 SER E N 1
ATOM 3432 C CA . SER E 1 37 ? 48.762 82.807 20.231 1.00 38.46 37 SER E CA 1
ATOM 3433 C C . SER E 1 37 ? 49.138 84.257 19.956 1.00 30.21 37 SER E C 1
ATOM 3434 O O . SER E 1 37 ? 49.851 84.880 20.752 1.00 29.28 37 SER E O 1
ATOM 3437 N N . ALA E 1 38 ? 48.674 84.810 18.834 1.00 34.59 38 ALA E N 1
ATOM 3438 C CA . ALA E 1 38 ? 48.975 86.192 18.483 1.00 50.30 38 ALA E CA 1
ATOM 3439 C C . ALA E 1 38 ? 48.185 87.200 19.305 1.00 39.94 38 ALA E C 1
ATOM 3440 O O . ALA E 1 38 ? 48.582 88.368 19.380 1.00 57.00 38 ALA E O 1
ATOM 3442 N N . GLU E 1 39 ? 47.087 86.776 19.923 1.00 36.35 39 GLU E N 1
ATOM 3443 C CA . GLU E 1 39 ? 46.212 87.688 20.648 1.00 42.32 39 GLU E CA 1
ATOM 3444 C C . GLU E 1 39 ? 46.838 88.070 21.981 1.00 49.11 39 GLU E C 1
ATOM 3445 O O . GLU E 1 39 ? 46.904 87.248 22.900 1.00 48.66 39 GLU E O 1
ATOM 3451 N N . GLY E 1 40 ? 47.275 89.315 22.104 1.00 48.44 40 GLY E N 1
ATOM 3452 C CA . GLY E 1 40 ? 47.782 89.812 23.365 1.00 41.48 40 GLY E CA 1
ATOM 3453 C C . GLY E 1 40 ? 48.857 90.856 23.143 1.00 33.07 40 GLY E C 1
ATOM 3454 O O . GLY E 1 40 ? 49.030 91.372 22.043 1.00 44.94 40 GLY E O 1
ATOM 3455 N N . ALA E 1 41 ? 49.584 91.148 24.226 1.00 41.45 41 ALA E N 1
ATOM 3456 C CA . ALA E 1 41 ? 50.603 92.189 24.219 1.00 38.38 41 ALA E CA 1
ATOM 3457 C C . ALA E 1 41 ? 51.995 91.674 23.881 1.00 34.88 41 ALA E C 1
ATOM 3458 O O . ALA E 1 41 ? 52.866 92.480 23.531 1.00 35.55 41 ALA E O 1
ATOM 3460 N N . LEU E 1 42 ? 52.230 90.367 23.985 1.00 26.37 42 LEU E N 1
ATOM 3461 C CA . LEU E 1 42 ? 53.523 89.811 23.608 1.00 33.34 42 LEU E CA 1
ATOM 3462 C C . LEU E 1 42 ? 53.808 90.102 22.141 1.00 31.51 42 LEU E C 1
ATOM 3463 O O . LEU E 1 42 ? 52.993 89.796 21.265 1.00 36.87 42 LEU E O 1
ATOM 3468 N N . ASP E 1 43 ? 54.964 90.703 21.873 1.00 24.73 43 ASP E N 1
ATOM 3469 C CA . ASP E 1 43 ? 55.307 91.053 20.505 1.00 33.46 43 ASP E CA 1
ATOM 3470 C C . ASP E 1 43 ? 55.648 89.799 19.701 1.00 30.21 43 ASP E C 1
ATOM 3471 O O . ASP E 1 43 ? 55.822 88.702 20.243 1.00 38.17 43 ASP E O 1
ATOM 3476 N N . ALA E 1 44 ? 55.738 89.975 18.381 1.00 21.03 44 ALA E N 1
ATOM 3477 C CA . ALA E 1 44 ? 56.023 88.848 17.500 1.00 29.87 44 ALA E CA 1
ATOM 3478 C C . ALA E 1 44 ? 57.383 88.231 17.795 1.00 34.91 44 ALA E C 1
ATOM 3479 O O . ALA E 1 44 ? 57.579 87.031 17.574 1.00 41.66 44 ALA E O 1
ATOM 3481 N N . LYS E 1 45 ? 58.329 89.027 18.297 1.00 19.18 45 LYS E N 1
ATOM 3482 C CA . LYS E 1 45 ? 59.651 88.497 18.615 1.00 34.15 45 LYS E CA 1
ATOM 3483 C C . LYS E 1 45 ? 59.580 87.493 19.760 1.00 28.03 45 LYS E C 1
ATOM 3484 O O . LYS E 1 45 ? 60.074 86.366 19.640 1.00 26.65 45 LYS E O 1
ATOM 3490 N N . THR E 1 46 ? 58.963 87.886 20.879 1.00 26.57 46 THR E N 1
ATOM 3491 C CA . THR E 1 46 ? 58.867 86.989 22.028 1.00 35.93 46 THR E CA 1
ATOM 3492 C C . THR E 1 46 ? 58.105 85.718 21.675 1.00 29.02 46 THR E C 1
ATOM 3493 O O . THR E 1 46 ? 58.466 84.624 22.125 1.00 33.99 46 THR E O 1
ATOM 3497 N N . ARG E 1 47 ? 57.054 85.839 20.862 1.00 31.90 47 ARG E N 1
ATOM 3498 C CA . ARG E 1 47 ? 56.288 84.661 20.472 1.00 33.46 47 ARG E CA 1
ATOM 3499 C C . ARG E 1 47 ? 57.121 83.718 19.612 1.00 24.94 47 ARG E C 1
ATOM 3500 O O . ARG E 1 47 ? 57.036 82.494 19.763 1.00 24.10 47 ARG E O 1
ATOM 3508 N N . GLU E 1 48 ? 57.936 84.267 18.707 1.00 25.10 48 GLU E N 1
ATOM 3509 C CA . GLU E 1 48 ? 58.784 83.418 17.877 1.00 29.71 48 GLU E CA 1
ATOM 3510 C C . GLU E 1 48 ? 59.911 82.798 18.693 1.00 28.15 48 GLU E C 1
ATOM 3511 O O . GLU E 1 48 ? 60.287 81.643 18.464 1.00 29.04 48 GLU E O 1
ATOM 3517 N N . LEU E 1 49 ? 60.466 83.550 19.648 1.00 25.63 49 LEU E N 1
ATOM 3518 C CA . LEU E 1 49 ? 61.465 82.977 20.544 1.00 27.73 49 LEU E CA 1
ATOM 3519 C C . LEU E 1 49 ? 60.857 81.873 21.399 1.00 30.04 49 LEU E C 1
ATOM 3520 O O . LEU E 1 49 ? 61.462 80.809 21.577 1.00 35.05 49 LEU E O 1
ATOM 3525 N N . ILE E 1 50 ? 59.657 82.108 21.936 1.00 26.72 50 ILE E N 1
ATOM 3526 C CA . ILE E 1 50 ? 58.933 81.052 22.637 1.00 26.54 50 ILE E CA 1
ATOM 3527 C C . ILE E 1 50 ? 58.671 79.881 21.699 1.00 21.30 50 ILE E C 1
ATOM 3528 O O . ILE E 1 50 ? 58.743 78.712 22.100 1.00 19.41 50 ILE E O 1
ATOM 3533 N N . SER E 1 51 ? 58.385 80.175 20.428 1.00 24.45 51 SER E N 1
ATOM 3534 C CA . SER E 1 51 ? 58.115 79.117 19.460 1.00 24.70 51 SER E CA 1
ATOM 3535 C C . SER E 1 51 ? 59.359 78.280 19.188 1.00 22.57 51 SER E C 1
ATOM 3536 O O . SER E 1 51 ? 59.268 77.057 19.032 1.00 30.77 51 SER E O 1
ATOM 3539 N N . ILE E 1 52 ? 60.529 78.919 19.125 1.00 24.66 52 ILE E N 1
ATOM 3540 C CA . ILE E 1 52 ? 61.761 78.179 18.869 1.00 27.84 52 ILE E CA 1
ATOM 3541 C C . ILE E 1 52 ? 62.119 77.309 20.067 1.00 22.43 52 ILE E C 1
ATOM 3542 O O . ILE E 1 52 ? 62.512 76.147 19.911 1.00 28.81 52 ILE E O 1
ATOM 3547 N N . ALA E 1 53 ? 61.978 77.851 21.280 1.00 16.57 53 ALA E N 1
ATOM 3548 C CA . ALA E 1 53 ? 62.301 77.083 22.479 1.00 26.92 53 ALA E CA 1
ATOM 3549 C C . ALA E 1 53 ? 61.432 75.837 22.590 1.00 29.83 53 ALA E C 1
ATOM 3550 O O . ALA E 1 53 ? 61.892 74.791 23.064 1.00 21.99 53 ALA E O 1
ATOM 3552 N N . VAL E 1 54 ? 60.172 75.928 22.162 1.00 25.05 54 VAL E N 1
ATOM 3553 C CA . VAL E 1 54 ? 59.321 74.743 22.129 1.00 24.85 54 VAL E CA 1
ATOM 3554 C C . VAL E 1 54 ? 59.723 73.838 20.972 1.00 25.70 54 VAL E C 1
ATOM 3555 O O . VAL E 1 54 ? 59.741 72.608 21.104 1.00 30.76 54 VAL E O 1
ATOM 3559 N N . ALA E 1 55 ? 60.066 74.429 19.825 1.00 17.22 55 ALA E N 1
ATOM 3560 C CA . ALA E 1 55 ? 60.518 73.666 18.668 1.00 24.08 55 ALA E CA 1
ATOM 3561 C C . ALA E 1 55 ? 61.880 73.019 18.879 1.00 26.57 55 ALA E C 1
ATOM 3562 O O . ALA E 1 55 ? 62.342 72.296 17.991 1.00 24.99 55 ALA E O 1
ATOM 3564 N N . ILE E 1 56 ? 62.535 73.267 20.009 1.00 23.91 56 ILE E N 1
ATOM 3565 C CA . ILE E 1 56 ? 63.738 72.539 20.389 1.00 20.59 56 ILE E CA 1
ATOM 3566 C C . ILE E 1 56 ? 63.420 71.424 21.378 1.00 16.46 56 ILE E C 1
ATOM 3567 O O . ILE E 1 56 ? 63.958 70.322 21.270 1.00 19.23 56 ILE E O 1
ATOM 3572 N N . THR E 1 57 ? 62.531 71.694 22.338 1.00 26.33 57 THR E N 1
ATOM 3573 C CA . THR E 1 57 ? 62.064 70.650 23.245 1.00 32.38 57 THR E CA 1
ATOM 3574 C C . THR E 1 57 ? 61.356 69.546 22.470 1.00 23.84 57 THR E C 1
ATOM 3575 O O . THR E 1 57 ? 61.713 68.367 22.573 1.00 32.06 57 THR E O 1
ATOM 3579 N N . THR E 1 58 ? 60.340 69.910 21.692 1.00 23.63 58 THR E N 1
ATOM 3580 C CA . THR E 1 58 ? 59.906 69.041 20.610 1.00 25.13 58 THR E CA 1
ATOM 3581 C C . THR E 1 58 ? 60.981 69.041 19.534 1.00 35.99 58 THR E C 1
ATOM 3582 O O . THR E 1 58 ? 61.615 70.066 19.273 1.00 49.94 58 THR E O 1
ATOM 3586 N N . ARG E 1 59 ? 61.204 67.888 18.920 1.00 18.74 59 ARG E N 1
ATOM 3587 C CA . ARG E 1 59 ? 62.278 67.752 17.937 1.00 37.96 59 ARG E CA 1
ATOM 3588 C C . ARG E 1 59 ? 61.732 67.914 16.519 1.00 40.43 59 ARG E C 1
ATOM 3589 O O . ARG E 1 59 ? 61.911 67.068 15.641 1.00 44.39 59 ARG E O 1
ATOM 3597 N N . CYS E 1 60 ? 61.058 69.043 16.306 1.00 25.83 60 CYS E N 1
ATOM 3598 C CA . CYS E 1 60 ? 60.450 69.376 15.022 1.00 35.43 60 CYS E CA 1
ATOM 3599 C C . CYS E 1 60 ? 61.388 70.304 14.258 1.00 35.56 60 CYS E C 1
ATOM 3600 O O . CYS E 1 60 ? 61.606 71.449 14.667 1.00 35.53 60 CYS E O 1
ATOM 3603 N N . ASP E 1 61 ? 61.929 69.813 13.142 1.00 23.05 61 ASP E N 1
ATOM 3604 C CA . ASP E 1 61 ? 62.838 70.624 12.341 1.00 22.24 61 ASP E CA 1
ATOM 3605 C C . ASP E 1 61 ? 62.089 71.683 11.540 1.00 31.54 61 ASP E C 1
ATOM 3606 O O . ASP E 1 61 ? 62.533 72.834 11.464 1.00 28.84 61 ASP E O 1
ATOM 3611 N N . GLY E 1 62 ? 60.957 71.314 10.938 1.00 29.09 62 GLY E N 1
ATOM 3612 C CA . GLY E 1 62 ? 60.173 72.291 10.200 1.00 25.23 62 GLY E CA 1
ATOM 3613 C C . GLY E 1 62 ? 59.703 73.438 11.074 1.00 35.91 62 GLY E C 1
ATOM 3614 O O . GLY E 1 62 ? 59.684 74.593 10.643 1.00 39.07 62 GLY E O 1
ATOM 3615 N N . CYS E 1 63 ? 59.322 73.134 12.317 1.00 24.68 63 CYS E N 1
ATOM 3616 C CA . CYS E 1 63 ? 58.937 74.187 13.249 1.00 25.04 63 CYS E CA 1
ATOM 3617 C C . CYS E 1 63 ? 60.115 75.099 13.565 1.00 29.23 63 CYS E C 1
ATOM 3618 O O . CYS E 1 63 ? 59.940 76.308 13.761 1.00 33.13 63 CYS E O 1
ATOM 3621 N N . ILE E 1 64 ? 61.324 74.537 13.619 1.00 28.79 64 ILE E N 1
ATOM 3622 C CA . ILE E 1 64 ? 62.511 75.340 13.909 1.00 28.88 64 ILE E CA 1
ATOM 3623 C C . ILE E 1 64 ? 62.758 76.339 12.786 1.00 33.21 64 ILE E C 1
ATOM 3624 O O . ILE E 1 64 ? 62.809 77.554 13.010 1.00 36.10 64 ILE E O 1
ATOM 3629 N N . GLY E 1 65 ? 62.907 75.838 11.558 1.00 32.70 65 GLY E N 1
ATOM 3630 C CA . GLY E 1 65 ? 63.221 76.717 10.444 1.00 31.97 65 GLY E CA 1
ATOM 3631 C C . GLY E 1 65 ? 62.132 77.736 10.170 1.00 29.54 65 GLY E C 1
ATOM 3632 O O . GLY E 1 65 ? 62.418 78.881 9.811 1.00 34.84 65 GLY E O 1
ATOM 3633 N N . VAL E 1 66 ? 60.870 77.335 10.332 1.00 23.98 66 VAL E N 1
ATOM 3634 C CA . VAL E 1 66 ? 59.761 78.259 10.104 1.00 28.30 66 VAL E CA 1
ATOM 3635 C C . VAL E 1 66 ? 59.815 79.406 11.105 1.00 28.61 66 VAL E C 1
ATOM 3636 O O . VAL E 1 66 ? 59.705 80.582 10.738 1.00 32.55 66 VAL E O 1
ATOM 3640 N N . HIS E 1 67 ? 59.998 79.080 12.383 1.00 25.72 67 HIS E N 1
ATOM 3641 C CA . HIS E 1 67 ? 59.955 80.086 13.434 1.00 29.52 67 HIS E CA 1
ATOM 3642 C C . HIS E 1 67 ? 61.294 80.769 13.670 1.00 23.19 67 HIS E C 1
ATOM 3643 O O . HIS E 1 67 ? 61.323 81.844 14.278 1.00 25.68 67 HIS E O 1
ATOM 3650 N N . THR E 1 68 ? 62.400 80.180 13.208 1.00 24.32 68 THR E N 1
ATOM 3651 C CA . THR E 1 68 ? 63.667 80.905 13.230 1.00 28.58 68 THR E CA 1
ATOM 3652 C C . THR E 1 68 ? 63.692 81.978 12.150 1.00 29.66 68 THR E C 1
ATOM 3653 O O . THR E 1 68 ? 64.238 83.068 12.360 1.00 29.48 68 THR E O 1
ATOM 3657 N N . GLU E 1 69 ? 63.106 81.685 10.987 1.00 30.52 69 GLU E N 1
ATOM 3658 C CA . GLU E 1 69 ? 62.947 82.710 9.962 1.00 30.65 69 GLU E CA 1
ATOM 3659 C C . GLU E 1 69 ? 61.941 83.766 10.399 1.00 30.01 69 GLU E C 1
ATOM 3660 O O . GLU E 1 69 ? 62.175 84.967 10.218 1.00 30.37 69 GLU E O 1
ATOM 3666 N N . ALA E 1 70 ? 60.819 83.337 10.983 1.00 25.48 70 ALA E N 1
ATOM 3667 C CA . ALA E 1 70 ? 59.824 84.287 11.468 1.00 23.75 70 ALA E CA 1
ATOM 3668 C C . ALA E 1 70 ? 60.380 85.155 12.588 1.00 26.83 70 ALA E C 1
ATOM 3669 O O . ALA E 1 70 ? 59.990 86.321 12.719 1.00 29.71 70 ALA E O 1
ATOM 3671 N N . ALA E 1 71 ? 61.285 84.610 13.404 1.00 24.00 71 ALA E N 1
ATOM 3672 C CA . ALA E 1 71 ? 61.950 85.429 14.412 1.00 28.69 71 ALA E CA 1
ATOM 3673 C C . ALA E 1 71 ? 62.848 86.472 13.762 1.00 30.03 71 ALA E C 1
ATOM 3674 O O . ALA E 1 71 ? 62.908 87.620 14.218 1.00 26.50 71 ALA E O 1
ATOM 3676 N N . LEU E 1 72 ? 63.549 86.092 12.691 1.00 30.57 72 LEU E N 1
ATOM 3677 C CA . LEU E 1 72 ? 64.404 87.038 11.981 1.00 26.71 72 LEU E CA 1
ATOM 3678 C C . LEU E 1 72 ? 63.590 88.194 11.413 1.00 35.48 72 LEU E C 1
ATOM 3679 O O . LEU E 1 72 ? 63.941 89.366 11.598 1.00 23.01 72 LEU E O 1
ATOM 3684 N N . LYS E 1 73 ? 62.495 87.881 10.715 1.00 31.66 73 LYS E N 1
ATOM 3685 C CA . LYS E 1 73 ? 61.637 88.932 10.179 1.00 24.78 73 LYS E CA 1
ATOM 3686 C C . LYS E 1 73 ? 61.002 89.756 11.291 1.00 26.96 73 LYS E C 1
ATOM 3687 O O . LYS E 1 73 ? 60.691 90.935 11.089 1.00 34.03 73 LYS E O 1
ATOM 3693 N N . ALA E 1 74 ? 60.807 89.160 12.467 1.00 17.89 74 ALA E N 1
ATOM 3694 C CA . ALA E 1 74 ? 60.300 89.887 13.623 1.00 18.68 74 ALA E CA 1
ATOM 3695 C C . ALA E 1 74 ? 61.362 90.752 14.289 1.00 26.48 74 ALA E C 1
ATOM 3696 O O . ALA E 1 74 ? 61.054 91.433 15.273 1.00 23.16 74 ALA E O 1
ATOM 3698 N N . GLY E 1 75 ? 62.594 90.739 13.787 1.00 28.80 75 GLY E N 1
ATOM 3699 C CA . GLY E 1 75 ? 63.643 91.567 14.342 1.00 23.17 75 GLY E CA 1
ATOM 3700 C C . GLY E 1 75 ? 64.420 90.950 15.479 1.00 29.29 75 GLY E C 1
ATOM 3701 O O . GLY E 1 75 ? 64.907 91.681 16.350 1.00 43.42 75 GLY E O 1
ATOM 3702 N N . ALA E 1 76 ? 64.557 89.627 15.505 1.00 35.10 76 ALA E N 1
ATOM 3703 C CA . ALA E 1 76 ? 65.304 88.967 16.566 1.00 40.00 76 ALA E CA 1
ATOM 3704 C C . ALA E 1 76 ? 66.799 89.042 16.292 1.00 31.41 76 ALA E C 1
ATOM 3705 O O . ALA E 1 76 ? 67.253 88.820 15.165 1.00 25.20 76 ALA E O 1
ATOM 3707 N N . SER E 1 77 ? 67.563 89.359 17.331 1.00 32.44 77 SER E N 1
ATOM 3708 C CA . SER E 1 77 ? 69.012 89.428 17.233 1.00 25.36 77 SER E CA 1
ATOM 3709 C C . SER E 1 77 ? 69.633 88.071 17.549 1.00 39.27 77 SER E C 1
ATOM 3710 O O . SER E 1 77 ? 68.994 87.183 18.119 1.00 46.02 77 SER E O 1
ATOM 3713 N N . GLU E 1 78 ? 70.902 87.918 17.161 1.00 35.34 78 GLU E N 1
ATOM 3714 C CA . GLU E 1 78 ? 71.601 86.660 17.407 1.00 25.47 78 GLU E CA 1
ATOM 3715 C C . GLU E 1 78 ? 71.759 86.401 18.899 1.00 29.98 78 GLU E C 1
ATOM 3716 O O . GLU E 1 78 ? 71.689 85.250 19.348 1.00 27.38 78 GLU E O 1
ATOM 3722 N N . ALA E 1 79 ? 71.978 87.458 19.685 1.00 36.78 79 ALA E N 1
ATOM 3723 C CA . ALA E 1 79 ? 72.069 87.292 21.131 1.00 38.54 79 ALA E CA 1
ATOM 3724 C C . ALA E 1 79 ? 70.742 86.838 21.723 1.00 30.57 79 ALA E C 1
ATOM 3725 O O . ALA E 1 79 ? 70.725 86.075 22.696 1.00 27.47 79 ALA E O 1
ATOM 3727 N N . GLU E 1 80 ? 69.624 87.292 21.152 1.00 22.41 80 GLU E N 1
ATOM 3728 C CA . GLU E 1 80 ? 68.317 86.856 21.631 1.00 34.03 80 GLU E CA 1
ATOM 3729 C C . GLU E 1 80 ? 68.032 85.411 21.243 1.00 40.58 80 GLU E C 1
ATOM 3730 O O . GLU E 1 80 ? 67.367 84.689 21.995 1.00 35.01 80 GLU E O 1
ATOM 3736 N N . ILE E 1 81 ? 68.523 84.975 20.081 1.00 31.28 81 ILE E N 1
ATOM 3737 C CA . ILE E 1 81 ? 68.299 83.600 19.647 1.00 26.76 81 ILE E CA 1
ATOM 3738 C C . ILE E 1 81 ? 69.073 82.630 20.530 1.00 21.80 81 ILE E C 1
ATOM 3739 O O . ILE E 1 81 ? 68.524 81.634 21.017 1.00 29.98 81 ILE E O 1
ATOM 3744 N N . ALA E 1 82 ? 70.359 82.912 20.756 1.00 26.49 82 ALA E N 1
ATOM 3745 C CA . ALA E 1 82 ? 71.190 82.004 21.539 1.00 29.32 82 ALA E CA 1
ATOM 3746 C C . ALA E 1 82 ? 70.720 81.924 22.985 1.00 26.61 82 ALA E C 1
ATOM 3747 O O . ALA E 1 82 ? 70.730 80.846 23.590 1.00 23.55 82 ALA E O 1
ATOM 3749 N N . GLN E 1 83 ? 70.305 83.056 23.559 1.00 13.59 83 GLN E N 1
ATOM 3750 C CA . GLN E 1 83 ? 69.848 83.052 24.944 1.00 31.44 83 GLN E CA 1
ATOM 3751 C C . GLN E 1 83 ? 68.545 82.276 25.091 1.00 27.22 83 GLN E C 1
ATOM 3752 O O . GLN E 1 83 ? 68.329 81.601 26.104 1.00 29.39 83 GLN E O 1
ATOM 3758 N N . THR E 1 84 ? 67.669 82.355 24.086 1.00 21.15 84 THR E N 1
ATOM 3759 C CA . THR E 1 84 ? 66.454 81.547 24.102 1.00 32.68 84 THR E CA 1
ATOM 3760 C C . THR E 1 84 ? 66.786 80.059 24.101 1.00 33.44 84 THR E C 1
ATOM 3761 O O . THR E 1 84 ? 66.148 79.271 24.809 1.00 26.11 84 THR E O 1
ATOM 3765 N N . LEU E 1 85 ? 67.792 79.660 23.320 1.00 20.65 85 LEU E N 1
ATOM 3766 C CA . LEU E 1 85 ? 68.202 78.259 23.292 1.00 24.07 85 LEU E CA 1
ATOM 3767 C C . LEU E 1 85 ? 68.827 77.844 24.619 1.00 24.52 85 LEU E C 1
ATOM 3768 O O . LEU E 1 85 ? 68.514 76.775 25.155 1.00 22.40 85 LEU E O 1
ATOM 3773 N N . ALA E 1 86 ? 69.715 78.681 25.163 1.00 19.84 86 ALA E N 1
ATOM 3774 C CA . ALA E 1 86 ? 70.320 78.379 26.456 1.00 27.20 86 ALA E CA 1
ATOM 3775 C C . ALA E 1 86 ? 69.261 78.271 27.546 1.00 24.45 86 ALA E C 1
ATOM 3776 O O . ALA E 1 86 ? 69.389 77.458 28.469 1.00 25.34 86 ALA E O 1
ATOM 3778 N N . THR E 1 87 ? 68.206 79.084 27.453 1.00 19.68 87 THR E N 1
ATOM 3779 C CA . THR E 1 87 ? 67.095 78.960 28.389 1.00 28.60 87 THR E CA 1
ATOM 3780 C C . THR E 1 87 ? 66.356 77.642 28.190 1.00 26.51 87 THR E C 1
ATOM 3781 O O . THR E 1 87 ? 66.023 76.957 29.164 1.00 22.77 87 THR E O 1
ATOM 3785 N N . ALA E 1 88 ? 66.101 77.268 26.934 1.00 23.34 88 ALA E N 1
ATOM 3786 C CA . ALA E 1 88 ? 65.409 76.012 26.661 1.00 18.61 88 ALA E CA 1
ATOM 3787 C C . ALA E 1 88 ? 66.269 74.812 27.038 1.00 20.47 88 ALA E C 1
ATOM 3788 O O . ALA E 1 88 ? 65.752 73.801 27.527 1.00 25.06 88 ALA E O 1
ATOM 3790 N N . ILE E 1 89 ? 67.582 74.902 26.813 1.00 23.69 89 ILE E N 1
ATOM 3791 C CA . ILE E 1 89 ? 68.479 73.818 27.203 1.00 19.43 89 ILE E CA 1
ATOM 3792 C C . ILE E 1 89 ? 68.493 73.662 28.718 1.00 20.54 89 ILE E C 1
ATOM 3793 O O . ILE E 1 89 ? 68.501 72.541 29.244 1.00 21.73 89 ILE E O 1
ATOM 3798 N N . SER E 1 90 ? 68.488 74.783 29.445 1.00 15.11 90 SER E N 1
ATOM 3799 C CA . SER E 1 90 ? 68.471 74.721 30.902 1.00 23.34 90 SER E CA 1
ATOM 3800 C C . SER E 1 90 ? 67.197 74.060 31.413 1.00 29.83 90 SER E C 1
ATOM 3801 O O . SER E 1 90 ? 67.229 73.305 32.392 1.00 27.22 90 SER E O 1
ATOM 3804 N N . LEU E 1 91 ? 66.064 74.328 30.760 1.00 22.26 91 LEU E N 1
ATOM 3805 C CA . LEU E 1 91 ? 64.807 73.720 31.187 1.00 20.17 91 LEU E CA 1
ATOM 3806 C C . LEU E 1 91 ? 64.742 72.251 30.791 1.00 21.82 91 LEU E C 1
ATOM 3807 O O . LEU E 1 91 ? 64.187 71.429 31.530 1.00 26.50 91 LEU E O 1
ATOM 3812 N N . ASN E 1 92 ? 65.296 71.902 29.627 1.00 19.45 92 ASN E N 1
ATOM 3813 C CA . ASN E 1 92 ? 65.344 70.500 29.223 1.00 23.08 92 ASN E CA 1
ATOM 3814 C C . ASN E 1 92 ? 66.153 69.674 30.214 1.00 23.27 92 ASN E C 1
ATOM 3815 O O . ASN E 1 92 ? 65.744 68.572 30.597 1.00 23.16 92 ASN E O 1
ATOM 3820 N N . ALA E 1 93 ? 67.305 70.194 30.644 1.00 28.39 93 ALA E N 1
ATOM 3821 C CA . ALA E 1 93 ? 68.066 69.525 31.691 1.00 29.19 93 ALA E CA 1
ATOM 3822 C C . ALA E 1 93 ? 67.363 69.623 33.038 1.00 29.31 93 ALA E C 1
ATOM 3823 O O . ALA E 1 93 ? 67.515 68.731 33.881 1.00 25.45 93 ALA E O 1
ATOM 3825 N N . GLY E 1 94 ? 66.590 70.690 33.256 1.00 24.30 94 GLY E N 1
ATOM 3826 C CA . GLY E 1 94 ? 65.875 70.832 34.512 1.00 25.80 94 GLY E CA 1
ATOM 3827 C C . GLY E 1 94 ? 64.836 69.751 34.730 1.00 26.36 94 GLY E C 1
ATOM 3828 O O . GLY E 1 94 ? 64.603 69.329 35.866 1.00 31.67 94 GLY E O 1
ATOM 3829 N N . ALA E 1 95 ? 64.197 69.289 33.652 1.00 29.20 95 ALA E N 1
ATOM 3830 C CA . ALA E 1 95 ? 63.224 68.210 33.778 1.00 33.08 95 ALA E CA 1
ATOM 3831 C C . ALA E 1 95 ? 63.892 66.915 34.223 1.00 29.87 95 ALA E C 1
ATOM 3832 O O . ALA E 1 95 ? 63.364 66.203 35.085 1.00 22.27 95 ALA E O 1
ATOM 3834 N N . ALA E 1 96 ? 65.054 66.596 33.648 1.00 17.76 96 ALA E N 1
ATOM 3835 C CA . ALA E 1 96 ? 65.781 65.404 34.066 1.00 20.76 96 ALA E CA 1
ATOM 3836 C C . ALA E 1 96 ? 66.293 65.532 35.494 1.00 24.91 96 ALA E C 1
ATOM 3837 O O . ALA E 1 96 ? 66.401 64.526 36.204 1.00 19.60 96 ALA E O 1
ATOM 3839 N N . TYR E 1 97 ? 66.611 66.754 35.930 1.00 23.34 97 TYR E N 1
ATOM 3840 C CA . TYR E 1 97 ? 67.039 66.959 37.310 1.00 21.65 97 TYR E CA 1
ATOM 3841 C C . TYR E 1 97 ? 65.918 66.634 38.289 1.00 27.37 97 TYR E C 1
ATOM 3842 O O . TYR E 1 97 ? 66.160 66.044 39.348 1.00 26.36 97 TYR E O 1
ATOM 3851 N N . VAL E 1 98 ? 64.684 67.009 37.948 1.00 27.04 98 VAL E N 1
ATOM 3852 C CA . VAL E 1 98 ? 63.559 66.795 38.854 1.00 31.16 98 VAL E CA 1
ATOM 3853 C C . VAL E 1 98 ? 63.286 65.306 39.026 1.00 31.92 98 VAL E C 1
ATOM 3854 O O . VAL E 1 98 ? 63.168 64.805 40.150 1.00 31.94 98 VAL E O 1
ATOM 3858 N N . TYR E 1 99 ? 63.180 64.575 37.914 1.00 28.40 99 TYR E N 1
ATOM 3859 C CA . TYR E 1 99 ? 62.911 63.146 38.003 1.00 29.60 99 TYR E CA 1
ATOM 3860 C C . TYR E 1 99 ? 64.120 62.362 38.491 1.00 26.78 99 TYR E C 1
ATOM 3861 O O . TYR E 1 99 ? 63.963 61.224 38.947 1.00 29.26 99 TYR E O 1
ATOM 3870 N N . SER E 1 100 ? 65.321 62.941 38.409 1.00 29.40 100 SER E N 1
ATOM 3871 C CA . SER E 1 100 ? 66.466 62.342 39.083 1.00 22.73 100 SER E CA 1
ATOM 3872 C C . SER E 1 100 ? 66.378 62.534 40.590 1.00 29.97 100 SER E C 1
ATOM 3873 O O . SER E 1 100 ? 66.834 61.674 41.352 1.00 32.73 100 SER E O 1
ATOM 3876 N N . LEU E 1 101 ? 65.797 63.652 41.034 1.00 25.13 101 LEU E N 1
ATOM 3877 C CA . LEU E 1 101 ? 65.619 63.878 42.464 1.00 29.89 101 LEU E CA 1
ATOM 3878 C C . LEU E 1 101 ? 64.655 62.863 43.062 1.00 33.64 101 LEU E C 1
ATOM 3879 O O . LEU E 1 101 ? 64.855 62.394 44.189 1.00 32.23 101 LEU E O 1
ATOM 3884 N N . ARG E 1 102 ? 63.601 62.511 42.322 1.00 26.66 102 ARG E N 1
ATOM 3885 C CA . ARG E 1 102 ? 62.694 61.466 42.782 1.00 38.01 102 ARG E CA 1
ATOM 3886 C C . ARG E 1 102 ? 63.373 60.104 42.791 1.00 38.73 102 ARG E C 1
ATOM 3887 O O . ARG E 1 102 ? 63.021 59.243 43.605 1.00 30.11 102 ARG E O 1
ATOM 3895 N N . ALA E 1 103 ? 64.342 59.890 41.897 1.00 31.71 103 ALA E N 1
ATOM 3896 C CA . ALA E 1 103 ? 65.070 58.626 41.880 1.00 22.14 103 ALA E CA 1
ATOM 3897 C C . ALA E 1 103 ? 65.967 58.498 43.104 1.00 22.14 103 ALA E C 1
ATOM 3898 O O . ALA E 1 103 ? 66.003 57.446 43.753 1.00 28.07 103 ALA E O 1
ATOM 3900 N N . LEU E 1 104 ? 66.703 59.562 43.435 1.00 26.90 104 LEU E N 1
ATOM 3901 C CA . LEU E 1 104 ? 67.519 59.545 44.644 1.00 23.51 104 LEU E CA 1
ATOM 3902 C C . LEU E 1 104 ? 66.654 59.547 45.898 1.00 31.93 104 LEU E C 1
ATOM 3903 O O . LEU E 1 104 ? 67.042 58.966 46.918 1.00 35.10 104 LEU E O 1
ATOM 3908 N N . GLU E 1 105 ? 65.487 60.193 45.842 1.00 30.32 105 GLU E N 1
ATOM 3909 C CA . GLU E 1 105 ? 64.561 60.146 46.969 1.00 46.61 105 GLU E CA 1
ATOM 3910 C C . GLU E 1 105 ? 63.998 58.743 47.155 1.00 33.87 105 GLU E C 1
ATOM 3911 O O . GLU E 1 105 ? 63.795 58.293 48.290 1.00 39.64 105 GLU E O 1
ATOM 3917 N N . ALA E 1 106 ? 63.745 58.034 46.053 1.00 37.82 106 ALA E N 1
ATOM 3918 C CA . ALA E 1 106 ? 63.279 56.655 46.153 1.00 27.91 106 ALA E CA 1
ATOM 3919 C C . ALA E 1 106 ? 64.377 55.741 46.682 1.00 26.13 106 ALA E C 1
ATOM 3920 O O . ALA E 1 106 ? 64.103 54.823 47.463 1.00 27.17 106 ALA E O 1
ATOM 3922 N N . TYR E 1 107 ? 65.625 55.977 46.268 1.00 19.85 107 TYR E N 1
ATOM 3923 C CA . TYR E 1 107 ? 66.735 55.163 46.752 1.00 20.25 107 TYR E CA 1
ATOM 3924 C C . TYR E 1 107 ? 66.896 55.289 48.261 1.00 27.04 107 TYR E C 1
ATOM 3925 O O . TYR E 1 107 ? 67.174 54.299 48.949 1.00 28.27 107 TYR E O 1
ATOM 3934 N N . ASP E 1 108 ? 66.723 56.500 48.795 1.00 36.49 108 ASP E N 1
ATOM 3935 C CA . ASP E 1 108 ? 66.829 56.696 50.236 1.00 20.51 108 ASP E CA 1
ATOM 3936 C C . ASP E 1 108 ? 65.685 56.023 50.983 1.00 33.42 108 ASP E C 1
ATOM 3937 O O . ASP E 1 108 ? 65.868 55.578 52.122 1.00 30.91 108 ASP E O 1
ATOM 3942 N N . GLN E 1 109 ? 64.506 55.934 50.362 1.00 36.28 109 GLN E N 1
ATOM 3943 C CA . GLN E 1 109 ? 63.366 55.309 51.025 1.00 25.43 109 GLN E CA 1
ATOM 3944 C C . GLN E 1 109 ? 63.524 53.797 51.116 1.00 33.07 109 GLN E C 1
ATOM 3945 O O . GLN E 1 109 ? 63.062 53.185 52.086 1.00 36.57 109 GLN E O 1
ATOM 3951 N N . PHE E 1 110 ? 64.165 53.179 50.126 1.00 29.65 110 PHE E N 1
ATOM 3952 C CA . PHE E 1 110 ? 64.358 51.735 50.127 1.00 27.87 110 PHE E CA 1
ATOM 3953 C C . PHE E 1 110 ? 65.495 51.289 51.038 1.00 33.64 110 PHE E C 1
ATOM 3954 O O . PHE E 1 110 ? 65.759 50.085 51.126 1.00 30.42 110 PHE E O 1
ATOM 3962 N N . LYS E 1 111 ? 66.167 52.216 51.714 1.00 36.98 111 LYS E N 1
ATOM 3963 C CA . LYS E 1 111 ? 67.183 51.865 52.703 1.00 43.58 111 LYS E CA 1
ATOM 3964 C C . LYS E 1 111 ? 66.699 52.167 54.118 1.00 42.82 111 LYS E C 1
ATOM 3965 O O . LYS E 1 111 ? 66.607 51.270 54.956 1.00 48.17 111 LYS E O 1
ATOM 3971 N N . ASN F 1 3 ? 53.694 72.315 39.540 1.00 40.74 3 ASN F N 1
ATOM 3972 C CA . ASN F 1 3 ? 52.302 72.108 39.920 1.00 51.78 3 ASN F CA 1
ATOM 3973 C C . ASN F 1 3 ? 51.583 73.444 40.073 1.00 54.87 3 ASN F C 1
ATOM 3974 O O . ASN F 1 3 ? 51.492 74.219 39.122 1.00 70.29 3 ASN F O 1
ATOM 3979 N N . ASN F 1 4 ? 51.060 73.702 41.273 1.00 55.08 4 ASN F N 1
ATOM 3980 C CA . ASN F 1 4 ? 50.375 74.957 41.557 1.00 42.45 4 ASN F CA 1
ATOM 3981 C C . ASN F 1 4 ? 50.605 75.395 42.998 1.00 54.83 4 ASN F C 1
ATOM 3982 O O . ASN F 1 4 ? 50.544 76.590 43.308 1.00 63.16 4 ASN F O 1
ATOM 3987 N N . TRP F 1 5 ? 50.876 74.437 43.880 1.00 50.71 5 TRP F N 1
ATOM 3988 C CA . TRP F 1 5 ? 50.885 74.707 45.311 1.00 41.83 5 TRP F CA 1
ATOM 3989 C C . TRP F 1 5 ? 52.039 75.619 45.706 1.00 41.43 5 TRP F C 1
ATOM 3990 O O . TRP F 1 5 ? 53.152 75.510 45.183 1.00 28.94 5 TRP F O 1
ATOM 4001 N N . THR F 1 6 ? 51.762 76.524 46.646 1.00 50.13 6 THR F N 1
ATOM 4002 C CA . THR F 1 6 ? 52.796 77.338 47.272 1.00 25.65 6 THR F CA 1
ATOM 4003 C C . THR F 1 6 ? 53.685 76.530 48.207 1.00 42.34 6 THR F C 1
ATOM 4004 O O . THR F 1 6 ? 54.647 77.082 48.750 1.00 48.59 6 THR F O 1
ATOM 4008 N N . GLU F 1 7 ? 53.378 75.249 48.411 1.00 38.78 7 GLU F N 1
ATOM 4009 C CA . GLU F 1 7 ? 54.178 74.361 49.244 1.00 46.64 7 GLU F CA 1
ATOM 4010 C C . GLU F 1 7 ? 55.066 73.426 48.436 1.00 43.62 7 GLU F C 1
ATOM 4011 O O . GLU F 1 7 ? 56.152 73.066 48.901 1.00 38.32 7 GLU F O 1
ATOM 4017 N N . PHE F 1 8 ? 54.632 73.028 47.238 1.00 42.13 8 PHE F N 1
ATOM 4018 C CA . PHE F 1 8 ? 55.420 72.111 46.421 1.00 49.55 8 PHE F CA 1
ATOM 4019 C C . PHE F 1 8 ? 56.667 72.793 45.870 1.00 44.51 8 PHE F C 1
ATOM 4020 O O . PHE F 1 8 ? 57.730 72.169 45.776 1.00 43.99 8 PHE F O 1
ATOM 4028 N N . VAL F 1 9 ? 56.556 74.073 45.502 1.00 33.79 9 VAL F N 1
ATOM 4029 C CA . VAL F 1 9 ? 57.703 74.782 44.937 1.00 35.46 9 VAL F CA 1
ATOM 4030 C C . VAL F 1 9 ? 58.854 74.898 45.930 1.00 32.82 9 VAL F C 1
ATOM 4031 O O . VAL F 1 9 ? 60.004 74.645 45.538 1.00 27.75 9 VAL F O 1
ATOM 4035 N N . PRO F 1 10 ? 58.636 75.276 47.197 1.00 36.51 10 PRO F N 1
ATOM 4036 C CA . PRO F 1 10 ? 59.754 75.228 48.153 1.00 35.54 10 PRO F CA 1
ATOM 4037 C C . PRO F 1 10 ? 60.277 73.824 48.391 1.00 34.44 10 PRO F C 1
ATOM 4038 O O . PRO F 1 10 ? 61.447 73.664 48.762 1.00 37.69 10 PRO F O 1
ATOM 4042 N N . ALA F 1 11 ? 59.446 72.799 48.195 1.00 25.13 11 ALA F N 1
ATOM 4043 C CA . ALA F 1 11 ? 59.924 71.428 48.341 1.00 17.85 11 ALA F CA 1
ATOM 4044 C C . ALA F 1 11 ? 60.867 71.051 47.205 1.00 33.69 11 ALA F C 1
ATOM 4045 O O . ALA F 1 11 ? 61.853 70.337 47.421 1.00 42.08 11 ALA F O 1
ATOM 4047 N N . VAL F 1 12 ? 60.580 71.522 45.989 1.00 30.28 12 VAL F N 1
ATOM 4048 C CA . VAL F 1 12 ? 61.480 71.275 44.866 1.00 26.01 12 VAL F CA 1
ATOM 4049 C C . VAL F 1 12 ? 62.806 71.991 45.080 1.00 34.81 12 VAL F C 1
ATOM 4050 O O . VAL F 1 12 ? 63.881 71.419 44.860 1.00 37.62 12 VAL F O 1
ATOM 4054 N N . LYS F 1 13 ? 62.753 73.252 45.517 1.00 34.44 13 LYS F N 1
ATOM 4055 C CA . LYS F 1 13 ? 63.978 74.011 45.745 1.00 37.13 13 LYS F CA 1
ATOM 4056 C C . LYS F 1 13 ? 64.798 73.409 46.878 1.00 41.84 13 LYS F C 1
ATOM 4057 O O . LYS F 1 13 ? 66.034 73.432 46.837 1.00 38.08 13 LYS F O 1
ATOM 4063 N N . LYS F 1 14 ? 64.130 72.865 47.898 1.00 38.14 14 LYS F N 1
ATOM 4064 C CA . LYS F 1 14 ? 64.849 72.221 48.992 1.00 35.29 14 LYS F CA 1
ATOM 4065 C C . LYS F 1 14 ? 65.546 70.951 48.520 1.00 38.54 14 LYS F C 1
ATOM 4066 O O . LYS F 1 14 ? 66.666 70.653 48.951 1.00 42.02 14 LYS F 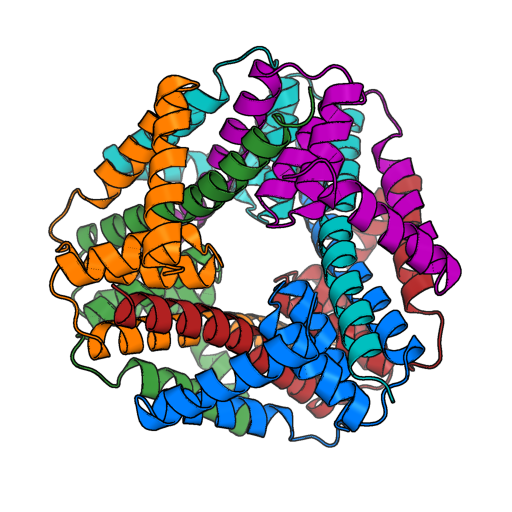O 1
ATOM 4072 N N . ALA F 1 15 ? 64.901 70.193 47.628 1.00 35.67 15 ALA F N 1
ATOM 4073 C CA . ALA F 1 15 ? 65.524 68.986 47.097 1.00 41.25 15 ALA F CA 1
ATOM 4074 C C . ALA F 1 15 ? 66.733 69.311 46.232 1.00 29.58 15 ALA F C 1
ATOM 4075 O O . ALA F 1 15 ? 67.709 68.551 46.223 1.00 28.44 15 ALA F O 1
ATOM 4077 N N . PHE F 1 16 ? 66.690 70.428 45.501 1.00 26.65 16 PHE F N 1
ATOM 4078 C CA . PHE F 1 16 ? 67.848 70.836 44.712 1.00 34.62 16 PHE F CA 1
ATOM 4079 C C . PHE F 1 16 ? 69.016 71.220 45.612 1.00 38.41 16 PHE F C 1
ATOM 4080 O O . PHE F 1 16 ? 70.176 70.937 45.289 1.00 27.76 16 PHE F O 1
ATOM 4088 N N . GLY F 1 17 ? 68.729 71.869 46.742 1.00 35.96 17 GLY F N 1
ATOM 4089 C CA . GLY F 1 17 ? 69.784 72.173 47.693 1.00 24.95 17 GLY F CA 1
ATOM 4090 C C . GLY F 1 17 ? 70.355 70.925 48.338 1.00 43.34 17 GLY F C 1
ATOM 4091 O O . GLY F 1 17 ? 71.556 70.853 48.616 1.00 33.86 17 GLY F O 1
ATOM 4092 N N . ALA F 1 18 ? 69.504 69.925 48.583 1.00 32.62 18 ALA F N 1
ATOM 4093 C CA . ALA F 1 18 ? 69.989 68.657 49.117 1.00 20.27 18 ALA F CA 1
ATOM 4094 C C . ALA F 1 18 ? 70.916 67.958 48.134 1.00 32.41 18 ALA F C 1
ATOM 4095 O O . ALA F 1 18 ? 71.855 67.268 48.548 1.00 35.50 18 ALA F O 1
ATOM 4097 N N . LEU F 1 19 ? 70.669 68.121 46.832 1.00 32.86 19 LEU F N 1
ATOM 4098 C CA . LEU F 1 19 ? 71.570 67.555 45.834 1.00 27.40 19 LEU F CA 1
ATOM 4099 C C . LEU F 1 19 ? 72.930 68.239 45.873 1.00 40.21 19 LEU F C 1
ATOM 4100 O O . LEU F 1 19 ? 73.967 67.582 45.722 1.00 38.28 19 LEU F O 1
ATOM 4105 N N . GLY F 1 20 ? 72.947 69.558 46.079 1.00 36.58 20 GLY F N 1
ATOM 4106 C CA . GLY F 1 20 ? 74.210 70.270 46.164 1.00 31.35 20 GLY F CA 1
ATOM 4107 C C . GLY F 1 20 ? 75.013 69.920 47.399 1.00 37.05 20 GLY F C 1
ATOM 4108 O O . GLY F 1 20 ? 76.242 70.037 47.398 1.00 37.13 20 GLY F O 1
ATOM 4109 N N . LYS F 1 21 ? 74.340 69.491 48.468 1.00 38.67 21 LYS F N 1
ATOM 4110 C CA . LYS F 1 21 ? 75.051 69.074 49.672 1.00 32.60 21 LYS F CA 1
ATOM 4111 C C . LYS F 1 21 ? 75.657 67.686 49.509 1.00 34.55 21 LYS F C 1
ATOM 4112 O O . LYS F 1 21 ? 76.758 67.424 50.007 1.00 45.43 21 LYS F O 1
ATOM 4118 N N . GLN F 1 22 ? 74.958 66.788 48.815 1.00 35.25 22 GLN F N 1
ATOM 4119 C CA . GLN F 1 22 ? 75.452 65.434 48.600 1.00 37.54 22 GLN F CA 1
ATOM 4120 C C . GLN F 1 22 ? 76.296 65.308 47.341 1.00 33.28 22 GLN F C 1
ATOM 4121 O O . GLN F 1 22 ? 77.260 64.533 47.325 1.00 25.99 22 GLN F O 1
ATOM 4127 N N . HIS F 1 23 ? 75.957 66.045 46.286 1.00 36.21 23 HIS F N 1
ATOM 4128 C CA . HIS F 1 23 ? 76.697 66.012 45.023 1.00 29.02 23 HIS F CA 1
ATOM 4129 C C . HIS F 1 23 ? 76.761 67.426 44.470 1.00 34.93 23 HIS F C 1
ATOM 4130 O O . HIS F 1 23 ? 75.960 67.815 43.610 1.00 38.78 23 HIS F O 1
ATOM 4137 N N . PRO F 1 24 ? 77.712 68.236 44.948 1.00 43.45 24 PRO F N 1
ATOM 4138 C CA . PRO F 1 24 ? 77.760 69.641 44.511 1.00 39.99 24 PRO F CA 1
ATOM 4139 C C . PRO F 1 24 ? 78.072 69.809 43.036 1.00 28.74 24 PRO F C 1
ATOM 4140 O O . PRO F 1 24 ? 77.614 70.784 42.429 1.00 34.45 24 PRO F O 1
ATOM 4144 N N . LYS F 1 25 ? 78.834 68.892 42.437 1.00 24.40 25 LYS F N 1
ATOM 4145 C CA . LYS F 1 25 ? 79.146 69.008 41.019 1.00 40.47 25 LYS F CA 1
ATOM 4146 C C . LYS F 1 25 ? 77.913 68.852 40.141 1.00 35.75 25 LYS F C 1
ATOM 4147 O O . LYS F 1 25 ? 77.921 69.314 38.995 1.00 30.43 25 LYS F O 1
ATOM 4153 N N . MET F 1 26 ? 76.856 68.218 40.652 1.00 27.83 26 MET F N 1
ATOM 4154 C CA . MET F 1 26 ? 75.618 68.107 39.889 1.00 31.67 26 MET F CA 1
ATOM 4155 C C . MET F 1 26 ? 74.810 69.398 39.950 1.00 30.83 26 MET F C 1
ATOM 4156 O O . MET F 1 26 ? 74.274 69.846 38.930 1.00 24.64 26 MET F O 1
ATOM 4161 N N . LEU F 1 27 ? 74.714 70.010 41.133 1.00 37.69 27 LEU F N 1
ATOM 4162 C CA . LEU F 1 27 ? 74.006 71.281 41.249 1.00 28.93 27 LEU F CA 1
ATOM 4163 C C . LEU F 1 27 ? 74.772 72.401 40.559 1.00 26.39 27 LEU F C 1
ATOM 4164 O O . LEU F 1 27 ? 74.166 73.309 39.976 1.00 39.93 27 LEU F O 1
ATOM 4169 N N . ALA F 1 28 ? 76.106 72.355 40.612 1.00 22.17 28 ALA F N 1
ATOM 4170 C CA . ALA F 1 28 ? 76.907 73.366 39.931 1.00 26.50 28 ALA F CA 1
ATOM 4171 C C . ALA F 1 28 ? 76.737 73.288 38.421 1.00 37.18 28 ALA F C 1
ATOM 4172 O O . ALA F 1 28 ? 76.831 74.311 37.732 1.00 30.59 28 ALA F O 1
ATOM 4174 N N . ALA F 1 29 ? 76.489 72.088 37.888 1.00 45.16 29 ALA F N 1
ATOM 4175 C CA . ALA F 1 29 ? 76.249 71.949 36.456 1.00 36.01 29 ALA F CA 1
ATOM 4176 C C . ALA F 1 29 ? 74.949 72.630 36.048 1.00 28.35 29 ALA F C 1
ATOM 4177 O O . ALA F 1 29 ? 74.876 73.254 34.982 1.00 21.42 29 ALA F O 1
ATOM 4179 N N . TYR F 1 30 ? 73.911 72.524 36.882 1.00 25.32 30 TYR F N 1
ATOM 4180 C CA . TYR F 1 30 ? 72.669 73.234 36.599 1.00 36.05 30 TYR F CA 1
ATOM 4181 C C . TYR F 1 30 ? 72.859 74.740 36.720 1.00 33.59 30 TYR F C 1
ATOM 4182 O O . TYR F 1 30 ? 72.295 75.508 35.932 1.00 29.14 30 TYR F O 1
ATOM 4191 N N . GLY F 1 31 ? 73.650 75.180 37.703 1.00 28.09 31 GLY F N 1
ATOM 4192 C CA . GLY F 1 31 ? 73.961 76.593 37.811 1.00 27.16 31 GLY F CA 1
ATOM 4193 C C . GLY F 1 31 ? 74.722 77.119 36.612 1.00 30.71 31 GLY F C 1
ATOM 4194 O O . GLY F 1 31 ? 74.546 78.276 36.219 1.00 34.42 31 GLY F O 1
ATOM 4195 N N . ALA F 1 32 ? 75.574 76.283 36.014 1.00 24.26 32 ALA F N 1
ATOM 4196 C CA . ALA F 1 32 ? 76.253 76.677 34.785 1.00 23.49 32 ALA F CA 1
ATOM 4197 C C . ALA F 1 32 ? 75.260 76.847 33.643 1.00 28.43 32 ALA F C 1
ATOM 4198 O O . ALA F 1 32 ? 75.431 77.721 32.784 1.00 35.31 32 ALA F O 1
ATOM 4200 N N . LEU F 1 33 ? 74.213 76.018 33.616 1.00 31.14 33 LEU F N 1
ATOM 4201 C CA . LEU F 1 33 ? 73.180 76.162 32.596 1.00 25.01 33 LEU F CA 1
ATOM 4202 C C . LEU F 1 33 ? 72.342 77.411 32.835 1.00 26.50 33 LEU F C 1
ATOM 4203 O O . LEU F 1 33 ? 72.006 78.131 31.887 1.00 29.09 33 LEU F O 1
ATOM 4208 N N . GLU F 1 34 ? 71.993 77.685 34.095 1.00 25.30 34 GLU F N 1
ATOM 4209 C CA . GLU F 1 34 ? 71.247 78.899 34.406 1.00 26.38 34 GLU F CA 1
ATOM 4210 C C . GLU F 1 34 ? 72.087 80.147 34.170 1.00 35.78 34 GLU F C 1
ATOM 4211 O O . GLU F 1 34 ? 71.542 81.204 33.833 1.00 30.63 34 GLU F O 1
ATOM 4217 N N . GLU F 1 35 ? 73.407 80.045 34.346 1.00 32.34 35 GLU F N 1
ATOM 4218 C CA . GLU F 1 35 ? 74.284 81.177 34.065 1.00 29.78 35 GLU F CA 1
ATOM 4219 C C . GLU F 1 35 ? 74.208 81.574 32.596 1.00 32.94 35 GLU F C 1
ATOM 4220 O O . GLU F 1 35 ? 74.014 82.749 32.267 1.00 36.87 35 GLU F O 1
ATOM 4226 N N . ALA F 1 36 ? 74.355 80.598 31.696 1.00 33.24 36 ALA F N 1
ATOM 4227 C CA . ALA F 1 36 ? 74.267 80.885 30.269 1.00 34.28 36 ALA F CA 1
ATOM 4228 C C . ALA F 1 36 ? 72.874 81.353 29.871 1.00 36.55 36 ALA F C 1
ATOM 4229 O O . ALA F 1 36 ? 72.729 82.114 28.908 1.00 49.82 36 ALA F O 1
ATOM 4231 N N . SER F 1 37 ? 71.842 80.916 30.597 1.00 33.90 37 SER F N 1
ATOM 4232 C CA . SER F 1 37 ? 70.487 81.364 30.295 1.00 35.45 37 SER F CA 1
ATOM 4233 C C . SER F 1 37 ? 70.265 82.808 30.722 1.00 45.86 37 SER F C 1
ATOM 4234 O O . SER F 1 37 ? 69.516 83.539 30.063 1.00 41.62 37 SER F O 1
ATOM 4237 N N . ALA F 1 38 ? 70.905 83.238 31.811 1.00 52.54 38 ALA F N 1
ATOM 4238 C CA . ALA F 1 38 ? 70.750 84.606 32.288 1.00 47.14 38 ALA F CA 1
ATOM 4239 C C . ALA F 1 38 ? 71.574 85.607 31.489 1.00 52.72 38 ALA F C 1
ATOM 4240 O O . ALA F 1 38 ? 71.255 86.801 31.501 1.00 52.04 38 ALA F O 1
ATOM 4242 N N . GLU F 1 39 ? 72.620 85.154 30.803 1.00 47.06 39 GLU F N 1
ATOM 4243 C CA . GLU F 1 39 ? 73.438 86.043 29.990 1.00 38.46 39 GLU F CA 1
ATOM 4244 C C . GLU F 1 39 ? 72.720 86.365 28.686 1.00 50.25 39 GLU F C 1
ATOM 4245 O O . GLU F 1 39 ? 72.302 85.459 27.957 1.00 57.88 39 GLU F O 1
ATOM 4251 N N . GLY F 1 40 ? 72.575 87.655 28.394 1.00 40.64 40 GLY F N 1
ATOM 4252 C CA . GLY F 1 40 ? 71.925 88.076 27.169 1.00 46.03 40 GLY F CA 1
ATOM 4253 C C . GLY F 1 40 ? 71.099 89.337 27.314 1.00 39.03 40 GLY F C 1
ATOM 4254 O O . GLY F 1 40 ? 71.081 89.961 28.379 1.00 44.17 40 GLY F O 1
ATOM 4255 N N . ALA F 1 41 ? 70.402 89.718 26.242 1.00 36.49 41 ALA F N 1
ATOM 4256 C CA . ALA F 1 41 ? 69.626 90.950 26.224 1.00 46.28 41 ALA F CA 1
ATOM 4257 C C . ALA F 1 41 ? 68.203 90.779 26.734 1.00 43.84 41 ALA F C 1
ATOM 4258 O O . ALA F 1 41 ? 67.562 91.777 27.082 1.00 36.97 41 ALA F O 1
ATOM 4260 N N . LEU F 1 42 ? 67.694 89.551 26.780 1.00 46.62 42 LEU F N 1
ATOM 4261 C CA . LEU F 1 42 ? 66.321 89.320 27.206 1.00 34.66 42 LEU F CA 1
ATOM 4262 C C . LEU F 1 42 ? 66.151 89.661 28.680 1.00 29.23 42 LEU F C 1
ATOM 4263 O O . LEU F 1 42 ? 66.983 89.305 29.519 1.00 33.24 42 LEU F O 1
ATOM 4268 N N . ASP F 1 43 ? 65.061 90.357 28.994 1.00 24.88 43 ASP F N 1
ATOM 4269 C CA . ASP F 1 43 ? 64.752 90.667 30.379 1.00 31.74 43 ASP F CA 1
ATOM 4270 C C . ASP F 1 43 ? 64.311 89.403 31.117 1.00 29.25 43 ASP F C 1
ATOM 4271 O O . ASP F 1 43 ? 64.082 88.346 30.523 1.00 32.67 43 ASP F O 1
ATOM 4276 N N . ALA F 1 44 ? 64.192 89.526 32.442 1.00 28.18 44 ALA F N 1
ATOM 4277 C CA . ALA F 1 44 ? 63.840 88.372 33.263 1.00 28.23 44 ALA F CA 1
ATOM 4278 C C . ALA F 1 44 ? 62.435 87.866 32.962 1.00 31.38 44 ALA F C 1
ATOM 4279 O O . ALA F 1 44 ? 62.178 86.661 33.070 1.00 27.46 44 ALA F O 1
ATOM 4281 N N . LYS F 1 45 ? 61.519 88.759 32.582 1.00 34.25 45 LYS F N 1
ATOM 4282 C CA . LYS F 1 45 ? 60.152 88.337 32.292 1.00 24.91 45 LYS F CA 1
ATOM 4283 C C . LYS F 1 45 ? 60.100 87.457 31.050 1.00 32.32 45 LYS F C 1
ATOM 4284 O O . LYS F 1 45 ? 59.476 86.389 31.059 1.00 30.34 45 LYS F O 1
ATOM 4290 N N . THR F 1 46 ? 60.757 87.887 29.969 1.00 21.58 46 THR F N 1
ATOM 4291 C CA . THR F 1 46 ? 60.748 87.107 28.735 1.00 27.16 46 THR F CA 1
ATOM 4292 C C . THR F 1 46 ? 61.428 85.757 28.929 1.00 30.91 46 THR F C 1
ATOM 4293 O O . THR F 1 46 ? 60.983 84.743 28.377 1.00 28.96 46 THR F O 1
ATOM 4297 N N . ARG F 1 47 ? 62.504 85.721 29.718 1.00 27.55 47 ARG F N 1
ATOM 4298 C CA . ARG F 1 47 ? 63.199 84.461 29.964 1.00 30.09 47 ARG F CA 1
ATOM 4299 C C . ARG F 1 47 ? 62.316 83.483 30.730 1.00 36.63 47 ARG F C 1
ATOM 4300 O O . ARG F 1 47 ? 62.265 82.292 30.397 1.00 32.89 47 ARG F O 1
ATOM 4308 N N . GLU F 1 48 ? 61.611 83.964 31.757 1.00 31.42 48 GLU F N 1
ATOM 4309 C CA . GLU F 1 48 ? 60.747 83.078 32.529 1.00 26.99 48 GLU F CA 1
ATOM 4310 C C . GLU F 1 48 ? 59.502 82.683 31.745 1.00 27.91 48 GLU F C 1
ATOM 4311 O O . GLU F 1 48 ? 58.950 81.600 31.970 1.00 20.86 48 GLU F O 1
ATOM 4317 N N . LEU F 1 49 ? 59.042 83.543 30.833 1.00 30.57 49 LEU F N 1
ATOM 4318 C CA . LEU F 1 49 ? 57.960 83.149 29.937 1.00 20.38 49 LEU F CA 1
ATOM 4319 C C . LEU F 1 49 ? 58.405 82.024 29.013 1.00 24.09 49 LEU F C 1
ATOM 4320 O O . LEU F 1 49 ? 57.674 81.046 28.816 1.00 29.80 49 LEU F O 1
ATOM 4325 N N . ILE F 1 50 ? 59.605 82.145 28.442 1.00 28.11 50 ILE F N 1
ATOM 4326 C CA . ILE F 1 50 ? 60.166 81.067 27.634 1.00 23.45 50 ILE F CA 1
ATOM 4327 C C . ILE F 1 50 ? 60.335 79.808 28.476 1.00 27.04 50 ILE F C 1
ATOM 4328 O O . ILE F 1 50 ? 60.107 78.688 28.001 1.00 21.19 50 ILE F O 1
ATOM 4333 N N . SER F 1 51 ? 60.721 79.973 29.744 1.00 25.45 51 SER F N 1
ATOM 4334 C CA . SER F 1 51 ? 60.909 78.822 30.621 1.00 24.93 51 SER F CA 1
ATOM 4335 C C . SER F 1 51 ? 59.592 78.101 30.882 1.00 17.16 51 SER F C 1
ATOM 4336 O O . SER F 1 51 ? 59.559 76.869 30.983 1.00 26.41 51 SER F O 1
ATOM 4339 N N . ILE F 1 52 ? 58.495 78.852 30.995 1.00 18.84 52 ILE F N 1
ATOM 4340 C CA . ILE F 1 52 ? 57.194 78.236 31.236 1.00 22.35 52 ILE F CA 1
ATOM 4341 C C . ILE F 1 52 ? 56.752 77.428 30.024 1.00 12.86 52 ILE F C 1
ATOM 4342 O O . ILE F 1 52 ? 56.210 76.323 30.160 1.00 15.07 52 ILE F O 1
ATOM 4347 N N . ALA F 1 53 ? 56.982 77.959 28.820 1.00 13.57 53 ALA F N 1
ATOM 4348 C CA . ALA F 1 53 ? 56.544 77.277 27.606 1.00 18.67 53 ALA F CA 1
ATOM 4349 C C . ALA F 1 53 ? 57.215 75.917 27.458 1.00 24.10 53 ALA F C 1
ATOM 4350 O O . ALA F 1 53 ? 56.581 74.947 27.027 1.00 24.40 53 ALA F O 1
ATOM 4352 N N . VAL F 1 54 ? 58.498 75.826 27.808 1.00 25.40 54 VAL F N 1
ATOM 4353 C CA . VAL F 1 54 ? 59.194 74.546 27.730 1.00 30.83 54 VAL F CA 1
ATOM 4354 C C . VAL F 1 54 ? 58.706 73.608 28.827 1.00 27.74 54 VAL F C 1
ATOM 4355 O O . VAL F 1 54 ? 58.598 72.393 28.624 1.00 21.22 54 VAL F O 1
ATOM 4359 N N . ALA F 1 55 ? 58.382 74.160 30.000 1.00 22.86 55 ALA F N 1
ATOM 4360 C CA . ALA F 1 55 ? 57.994 73.327 31.133 1.00 31.60 55 ALA F CA 1
ATOM 4361 C C . ALA F 1 55 ? 56.691 72.583 30.863 1.00 23.53 55 ALA F C 1
ATOM 4362 O O . ALA F 1 55 ? 56.546 71.415 31.243 1.00 19.01 55 ALA F O 1
ATOM 4364 N N . ILE F 1 56 ? 55.729 73.239 30.209 1.00 19.71 56 ILE F N 1
ATOM 4365 C CA . ILE F 1 56 ? 54.483 72.551 29.882 1.00 32.89 56 ILE F CA 1
ATOM 4366 C C . ILE F 1 56 ? 54.695 71.582 28.727 1.00 28.05 56 ILE F C 1
ATOM 4367 O O . ILE F 1 56 ? 53.977 70.581 28.607 1.00 25.88 56 ILE F O 1
ATOM 4372 N N . THR F 1 57 ? 55.675 71.853 27.862 1.00 27.12 57 THR F N 1
ATOM 4373 C CA . THR F 1 57 ? 56.006 70.905 26.803 1.00 24.73 57 THR F CA 1
ATOM 4374 C C . THR F 1 57 ? 56.768 69.709 27.360 1.00 23.39 57 THR F C 1
ATOM 4375 O O . THR F 1 57 ? 56.487 68.561 26.997 1.00 27.94 57 THR F O 1
ATOM 4379 N N . THR F 1 58 ? 57.734 69.958 28.246 1.00 29.59 58 THR F N 1
ATOM 4380 C CA . THR F 1 58 ? 58.474 68.886 28.898 1.00 25.96 58 THR F CA 1
ATOM 4381 C C . THR F 1 58 ? 57.688 68.226 30.025 1.00 30.40 58 THR F C 1
ATOM 4382 O O . THR F 1 58 ? 58.155 67.225 30.579 1.00 33.34 58 THR F O 1
ATOM 4386 N N . ARG F 1 59 ? 56.508 68.756 30.360 1.00 27.63 59 ARG F N 1
ATOM 4387 C CA . ARG F 1 59 ? 55.593 68.156 31.336 1.00 33.04 59 ARG F CA 1
ATOM 4388 C C . ARG F 1 59 ? 56.248 67.959 32.701 1.00 34.83 59 ARG F C 1
ATOM 4389 O O . ARG F 1 59 ? 55.919 67.019 33.429 1.00 34.24 59 ARG F O 1
ATOM 4397 N N . CYS F 1 60 ? 57.174 68.843 33.065 1.00 30.08 60 CYS F N 1
ATOM 4398 C CA . CYS F 1 60 ? 57.832 68.790 34.366 1.00 26.44 60 CYS F CA 1
ATOM 4399 C C . CYS F 1 60 ? 57.094 69.728 35.315 1.00 22.66 60 CYS F C 1
ATOM 4400 O O . CYS F 1 60 ? 57.155 70.953 35.162 1.00 21.93 60 CYS F O 1
ATOM 4403 N N . ASP F 1 61 ? 56.392 69.150 36.293 1.00 26.97 61 ASP F N 1
ATOM 4404 C CA . ASP F 1 61 ? 55.565 69.953 37.190 1.00 36.60 61 ASP F CA 1
ATOM 4405 C C . ASP F 1 61 ? 56.411 70.901 38.029 1.00 29.50 61 ASP F C 1
ATOM 4406 O O . ASP F 1 61 ? 56.049 72.070 38.212 1.00 25.84 61 ASP F O 1
ATOM 4411 N N . GLY F 1 62 ? 57.540 70.417 38.553 1.00 24.67 62 GLY F N 1
ATOM 4412 C CA . GLY F 1 62 ? 58.429 71.290 39.298 1.00 22.14 62 GLY F CA 1
ATOM 4413 C C . GLY F 1 62 ? 58.988 72.419 38.457 1.00 20.09 62 GLY F C 1
ATOM 4414 O O . GLY F 1 62 ? 59.210 73.524 38.960 1.00 16.28 62 GLY F O 1
ATOM 4415 N N . CYS F 1 63 ? 59.220 72.163 37.167 1.00 31.01 63 CYS F N 1
ATOM 4416 C CA . CYS F 1 63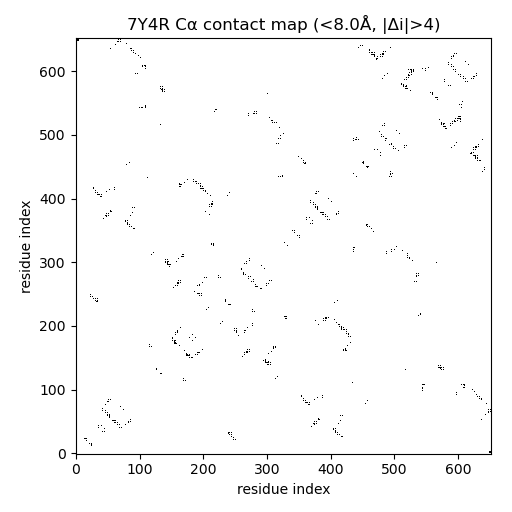 ? 59.686 73.220 36.275 1.00 28.26 63 CYS F CA 1
ATOM 4417 C C . CYS F 1 63 ? 58.588 74.245 36.025 1.00 27.25 63 CYS F C 1
ATOM 4418 O O . CYS F 1 63 ? 58.856 75.452 35.989 1.00 23.56 63 CYS F O 1
ATOM 4421 N N . ILE F 1 64 ? 57.347 73.784 35.843 1.00 23.44 64 ILE F N 1
ATOM 4422 C CA . ILE F 1 64 ? 56.213 74.703 35.821 1.00 24.86 64 ILE F CA 1
ATOM 4423 C C . ILE F 1 64 ? 56.158 75.491 37.122 1.00 23.96 64 ILE F C 1
ATOM 4424 O O . ILE F 1 64 ? 55.844 76.688 37.132 1.00 17.35 64 ILE F O 1
ATOM 4429 N N . GLY F 1 65 ? 56.485 74.839 38.234 1.00 34.50 65 GLY F N 1
ATOM 4430 C CA . GLY F 1 65 ? 56.522 75.496 39.523 1.00 27.52 65 GLY F CA 1
ATOM 4431 C C . GLY F 1 65 ? 57.539 76.617 39.609 1.00 26.22 65 GLY F C 1
ATOM 4432 O O . GLY F 1 65 ? 57.172 77.794 39.634 1.00 31.67 65 GLY F O 1
ATOM 4433 N N . VAL F 1 66 ? 58.826 76.258 39.626 1.00 33.28 66 VAL F N 1
ATOM 4434 C CA . VAL F 1 66 ? 59.892 77.228 39.883 1.00 41.46 66 VAL F CA 1
ATOM 4435 C C . VAL F 1 66 ? 59.780 78.437 38.959 1.00 33.05 66 VAL F C 1
ATOM 4436 O O . VAL F 1 66 ? 60.000 79.582 39.377 1.00 43.58 66 VAL F O 1
ATOM 4440 N N . HIS F 1 67 ? 59.411 78.210 37.698 1.00 28.05 67 HIS F N 1
ATOM 4441 C CA . HIS F 1 67 ? 59.532 79.253 36.689 1.00 34.43 67 HIS F CA 1
ATOM 4442 C C . HIS F 1 67 ? 58.261 80.065 36.482 1.00 31.98 67 HIS F C 1
ATOM 4443 O O . HIS F 1 67 ? 58.338 81.161 35.914 1.00 32.51 67 HIS F O 1
ATOM 4450 N N . THR F 1 68 ? 57.100 79.574 36.918 1.00 33.82 68 THR F N 1
ATOM 4451 C CA . THR F 1 68 ? 55.916 80.424 36.873 1.00 28.74 68 THR F CA 1
ATOM 4452 C C . THR F 1 68 ? 55.948 81.449 38.000 1.00 30.16 68 THR F C 1
ATOM 4453 O O . THR F 1 68 ? 55.533 82.598 37.811 1.00 30.21 68 THR F O 1
ATOM 4457 N N . GLU F 1 69 ? 56.467 81.056 39.166 1.00 33.73 69 GLU F N 1
ATOM 4458 C CA . GLU F 1 69 ? 56.659 82.010 40.253 1.00 35.03 69 GLU F CA 1
ATOM 4459 C C . GLU F 1 69 ? 57.678 83.075 39.874 1.00 39.14 69 GLU F C 1
ATOM 4460 O O . GLU F 1 69 ? 57.482 84.262 40.160 1.00 49.44 69 GLU F O 1
ATOM 4466 N N . ALA F 1 70 ? 58.780 82.669 39.236 1.00 41.97 70 ALA F N 1
ATOM 4467 C CA . ALA F 1 70 ? 59.774 83.638 38.791 1.00 42.83 70 ALA F CA 1
ATOM 4468 C C . ALA F 1 70 ? 59.206 84.569 37.729 1.00 36.12 70 ALA F C 1
ATOM 4469 O O . ALA F 1 70 ? 59.632 85.725 37.626 1.00 36.52 70 ALA F O 1
ATOM 4471 N N . ALA F 1 71 ? 58.246 84.089 36.936 1.00 38.12 71 ALA F N 1
ATOM 4472 C CA . ALA F 1 71 ? 57.559 84.970 35.998 1.00 29.47 71 ALA F CA 1
ATOM 4473 C C . ALA F 1 71 ? 56.710 85.997 36.735 1.00 31.26 71 ALA F C 1
ATOM 4474 O O . ALA F 1 71 ? 56.667 87.170 36.348 1.00 34.27 71 ALA F O 1
ATOM 4476 N N . LEU F 1 72 ? 56.029 85.574 37.803 1.00 33.27 72 LEU F N 1
ATOM 4477 C CA . LEU F 1 72 ? 55.254 86.510 38.611 1.00 35.33 72 LEU F CA 1
ATOM 4478 C C . LEU F 1 72 ? 56.154 87.574 39.228 1.00 36.52 72 LEU F C 1
ATOM 4479 O O . LEU F 1 72 ? 55.861 88.773 39.152 1.00 29.50 72 LEU F O 1
ATOM 4484 N N . LYS F 1 73 ? 57.260 87.149 39.845 1.00 35.02 73 LYS F N 1
ATOM 4485 C CA . LYS F 1 73 ? 58.183 88.104 40.450 1.00 32.03 73 LYS F CA 1
ATOM 4486 C C . LYS F 1 73 ? 58.822 89.006 39.403 1.00 27.99 73 LYS F C 1
ATOM 4487 O O . LYS F 1 73 ? 59.216 90.135 39.715 1.00 41.77 73 LYS F O 1
ATOM 4493 N N . ALA F 1 74 ? 58.933 88.532 38.163 1.00 24.45 74 ALA F N 1
ATOM 4494 C CA . ALA F 1 74 ? 59.453 89.348 37.074 1.00 23.60 74 ALA F CA 1
ATOM 4495 C C . ALA F 1 74 ? 58.419 90.317 36.516 1.00 28.89 74 ALA F C 1
ATOM 4496 O O . ALA F 1 74 ? 58.737 91.068 35.587 1.00 37.45 74 ALA F O 1
ATOM 4498 N N . GLY F 1 75 ? 57.201 90.318 37.051 1.00 26.65 75 GLY F N 1
ATOM 4499 C CA . GLY F 1 75 ? 56.179 91.243 36.610 1.00 31.93 75 GLY F CA 1
ATOM 4500 C C . GLY F 1 75 ? 55.307 90.762 35.475 1.00 26.05 75 GLY F C 1
ATOM 4501 O O . GLY F 1 75 ? 54.754 91.594 34.748 1.00 27.43 75 GLY F O 1
ATOM 4502 N N . ALA F 1 76 ? 55.161 89.452 35.294 1.00 27.73 76 ALA F N 1
ATOM 4503 C CA . ALA F 1 76 ? 54.329 88.928 34.220 1.00 24.56 76 ALA F CA 1
ATOM 4504 C C . ALA F 1 76 ? 52.869 88.891 34.653 1.00 26.97 76 ALA F C 1
ATOM 4505 O O . ALA F 1 76 ? 52.543 88.377 35.727 1.00 24.33 76 ALA F O 1
ATOM 4507 N N . SER F 1 77 ? 51.993 89.439 33.815 1.00 21.78 77 SER F N 1
ATOM 4508 C CA . SER F 1 77 ? 50.566 89.411 34.085 1.00 24.27 77 SER F CA 1
ATOM 4509 C C . SER F 1 77 ? 49.973 88.068 33.666 1.00 31.46 77 SER F C 1
ATOM 4510 O O . SER F 1 77 ? 50.622 87.245 33.015 1.00 39.90 77 SER F O 1
ATOM 4513 N N . GLU F 1 78 ? 48.715 87.849 34.055 1.00 35.45 78 GLU F N 1
ATOM 4514 C CA . GLU F 1 78 ? 48.029 86.622 33.663 1.00 20.59 78 GLU F CA 1
ATOM 4515 C C . GLU F 1 78 ? 47.881 86.536 32.150 1.00 25.92 78 GLU F C 1
ATOM 4516 O O . GLU F 1 78 ? 48.002 85.452 31.567 1.00 32.45 78 GLU F O 1
ATOM 4522 N N . ALA F 1 79 ? 47.619 87.670 31.496 1.00 25.55 79 ALA F N 1
ATOM 4523 C CA . ALA F 1 79 ? 47.522 87.680 30.041 1.00 33.25 79 ALA F CA 1
ATOM 4524 C C . ALA F 1 79 ? 48.854 87.338 29.388 1.00 31.00 79 ALA F C 1
ATOM 4525 O O . ALA F 1 79 ? 48.878 86.713 28.322 1.00 26.69 79 ALA F O 1
ATOM 4527 N N . GLU F 1 80 ? 49.968 87.737 30.008 1.00 34.20 80 GLU F N 1
ATOM 4528 C CA . GLU F 1 80 ? 51.276 87.376 29.473 1.00 38.77 80 GLU F CA 1
ATOM 4529 C C . GLU F 1 80 ? 51.582 85.901 29.697 1.00 42.67 80 GLU F C 1
ATOM 4530 O O . GLU F 1 80 ? 52.230 85.269 28.856 1.00 41.72 80 GLU F O 1
ATOM 4536 N N . ILE F 1 81 ? 51.124 85.339 30.817 1.00 37.05 81 ILE F N 1
ATOM 4537 C CA . ILE F 1 81 ? 51.300 83.910 31.060 1.00 22.54 81 ILE F CA 1
ATOM 4538 C C . ILE F 1 81 ? 50.449 83.101 30.091 1.00 26.10 81 ILE F C 1
ATOM 4539 O O . ILE F 1 81 ? 50.921 82.137 29.476 1.00 27.85 81 ILE F O 1
ATOM 4544 N N . ALA F 1 82 ? 49.181 83.487 29.937 1.00 26.37 82 ALA F N 1
ATOM 4545 C CA . ALA F 1 82 ? 48.263 82.727 29.096 1.00 30.48 82 ALA F CA 1
ATOM 4546 C C . ALA F 1 82 ? 48.684 82.772 27.632 1.00 37.30 82 ALA F C 1
ATOM 4547 O O . ALA F 1 82 ? 48.694 81.742 26.948 1.00 39.56 82 ALA F O 1
ATOM 4549 N N . GLN F 1 83 ? 49.035 83.960 27.133 1.00 35.55 83 GLN F N 1
ATOM 4550 C CA . GLN F 1 83 ? 49.444 84.079 25.736 1.00 33.72 83 GLN F CA 1
ATOM 4551 C C . GLN F 1 83 ? 50.709 83.284 25.450 1.00 34.63 83 GLN F C 1
ATOM 4552 O O . GLN F 1 83 ? 50.873 82.757 24.343 1.00 34.19 83 GLN F O 1
ATOM 4558 N N . THR F 1 84 ? 51.617 83.195 26.424 1.00 25.06 84 THR F N 1
ATOM 4559 C CA . THR F 1 84 ? 52.780 82.329 26.267 1.00 28.02 84 THR F CA 1
ATOM 4560 C C . THR F 1 84 ? 52.356 80.871 26.144 1.00 27.36 84 THR F C 1
ATOM 4561 O O . THR F 1 84 ? 52.908 80.121 25.331 1.00 32.45 84 THR F O 1
ATOM 4565 N N . LEU F 1 85 ? 51.363 80.458 26.933 1.00 28.41 85 LEU F N 1
ATOM 4566 C CA . LEU F 1 85 ? 50.896 79.077 26.874 1.00 22.26 85 LEU F CA 1
ATOM 4567 C C . LEU F 1 85 ? 50.166 78.791 25.566 1.00 24.16 85 LEU F C 1
ATOM 4568 O O . LEU F 1 85 ? 50.294 77.698 25.005 1.00 33.44 85 LEU F O 1
ATOM 4573 N N . ALA F 1 86 ? 49.394 79.760 25.065 1.00 23.67 86 ALA F N 1
ATOM 4574 C CA . ALA F 1 86 ? 48.736 79.586 23.774 1.00 25.18 86 ALA F CA 1
ATOM 4575 C C . ALA F 1 86 ? 49.753 79.440 22.651 1.00 26.15 86 ALA F C 1
ATOM 4576 O O . ALA F 1 86 ? 49.520 78.695 21.691 1.00 18.13 86 ALA F O 1
ATOM 4578 N N . THR F 1 87 ? 50.886 80.137 22.756 1.00 30.42 87 THR F N 1
ATOM 4579 C CA . THR F 1 87 ? 51.952 79.967 21.774 1.00 30.79 87 THR F CA 1
ATOM 4580 C C . THR F 1 87 ? 52.630 78.613 21.935 1.00 27.81 87 THR F C 1
ATOM 4581 O O . THR F 1 87 ? 52.959 77.953 20.943 1.00 28.38 87 THR F O 1
ATOM 4585 N N . ALA F 1 88 ? 52.841 78.182 23.181 1.00 18.30 88 ALA F N 1
ATOM 4586 C CA . ALA F 1 88 ? 53.447 76.877 23.421 1.00 21.80 88 ALA F CA 1
ATOM 4587 C C . ALA F 1 88 ? 52.522 75.750 22.978 1.00 32.41 88 ALA F C 1
ATOM 4588 O O . ALA F 1 88 ? 52.985 74.726 22.461 1.00 24.54 88 ALA F O 1
ATOM 4590 N N . ILE F 1 89 ? 51.213 75.919 23.176 1.00 26.22 89 ILE F N 1
ATOM 4591 C CA . ILE F 1 89 ? 50.257 74.913 22.728 1.00 18.17 89 ILE F CA 1
ATOM 4592 C C . ILE F 1 89 ? 50.246 74.826 21.207 1.00 21.07 89 ILE F C 1
ATOM 4593 O O . ILE F 1 89 ? 50.171 73.733 20.633 1.00 18.81 89 ILE F O 1
ATOM 4598 N N . SER F 1 90 ? 50.336 75.975 20.530 1.00 30.09 90 SER F N 1
ATOM 4599 C CA . SER F 1 90 ? 50.305 75.984 19.071 1.00 28.59 90 SER F CA 1
ATOM 4600 C C . SER F 1 90 ? 51.503 75.250 18.483 1.00 26.60 90 SER F C 1
ATOM 4601 O O . SER F 1 90 ? 51.369 74.521 17.493 1.00 23.49 90 SER F O 1
ATOM 4604 N N . LEU F 1 91 ? 52.684 75.427 19.079 1.00 30.56 91 LEU F N 1
ATOM 4605 C CA . LEU F 1 91 ? 53.870 74.747 18.569 1.00 26.52 91 LEU F CA 1
ATOM 4606 C C . LEU F 1 91 ? 53.834 73.254 18.867 1.00 25.78 91 LEU F C 1
ATOM 4607 O O . LEU F 1 91 ? 54.369 72.457 18.089 1.00 34.63 91 LEU F O 1
ATOM 4612 N N . ASN F 1 92 ? 53.214 72.859 19.981 1.00 19.26 92 ASN F N 1
ATOM 4613 C CA . ASN F 1 92 ? 53.047 71.438 20.271 1.00 17.21 92 ASN F CA 1
ATOM 4614 C C . ASN F 1 92 ? 52.172 70.771 19.219 1.00 24.13 92 ASN F C 1
ATOM 4615 O O . ASN F 1 92 ? 52.520 69.712 18.683 1.00 23.88 92 ASN F O 1
ATOM 4620 N N . ALA F 1 93 ? 51.024 71.380 18.910 1.00 22.85 93 ALA F N 1
ATOM 4621 C CA . ALA F 1 93 ? 50.184 70.870 17.833 1.00 30.42 93 ALA F CA 1
ATOM 4622 C C . ALA F 1 93 ? 50.885 70.979 16.486 1.00 24.57 93 ALA F C 1
ATOM 4623 O O . ALA F 1 93 ? 50.674 70.136 15.606 1.00 16.43 93 ALA F O 1
ATOM 4625 N N . GLY F 1 94 ? 51.723 72.003 16.308 1.00 20.18 94 GLY F N 1
ATOM 4626 C CA . GLY F 1 94 ? 52.459 72.135 15.062 1.00 29.15 94 GLY F CA 1
ATOM 4627 C C . GLY F 1 94 ? 53.388 70.965 14.805 1.00 30.98 94 GLY F C 1
ATOM 4628 O O . GLY F 1 94 ? 53.499 70.486 13.675 1.00 24.82 94 GLY F O 1
ATOM 4629 N N . ALA F 1 95 ? 54.063 70.484 15.853 1.00 26.66 95 ALA F N 1
ATOM 4630 C CA . ALA F 1 95 ? 54.952 69.336 15.698 1.00 30.92 95 ALA F CA 1
ATOM 4631 C C . ALA F 1 95 ? 54.184 68.102 15.243 1.00 25.33 95 ALA F C 1
ATOM 4632 O O . ALA F 1 95 ? 54.683 67.314 14.431 1.00 23.87 95 ALA F O 1
ATOM 4634 N N . ALA F 1 96 ? 52.964 67.918 15.754 1.00 19.52 96 ALA F N 1
ATOM 4635 C CA . ALA F 1 96 ? 52.131 66.818 15.284 1.00 21.21 96 ALA F CA 1
ATOM 4636 C C . ALA F 1 96 ? 51.662 67.048 13.854 1.00 20.42 96 ALA F C 1
ATOM 4637 O O . ALA F 1 96 ? 51.523 66.089 13.087 1.00 14.81 96 ALA F O 1
ATOM 4639 N N . TYR F 1 97 ? 51.418 68.308 13.480 1.00 22.21 97 TYR F N 1
ATOM 4640 C CA . TYR F 1 97 ? 51.044 68.617 12.104 1.00 22.28 97 TYR F CA 1
ATOM 4641 C C . TYR F 1 97 ? 52.167 68.266 11.135 1.00 25.09 97 TYR F C 1
ATOM 4642 O O . TYR F 1 97 ? 51.914 67.753 10.039 1.00 23.42 97 TYR F O 1
ATOM 4651 N N . VAL F 1 98 ? 53.416 68.538 11.522 1.00 19.81 98 VAL F N 1
ATOM 4652 C CA . VAL F 1 98 ? 54.544 68.310 10.622 1.00 27.74 98 VAL F CA 1
ATOM 4653 C C . VAL F 1 98 ? 54.715 66.823 10.335 1.00 27.78 98 VAL F C 1
ATOM 4654 O O . VAL F 1 98 ? 54.872 66.413 9.179 1.00 26.20 98 VAL F O 1
ATOM 4658 N N . TYR F 1 99 ? 54.691 65.993 11.378 1.00 26.80 99 TYR F N 1
ATOM 4659 C CA . TYR F 1 99 ? 54.855 64.560 11.177 1.00 22.76 99 TYR F CA 1
ATOM 4660 C C . TYR F 1 99 ? 53.602 63.901 10.619 1.00 25.55 99 TYR F C 1
ATOM 4661 O O . TYR F 1 99 ? 53.700 62.823 10.021 1.00 23.82 99 TYR F O 1
ATOM 4670 N N . SER F 1 100 ? 52.432 64.520 10.793 1.00 20.80 100 SER F N 1
ATOM 4671 C CA . SER F 1 100 ? 51.244 64.046 10.095 1.00 19.77 100 SER F CA 1
ATOM 4672 C C . SER F 1 100 ? 51.368 64.257 8.592 1.00 30.75 100 SER F C 1
ATOM 4673 O O . SER F 1 100 ? 50.847 63.455 7.809 1.00 23.05 100 SER F O 1
ATOM 4676 N N . LEU F 1 101 ? 52.050 65.327 8.176 1.00 24.52 101 LEU F N 1
ATOM 4677 C CA . LEU F 1 101 ? 52.283 65.555 6.754 1.00 18.38 101 LEU F CA 1
ATOM 4678 C C . LEU F 1 101 ? 53.188 64.480 6.167 1.00 22.42 101 LEU F C 1
ATOM 4679 O O . LEU F 1 101 ? 53.026 64.092 5.004 1.00 28.99 101 LEU F O 1
ATOM 4684 N N . ARG F 1 102 ? 54.150 63.990 6.954 1.00 21.37 102 ARG F N 1
ATOM 4685 C CA . ARG F 1 102 ? 54.997 62.898 6.488 1.00 28.16 102 ARG F CA 1
ATOM 4686 C C . ARG F 1 102 ? 54.187 61.622 6.295 1.00 23.85 102 ARG F C 1
ATOM 4687 O O . ARG F 1 102 ? 54.430 60.860 5.352 1.00 26.62 102 ARG F O 1
ATOM 4695 N N . ALA F 1 103 ? 53.220 61.373 7.183 1.00 23.26 103 ALA F N 1
ATOM 4696 C CA . ALA F 1 103 ? 52.363 60.203 7.035 1.00 23.04 103 ALA F CA 1
ATOM 4697 C C . ALA F 1 103 ? 51.492 60.313 5.791 1.00 15.09 103 ALA F C 1
ATOM 4698 O O . ALA F 1 103 ? 51.301 59.326 5.071 1.00 19.64 103 ALA F O 1
ATOM 4700 N N . LEU F 1 104 ? 50.955 61.505 5.522 1.00 14.49 104 LEU F N 1
ATOM 4701 C CA . LEU F 1 104 ? 50.166 61.703 4.311 1.00 19.92 104 LEU F CA 1
ATOM 4702 C C . LEU F 1 104 ? 51.036 61.586 3.065 1.00 19.27 104 LEU F C 1
ATOM 4703 O O . LEU F 1 104 ? 50.582 61.088 2.028 1.00 31.50 104 LEU F O 1
ATOM 4708 N N . GLU F 1 105 ? 52.288 62.039 3.149 1.00 21.48 105 GLU F N 1
ATOM 4709 C CA . GLU F 1 105 ? 53.193 61.922 2.010 1.00 23.47 105 GLU F CA 1
ATOM 4710 C C . GLU F 1 105 ? 53.600 60.472 1.778 1.00 35.91 105 GLU F C 1
ATOM 4711 O O . GLU F 1 105 ? 53.725 60.033 0.628 1.00 34.52 105 GLU F O 1
ATOM 4717 N N . ALA F 1 106 ? 53.807 59.712 2.856 1.00 30.56 106 ALA F N 1
ATOM 4718 C CA . ALA F 1 106 ? 54.169 58.306 2.711 1.00 25.75 106 ALA F CA 1
ATOM 4719 C C . ALA F 1 106 ? 53.026 57.500 2.109 1.00 29.65 106 ALA F C 1
ATOM 4720 O O . ALA F 1 106 ? 53.252 56.634 1.256 1.00 33.45 106 ALA F O 1
ATOM 4722 N N . TYR F 1 107 ? 51.791 57.773 2.538 1.00 27.02 107 TYR F N 1
ATOM 4723 C CA . TYR F 1 107 ? 50.639 57.065 1.991 1.00 31.97 107 TYR F CA 1
ATOM 4724 C C . TYR F 1 107 ? 50.470 57.332 0.502 1.00 38.44 107 TYR F C 1
ATOM 4725 O O . TYR F 1 107 ? 50.026 56.448 -0.241 1.00 34.22 107 TYR F O 1
ATOM 4734 N N . ASP F 1 108 ? 50.818 58.538 0.048 1.00 42.95 108 ASP F N 1
ATOM 4735 C CA . ASP F 1 108 ? 50.692 58.860 -1.369 1.00 42.83 108 ASP F CA 1
ATOM 4736 C C . ASP F 1 108 ? 51.720 58.116 -2.211 1.00 45.94 108 ASP F C 1
ATOM 4737 O O . ASP F 1 108 ? 51.444 57.779 -3.368 1.00 40.24 108 ASP F O 1
ATOM 4742 N N . GLN F 1 109 ? 52.903 57.849 -1.655 1.00 39.02 109 GLN F N 1
ATOM 4743 C CA . GLN F 1 109 ? 53.942 57.159 -2.411 1.00 35.00 109 GLN F CA 1
ATOM 4744 C C . GLN F 1 109 ? 53.701 55.657 -2.481 1.00 38.31 109 GLN F C 1
ATOM 4745 O O . GLN F 1 109 ? 54.157 55.005 -3.428 1.00 38.18 109 GLN F O 1
ATOM 4751 N N . PHE F 1 110 ? 52.999 55.092 -1.499 1.00 37.98 110 PHE F N 1
ATOM 4752 C CA . PHE F 1 110 ? 52.641 53.680 -1.533 1.00 38.67 110 PHE F CA 1
ATOM 4753 C C . PHE F 1 110 ? 51.353 53.415 -2.298 1.00 35.38 110 PHE F C 1
ATOM 4754 O O . PHE F 1 110 ? 51.105 52.268 -2.688 1.00 42.52 110 PHE F O 1
ATOM 4762 N N . LYS F 1 111 ? 50.538 54.443 -2.522 1.00 42.55 111 LYS F N 1
ATOM 4763 C CA . LYS F 1 111 ? 49.246 54.265 -3.169 1.00 38.02 111 LYS F CA 1
ATOM 4764 C C . LYS F 1 111 ? 49.417 53.821 -4.617 1.00 45.57 111 LYS F C 1
ATOM 4765 O O . LYS F 1 111 ? 50.350 54.238 -5.309 1.00 50.00 111 LYS F O 1
ATOM 4771 N N . LYS F 1 112 ? 48.507 52.965 -5.071 1.00 45.42 112 LYS F N 1
ATOM 4772 C CA . LYS F 1 112 ? 48.527 52.472 -6.444 1.00 61.15 112 LYS F CA 1
ATOM 4773 C C . LYS F 1 112 ? 47.166 52.654 -7.107 1.00 63.50 112 LYS F C 1
ATOM 4774 O O . LYS F 1 112 ? 46.350 53.461 -6.661 1.00 62.41 112 LYS F O 1
#

CATH classification: 1.20.1290.10

Sequence (652 aa):
NNWTEFVPAVKKAFGALGKQHPKMLAAYGALEEASAEGALDAKTRELISIAVAITTRCDGCIGVHTEAALKAGASEAEIAQTLATAISLNAGAAYVYSLRALEAYDQFKNNWTEFVPAVKKAFGALGKQHPKMLAAYGALEEASAEGALDAKTRELISIAVAITTRCDGCIGVHTEAALKAGASEAEIAQTLATAISLNAGAAYVYSLRALEAYDQFNNWTEFVPAVKKAFGALGKQHPKMLAAYGALEEASAEGALDAKTRELISIAVAITTRCDGCIGVHTEAALKAGASEAEIAQTLATAISLNAGAAYVYSLRALEAYDQFKNNWTEFVPAVKKAFGALGKQHPKMLAAYGALEEASAEGALDAKTRELISIAVAITTRCDGCIGVHTEAALKAGASEAEIAQTLATAISLNAGAAYVYSLRALEAYDQFNWTEFVPAVKKAFGALGKQHPKMLAAYGALEEASAEGALDAKTRELISIAVAITTRCDGCIGVHTEAALKAGASEAEIAQTLATAISLNAGAAYVYSLRALEAYDQFKNNWTEFVPAVKKAFGALGKQHPKMLAAYGALEEASAEGALDAKTRELISIAVAITTRCDGCIGVHTEAALKAGASEAEIAQTLATAISLNAGAAYVYSLRALEAYDQFKK

Solvent-accessible surface area: 23274 Å² total

Radius of gyration: 22.75 Å; Cα contacts (8 Å, |Δi|>4): 1119; chains: 6; bounding box: 57×56×59 Å

InterPro domains:
  IPR003779 Alkyl hydroperoxide reductase AhpD/CMD-like [PF02627] (24-106)
  IPR004675 Alkylhydroperoxidase AhpD core [TIGR00778] (40-90)
  IPR029032 AhpD-like [G3DSA:1.20.1290.10] (1-112)
  IPR029032 AhpD-like [SSF69118] (5-111)

Secondary structure (DSSP, 8-state):
--HHHHHHHHHHHHHHHHHH-HHHHHHHHHHHHHHT-SS--HHHHHHHHHHHHHHHT-HHHHHHHHHHHHHTT--HHHHHHHHHHHHHHHHHHHHHHHHHHHHHHHTT-/--HHHHHHHHHHHHHHHHHH-HHHHHHHHHHHHHHHSSS--HHHHHHHHHHHHHHHT-HHHHHHHHHHHHHTT--HHHHHHHHHHHHHHHHHHHHHHHHHHHHHHHH-/--HHHHHHHHHHHHHHHHHH-HHHHHHHHHHHHHHHSSS--HHHHHHHHHHHHHHHT-HHHHHHHHHHHHHTT--HHHHHHHHHHHHHHHHHHHHHHHHHHHHHHTT--/--HHHHHHHHHHHHHHHHHH-HHHHHHHHHHHHHHHSSS--HHHHHHHHHHHHHHHT-HHHHHHHHHHHHHTT--HHHHHHHHHHHHHHHHHHHHHHHHHHHHHHHH-/--TTHHHHHHHHHHHHHHH-HHHHHHHHHHHHHHHSSSS-HHHHHHHHHHHHHHS--HHHHHHHHHHHHHTT--HHHHHHHHHHHHHHHHHHHHHHHHHHHHHHHHT-/---TTHHHHHHHHHHHHHHH-HHHHHHHHHHHHHHHSSSS-HHHHHHHHHHHHHHHT-HHHHHHHHHHHHHTT--HHHHHHHHHHHHHHHHHHHHHHHHHHHHHHHHH--